Protein AF-A0A6A6VJV3-F1 (afdb_monomer)

pLDDT: mean 80.6, std 17.15, range [40.72, 98.25]

Radius of gyration: 49.32 Å; Cα contacts (8 Å, |Δi|>4): 130; chains: 1; bounding box: 124×78×132 Å

Sequence (391 aa):
MPPPDEPNNNTLHRLLGPNYRSILIVFYITLVILIPGALRTIVDRLFSLPSLLRSLLNLLLPFTNPATPLIQDLLHTAALCSLLYYAPQISEYIRNAENRFVELKTREEARERDSNRVPNPNESAQAEEQPPNAPLEPGPENNDHTILQPQPRAPTPPPGDQEDWPPQPAPPQQQQPPFDANEEAGPAAPRPAAPPTRTVGAKKARSLARRDQRRAYHEFIRQQAEQRRQEEAEGREEREAALAAEKARRAEAERAIEERNREERQSKKEQERRELEEEWERRDRAIAKVRTLLEEAGAVNLEDIAWAEQKDWLWIARLVKASGILNQNQDSDGETHTMITSEGWLVRLDAALMQQVYAEAVELGNAQDGKVGFDEFADILEDAVLARTRT

Mean predicted aligned error: 19.99 Å

Foldseek 3Di:
DDDDDDDDPVPVVVPDDPVVVVVVVVVVVCCVPVPVVVVVVVVVVVVVVVVVVVVVVCVVDVPDDVPDDVVVVVVVVVVVVVCVVCVVVVVVVVVVVVVVVVVVVVVVVVVVVVVPPDPPVPVPPPPDDDDDDDDDDDDDDDPDPDPPPPDPPDPDDDPDDPDPDDDDDDDDDDDDDDDDPDDDDDDDDPDPDDPPDDPDPPVVVVVVVVVVVVVVVVVVVVVVVVVVVVVCVVVVVVVVVVVVVVVVVVVVVVVVVVVVVVVVVVVVVVVVVVVVVVVVVLLVVLLVVVVVLCVQLQKDQLCVSCVVSVHDLVVSVVSCVVVCVQPPCCPDPNQWGWDADPNSMIGIDGPVLVVVLVVVQCVVCVVVVNDDDPVRSVVSSVVSSVVSSVD

Organism: NCBI:txid1340428

Structure (mmCIF, N/CA/C/O backbone):
data_AF-A0A6A6VJV3-F1
#
_entry.id   AF-A0A6A6VJV3-F1
#
loop_
_atom_site.group_PDB
_atom_site.id
_atom_site.type_symbol
_atom_site.label_atom_id
_atom_site.label_alt_id
_atom_site.label_comp_id
_atom_site.label_asym_id
_atom_site.label_entity_id
_atom_site.label_seq_id
_atom_site.pdbx_PDB_ins_code
_atom_site.Cartn_x
_atom_site.Cartn_y
_atom_site.Cartn_z
_atom_site.occupancy
_atom_site.B_iso_or_equiv
_atom_site.auth_seq_id
_atom_site.auth_comp_id
_atom_site.auth_asym_id
_atom_site.auth_atom_id
_atom_site.pdbx_PDB_model_num
ATOM 1 N N . MET A 1 1 ? -28.234 7.355 -32.921 1.00 47.41 1 MET A N 1
ATOM 2 C CA . MET A 1 1 ? -28.634 5.933 -32.921 1.00 47.41 1 MET A CA 1
ATOM 3 C C . MET A 1 1 ? -29.550 5.718 -31.730 1.00 47.41 1 MET A C 1
ATOM 5 O O . MET A 1 1 ? -29.093 5.995 -30.627 1.00 47.41 1 MET A O 1
ATOM 9 N N . PRO A 1 2 ? -30.825 5.346 -31.923 1.00 52.47 2 PRO A N 1
ATOM 10 C CA . PRO A 1 2 ? -31.683 4.953 -30.809 1.00 52.47 2 PRO A CA 1
ATOM 11 C C . PRO A 1 2 ? -31.272 3.562 -30.284 1.00 52.47 2 PRO A C 1
ATOM 13 O O . PRO A 1 2 ? -30.770 2.755 -31.074 1.00 52.47 2 PRO A O 1
ATOM 16 N N . PRO A 1 3 ? -31.430 3.287 -28.977 1.00 58.12 3 PRO A N 1
ATOM 17 C CA . PRO A 1 3 ? -31.120 1.984 -28.400 1.00 58.12 3 PRO A CA 1
ATOM 18 C C . PRO A 1 3 ? -32.131 0.915 -28.858 1.00 58.12 3 PRO A C 1
ATOM 20 O O . PRO A 1 3 ? -33.278 1.254 -29.151 1.00 58.12 3 PRO A O 1
ATOM 23 N N . PRO A 1 4 ? -31.711 -0.360 -28.951 1.00 67.44 4 PRO A N 1
ATOM 24 C CA . PRO A 1 4 ? -32.582 -1.464 -29.337 1.00 67.44 4 PRO A CA 1
ATOM 25 C C . PRO A 1 4 ? -33.605 -1.766 -28.236 1.00 67.44 4 PRO A C 1
ATOM 27 O O . PRO A 1 4 ? -33.253 -1.854 -27.061 1.00 67.44 4 PRO A O 1
ATOM 30 N N . ASP A 1 5 ? -34.862 -1.935 -28.644 1.00 65.62 5 ASP A N 1
ATOM 31 C CA . ASP A 1 5 ? -35.983 -2.282 -27.774 1.00 65.62 5 ASP A CA 1
ATOM 32 C C . ASP A 1 5 ? -35.748 -3.626 -27.065 1.00 65.62 5 ASP A C 1
ATOM 34 O O . ASP A 1 5 ? -35.496 -4.656 -27.699 1.00 65.62 5 ASP A O 1
ATOM 38 N N . GLU A 1 6 ? -35.852 -3.621 -25.735 1.00 61.16 6 GLU A N 1
ATOM 39 C CA . GLU A 1 6 ? -35.767 -4.829 -24.915 1.00 61.16 6 GLU A CA 1
ATOM 40 C C . GLU A 1 6 ? -36.976 -5.756 -25.155 1.00 61.16 6 GLU A C 1
ATOM 42 O O . GLU A 1 6 ? -38.127 -5.301 -25.198 1.00 61.16 6 GLU A O 1
ATOM 47 N N . PRO A 1 7 ? -36.761 -7.079 -25.287 1.00 66.75 7 PRO A N 1
ATOM 48 C CA . PRO A 1 7 ? -37.841 -8.026 -25.515 1.00 66.75 7 PRO A CA 1
ATOM 49 C C . PRO A 1 7 ? -38.740 -8.147 -24.278 1.00 66.75 7 PRO A C 1
ATOM 51 O O . PRO A 1 7 ? -38.327 -8.535 -23.187 1.00 66.75 7 PRO A O 1
ATOM 54 N N . ASN A 1 8 ? -40.020 -7.843 -24.478 1.00 60.19 8 ASN A N 1
ATOM 55 C CA . ASN A 1 8 ? -41.057 -7.879 -23.457 1.00 60.19 8 ASN A CA 1
ATOM 56 C C . ASN A 1 8 ? -41.316 -9.330 -22.981 1.00 60.19 8 ASN A C 1
ATOM 58 O O . ASN A 1 8 ? -41.965 -10.130 -23.669 1.00 60.19 8 ASN A O 1
ATOM 62 N N . ASN A 1 9 ? -40.828 -9.657 -21.777 1.00 62.25 9 ASN A N 1
ATOM 63 C CA . ASN A 1 9 ? -40.919 -10.972 -21.115 1.00 62.25 9 ASN A CA 1
ATOM 64 C C . ASN A 1 9 ? -42.356 -11.490 -20.886 1.00 62.25 9 ASN A C 1
ATOM 66 O O . ASN A 1 9 ? -42.556 -12.649 -20.523 1.00 62.25 9 ASN A O 1
ATOM 70 N N . ASN A 1 10 ? -43.381 -10.677 -21.148 1.00 61.56 10 ASN A N 1
ATOM 71 C CA . ASN A 1 10 ? -44.781 -11.073 -20.991 1.00 61.56 10 ASN A CA 1
ATOM 72 C C . ASN A 1 10 ? -45.310 -12.032 -22.071 1.00 61.56 10 ASN A C 1
ATOM 74 O O . ASN A 1 10 ? -46.415 -12.561 -21.933 1.00 61.56 10 ASN A O 1
ATOM 78 N N . THR A 1 11 ? -44.542 -12.301 -23.128 1.00 60.00 11 THR A N 1
ATOM 79 C CA . THR A 1 11 ? -45.026 -13.131 -24.245 1.00 60.00 11 THR A CA 1
ATOM 80 C C . THR A 1 11 ? -44.967 -14.635 -23.935 1.00 60.00 11 THR A C 1
ATOM 82 O O . THR A 1 11 ? -45.835 -15.388 -24.374 1.00 60.00 11 THR A O 1
ATOM 85 N N . LEU A 1 12 ? -44.018 -15.086 -23.104 1.00 58.88 12 LEU A N 1
ATOM 86 C CA . LEU A 1 12 ? -43.860 -16.514 -22.784 1.00 58.88 12 LEU A CA 1
ATOM 87 C C . LEU A 1 12 ? -44.932 -17.050 -21.822 1.00 58.88 12 LEU A C 1
ATOM 89 O O . LEU A 1 12 ? -45.296 -18.222 -21.895 1.00 58.88 12 LEU A O 1
ATOM 93 N N . HIS A 1 13 ? -45.512 -16.198 -20.974 1.00 59.34 13 HIS A N 1
ATOM 94 C CA . HIS A 1 13 ? -46.534 -16.630 -20.017 1.00 59.34 13 HIS A CA 1
ATOM 95 C C . HIS A 1 13 ? -47.911 -16.908 -20.641 1.00 59.34 13 HIS A C 1
ATOM 97 O O . HIS A 1 13 ? -48.723 -17.586 -20.014 1.00 59.34 13 HIS A O 1
ATOM 103 N N . ARG A 1 14 ? -48.190 -16.441 -21.868 1.00 60.69 14 ARG A N 1
ATOM 104 C CA . ARG A 1 14 ? -49.498 -16.649 -22.521 1.00 60.69 14 ARG A CA 1
ATOM 105 C C . ARG A 1 14 ? -49.633 -17.963 -23.292 1.00 60.69 14 ARG A C 1
ATOM 107 O O . ARG A 1 14 ? -50.758 -18.357 -23.581 1.00 60.69 14 ARG A O 1
ATOM 114 N N . LEU A 1 15 ? -48.533 -18.648 -23.609 1.00 62.12 15 LEU A N 1
ATOM 115 C CA . LEU A 1 15 ? -48.565 -19.888 -24.402 1.00 62.12 15 LEU A CA 1
ATOM 116 C C . LEU A 1 15 ? -48.707 -21.167 -23.562 1.00 62.12 15 LEU A C 1
ATOM 118 O O . LEU A 1 15 ? -49.006 -22.227 -24.105 1.00 62.12 15 LEU A O 1
ATOM 122 N N . LEU A 1 16 ? -48.536 -21.085 -22.242 1.00 59.03 16 LEU A N 1
ATOM 123 C CA . LEU A 1 16 ? -48.592 -22.240 -21.348 1.00 59.03 16 LEU A CA 1
ATOM 124 C C . LEU A 1 16 ? -49.914 -22.220 -20.578 1.00 59.03 16 LEU A C 1
ATOM 126 O O . LEU A 1 16 ? -50.071 -21.514 -19.584 1.00 59.03 16 LEU A O 1
ATOM 130 N N . GLY A 1 17 ? -50.886 -22.983 -21.081 1.00 69.25 17 GLY A N 1
ATOM 131 C CA . GLY A 1 17 ? -52.206 -23.124 -20.472 1.00 69.25 17 GLY A CA 1
ATOM 132 C C . GLY A 1 17 ? -52.166 -23.631 -19.017 1.00 69.25 17 GLY A C 1
ATOM 133 O O . GLY A 1 17 ? -51.156 -24.178 -18.563 1.00 69.25 17 GLY A O 1
ATOM 134 N N . PRO A 1 18 ? -53.282 -23.500 -18.276 1.00 69.00 18 PRO A N 1
ATOM 135 C CA . PRO A 1 18 ? -53.357 -23.721 -16.824 1.00 69.00 18 PRO A CA 1
ATOM 136 C C . PRO A 1 18 ? -52.919 -25.121 -16.356 1.00 69.00 18 PRO A C 1
ATOM 138 O O . PRO A 1 18 ? -52.543 -25.291 -15.199 1.00 69.00 18 PRO A O 1
ATOM 141 N N . ASN A 1 19 ? -52.876 -26.102 -17.258 1.00 66.44 19 ASN A N 1
ATOM 142 C CA . ASN A 1 19 ? -52.482 -27.479 -16.959 1.00 66.44 19 ASN A CA 1
ATOM 143 C C . ASN A 1 19 ? -50.967 -27.660 -16.732 1.00 66.44 19 ASN A C 1
ATOM 145 O O . ASN A 1 19 ? -50.555 -28.649 -16.128 1.00 66.44 19 ASN A O 1
ATOM 149 N N . TYR A 1 20 ? -50.122 -26.713 -17.161 1.00 70.50 20 TYR A N 1
ATOM 150 C CA . TYR A 1 20 ? -48.663 -26.835 -17.009 1.00 70.50 20 TYR A CA 1
ATOM 151 C C . TYR A 1 20 ? -48.188 -26.614 -15.567 1.00 70.50 20 TYR A C 1
ATOM 153 O O . TYR A 1 20 ? -47.200 -27.207 -15.131 1.00 70.50 20 TYR A O 1
ATOM 161 N N . ARG A 1 21 ? -48.919 -25.796 -14.798 1.00 70.69 21 ARG A N 1
ATOM 162 C CA . ARG A 1 21 ? -48.593 -25.517 -13.392 1.00 70.69 21 ARG A CA 1
ATOM 163 C C . ARG A 1 21 ? -48.744 -26.761 -12.520 1.00 70.69 21 ARG A C 1
ATOM 165 O O . ARG A 1 21 ? -47.887 -27.016 -11.682 1.00 70.69 21 ARG A O 1
ATOM 172 N N . SER A 1 22 ? -49.773 -27.569 -12.762 1.00 76.19 22 SER A N 1
ATOM 173 C CA . SER A 1 22 ? -50.004 -28.806 -12.009 1.00 76.19 22 SER A CA 1
ATOM 174 C C . SER A 1 22 ? -48.933 -29.864 -12.285 1.00 76.19 22 SER A C 1
ATOM 176 O O . SER A 1 22 ? -48.483 -30.525 -11.353 1.00 76.19 22 SER A O 1
ATOM 178 N N . ILE A 1 23 ? -48.462 -29.984 -13.532 1.00 79.06 23 ILE A N 1
ATOM 179 C CA . ILE A 1 23 ? -47.401 -30.938 -13.897 1.00 79.06 23 ILE A CA 1
ATOM 180 C C . ILE A 1 23 ? -46.064 -30.526 -13.269 1.00 79.06 23 ILE A C 1
ATOM 182 O O . ILE A 1 23 ? -45.372 -31.370 -12.705 1.00 79.06 23 ILE A O 1
ATOM 186 N N . LEU A 1 24 ? -45.728 -29.232 -13.290 1.00 79.19 24 LEU A N 1
ATOM 187 C CA . LEU A 1 24 ? -44.507 -28.716 -12.663 1.00 79.19 24 LEU A CA 1
ATOM 188 C C . LEU A 1 24 ? -44.502 -28.902 -11.144 1.00 79.19 24 LEU A C 1
ATOM 190 O O . LEU A 1 24 ? -43.472 -29.276 -10.594 1.00 79.19 24 LEU A O 1
ATOM 194 N N . ILE A 1 25 ? -45.638 -28.700 -10.469 1.00 80.38 25 ILE A N 1
ATOM 195 C CA . ILE A 1 25 ? -45.737 -28.904 -9.017 1.00 80.38 25 ILE A CA 1
ATOM 196 C C . ILE A 1 25 ? -45.536 -30.380 -8.659 1.00 80.38 25 ILE A C 1
ATOM 198 O O . ILE A 1 25 ? -44.761 -30.684 -7.756 1.00 80.38 25 ILE A O 1
ATOM 202 N N . VAL A 1 26 ? -46.167 -31.308 -9.386 1.00 81.38 26 VAL A N 1
ATOM 203 C CA . VAL A 1 26 ? -45.979 -32.747 -9.138 1.00 81.38 26 VAL A CA 1
ATOM 204 C C . VAL A 1 26 ? -44.533 -33.157 -9.423 1.00 81.38 26 VAL A C 1
ATOM 206 O O . VAL A 1 26 ? -43.929 -33.856 -8.611 1.00 81.38 26 VAL A O 1
ATOM 209 N N . PHE A 1 27 ? -43.932 -32.669 -10.511 1.00 82.06 27 PHE A N 1
ATOM 210 C CA . PHE A 1 27 ? -42.533 -32.956 -10.831 1.00 82.06 27 PHE A CA 1
ATOM 211 C C . PHE A 1 27 ? -41.581 -32.411 -9.757 1.00 82.06 27 PHE A C 1
ATOM 213 O O . PHE A 1 27 ? -40.684 -33.124 -9.318 1.00 82.06 27 PHE A O 1
ATOM 220 N N . TYR A 1 28 ? -41.822 -31.193 -9.264 1.00 79.56 28 TYR A N 1
ATOM 221 C CA . TYR A 1 28 ? -41.020 -30.566 -8.214 1.00 79.56 28 TYR A CA 1
ATOM 222 C C . TYR A 1 28 ? -41.143 -31.303 -6.875 1.00 79.56 28 TYR A C 1
ATOM 224 O O . TYR A 1 28 ? -40.135 -31.587 -6.239 1.00 79.56 28 TYR A O 1
ATOM 232 N N . ILE A 1 29 ? -42.354 -31.698 -6.471 1.00 76.69 29 ILE A N 1
ATOM 233 C CA . ILE A 1 29 ? -42.577 -32.469 -5.237 1.00 76.69 29 ILE A CA 1
ATOM 234 C C . ILE A 1 29 ? -41.895 -33.841 -5.326 1.00 76.69 29 ILE A C 1
ATOM 236 O O . ILE A 1 29 ? -41.238 -34.268 -4.378 1.00 76.69 29 ILE A O 1
ATOM 240 N N . THR A 1 30 ? -41.982 -34.512 -6.476 1.00 72.25 30 THR A N 1
ATOM 241 C CA . THR A 1 30 ? -41.330 -35.817 -6.672 1.00 72.25 30 THR A CA 1
ATOM 242 C C . THR A 1 30 ? -39.804 -35.683 -6.649 1.00 72.25 30 THR A C 1
ATOM 244 O O . THR A 1 30 ? -39.118 -36.491 -6.027 1.00 72.25 30 THR A O 1
ATOM 247 N N . LEU A 1 31 ? -39.268 -34.625 -7.261 1.00 74.62 31 LEU A N 1
ATOM 248 C CA . LEU A 1 31 ? -37.835 -34.342 -7.305 1.00 74.62 31 LEU A CA 1
ATOM 249 C C . LEU A 1 31 ? -37.275 -33.967 -5.921 1.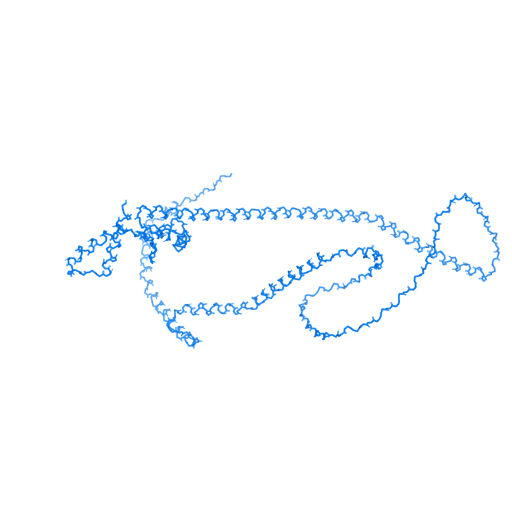00 74.62 31 LEU A C 1
ATOM 251 O O . LEU A 1 31 ? -36.210 -34.441 -5.540 1.00 74.62 31 LEU A O 1
ATOM 255 N N . VAL A 1 32 ? -38.011 -33.177 -5.136 1.00 73.06 32 VAL A N 1
ATOM 256 C CA . VAL A 1 32 ? -37.586 -32.732 -3.798 1.00 73.06 32 VAL A CA 1
ATOM 257 C C . VAL A 1 32 ? -37.659 -33.857 -2.761 1.00 73.06 32 VAL A C 1
ATOM 259 O O . VAL A 1 32 ? -36.827 -33.900 -1.860 1.00 73.06 32 VAL A O 1
ATOM 262 N N . ILE A 1 33 ? -38.607 -34.791 -2.883 1.00 74.12 33 ILE A N 1
ATOM 263 C CA . ILE A 1 33 ? -38.806 -35.847 -1.877 1.00 74.12 33 ILE A CA 1
ATOM 264 C C . ILE A 1 33 ? -37.955 -37.096 -2.156 1.00 74.12 33 ILE A C 1
ATOM 266 O O . ILE A 1 33 ? -37.482 -37.725 -1.210 1.00 74.12 33 ILE A O 1
ATOM 270 N N . LEU A 1 34 ? -37.715 -37.465 -3.422 1.00 64.00 34 LEU A N 1
ATOM 271 C CA . LEU A 1 34 ? -37.024 -38.725 -3.746 1.00 64.00 34 LEU A CA 1
ATOM 272 C C . LEU A 1 34 ? -35.488 -38.610 -3.787 1.00 64.00 34 LEU A C 1
ATOM 274 O O . LEU A 1 34 ? -34.781 -39.577 -3.508 1.00 64.00 34 LEU A O 1
ATOM 278 N N . ILE A 1 35 ? -34.957 -37.429 -4.110 1.00 61.59 35 ILE A N 1
ATOM 279 C CA . ILE A 1 35 ? -33.513 -37.175 -4.221 1.00 61.59 35 ILE A CA 1
ATOM 280 C C . ILE A 1 35 ? -32.736 -37.196 -2.878 1.00 61.59 35 ILE A C 1
ATOM 282 O O . ILE A 1 35 ? -31.610 -37.708 -2.872 1.00 61.59 35 ILE A O 1
ATOM 286 N N . PRO A 1 36 ? -33.266 -36.733 -1.724 1.00 62.03 36 PRO A N 1
ATOM 287 C CA . PRO A 1 36 ? -32.470 -36.673 -0.497 1.00 62.03 36 PRO A CA 1
ATOM 288 C C . PRO A 1 36 ? -32.105 -38.048 0.083 1.00 62.03 36 PRO A C 1
ATOM 290 O O . PRO A 1 36 ? -31.071 -38.164 0.734 1.00 62.03 36 PRO A O 1
ATOM 293 N N . GLY A 1 37 ? -32.878 -39.109 -0.181 1.00 63.34 37 GLY A N 1
ATOM 294 C CA . GLY A 1 37 ? -32.585 -40.451 0.346 1.00 63.34 37 GLY A CA 1
ATOM 295 C C . GLY A 1 37 ? -31.326 -41.089 -0.256 1.00 63.34 37 GLY A C 1
ATOM 296 O O . GLY A 1 37 ? -30.482 -41.612 0.472 1.00 63.34 37 GLY A O 1
ATOM 297 N N . ALA A 1 38 ? -31.162 -41.002 -1.579 1.00 62.47 38 ALA A N 1
ATOM 298 C CA . ALA A 1 38 ? -30.001 -41.562 -2.271 1.00 62.47 38 ALA A CA 1
ATOM 299 C C . ALA A 1 38 ? -28.739 -40.707 -2.060 1.00 62.47 38 ALA A C 1
ATOM 301 O O . ALA A 1 38 ? -27.662 -41.252 -1.809 1.00 62.47 38 ALA A O 1
ATOM 302 N N . LEU A 1 39 ? -28.875 -39.374 -2.069 1.00 62.97 39 LEU A N 1
ATOM 303 C CA . LEU A 1 39 ? -27.750 -38.469 -1.819 1.00 62.97 39 LEU A CA 1
ATOM 304 C C . LEU A 1 39 ? -27.195 -38.601 -0.400 1.00 62.97 39 LEU A C 1
ATOM 306 O O . LEU A 1 39 ? -25.982 -38.545 -0.238 1.00 62.97 39 LEU A O 1
ATOM 310 N N . ARG A 1 40 ? -28.031 -38.854 0.615 1.00 68.12 40 ARG A N 1
ATOM 311 C CA . ARG A 1 40 ? -27.555 -38.995 2.001 1.00 68.12 40 ARG A CA 1
ATOM 312 C C . ARG A 1 40 ? -26.572 -40.157 2.164 1.00 68.12 40 ARG A C 1
ATOM 314 O O . ARG A 1 40 ? -25.519 -39.981 2.756 1.00 68.12 40 ARG A O 1
ATOM 321 N N . THR A 1 41 ? -26.841 -41.300 1.530 1.00 67.88 41 THR A N 1
ATOM 322 C CA . THR A 1 41 ? -25.927 -42.460 1.578 1.00 67.88 41 THR A CA 1
ATOM 323 C C . THR A 1 41 ? -24.606 -42.236 0.835 1.00 67.88 41 THR A C 1
ATOM 325 O O . THR A 1 41 ? -23.575 -42.785 1.226 1.00 67.88 41 THR A O 1
ATOM 328 N N . ILE A 1 42 ? -24.615 -41.415 -0.220 1.00 70.19 42 ILE A N 1
ATOM 329 C CA . ILE A 1 42 ? -23.405 -41.029 -0.959 1.00 70.19 42 ILE A CA 1
ATOM 330 C C . ILE A 1 42 ? -22.595 -40.015 -0.147 1.00 70.19 42 ILE A C 1
ATOM 332 O O . ILE A 1 42 ? -21.376 -40.142 -0.060 1.00 70.19 42 ILE A O 1
ATOM 336 N N . VAL A 1 43 ? -23.265 -39.057 0.497 1.00 67.38 43 VAL A N 1
ATOM 337 C CA . VAL A 1 43 ? -22.641 -38.057 1.371 1.00 67.38 43 VAL A CA 1
ATOM 338 C C . VAL A 1 43 ? -22.012 -38.728 2.593 1.00 67.38 43 VAL A C 1
ATOM 340 O O . VAL A 1 43 ? -20.845 -38.474 2.866 1.00 67.38 43 VAL A O 1
ATOM 343 N N . ASP A 1 44 ? -22.694 -39.667 3.251 1.00 70.06 44 ASP A N 1
ATOM 344 C CA . ASP A 1 44 ? -22.144 -40.383 4.413 1.00 70.06 44 ASP A CA 1
ATOM 345 C C . ASP A 1 44 ? -20.902 -41.226 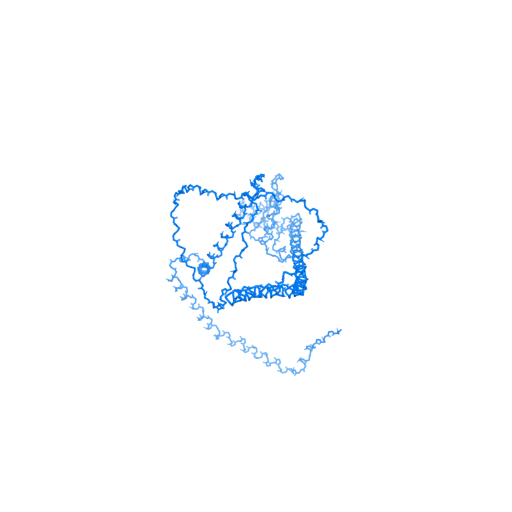4.048 1.00 70.06 44 ASP A C 1
ATOM 347 O O . ASP A 1 44 ? -19.950 -41.310 4.825 1.00 70.06 44 ASP A O 1
ATOM 351 N N . ARG A 1 45 ? -20.851 -41.793 2.829 1.00 68.06 45 ARG A N 1
ATOM 352 C CA . ARG A 1 45 ? -19.649 -42.476 2.307 1.00 68.06 45 ARG A CA 1
ATOM 353 C C . ARG A 1 45 ? -18.545 -41.510 1.868 1.00 68.06 45 ARG A C 1
ATOM 355 O O . ARG A 1 45 ? -17.370 -41.844 2.000 1.00 68.06 45 ARG A O 1
ATOM 362 N N . LEU A 1 46 ? -18.886 -40.315 1.386 1.00 64.06 46 LEU A N 1
ATOM 363 C CA . LEU A 1 46 ? -17.900 -39.260 1.131 1.00 64.06 46 LEU A CA 1
ATOM 364 C C . LE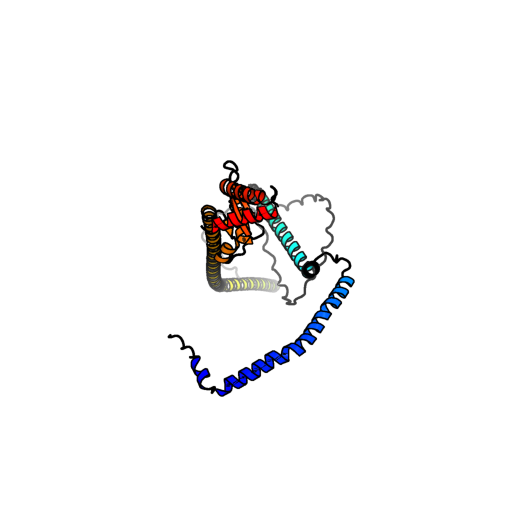U A 1 46 ? -17.307 -38.714 2.440 1.00 64.06 46 LEU A C 1
ATOM 366 O O . LEU A 1 46 ? -16.118 -38.407 2.485 1.00 64.06 46 LEU A O 1
ATOM 370 N N . PHE A 1 47 ? -18.092 -38.659 3.518 1.00 64.00 47 PHE A N 1
ATOM 371 C CA . PHE A 1 47 ? -17.647 -38.220 4.843 1.00 64.00 47 PHE A CA 1
ATOM 372 C C . PHE A 1 47 ? -16.786 -39.254 5.592 1.00 64.00 47 PHE A C 1
ATOM 374 O O . PHE A 1 47 ? -16.108 -38.880 6.548 1.00 64.00 47 PHE A O 1
ATOM 381 N N . SER A 1 48 ? -16.705 -40.516 5.142 1.00 63.38 48 SER A N 1
ATOM 382 C CA . SER A 1 48 ? -15.771 -41.511 5.705 1.00 63.38 48 SER A CA 1
ATOM 383 C C . SER A 1 48 ? -14.381 -41.525 5.047 1.00 63.38 48 SER A C 1
ATOM 385 O O . SER A 1 48 ? -13.451 -42.111 5.592 1.00 63.38 48 SER A O 1
ATOM 387 N N . LEU A 1 49 ? -14.207 -40.891 3.883 1.00 68.88 49 LEU A N 1
ATOM 388 C CA . LEU A 1 49 ? -12.898 -40.694 3.243 1.00 68.88 49 LEU A CA 1
ATOM 389 C C . LEU A 1 49 ? -11.944 -39.739 4.000 1.00 68.88 49 LEU A C 1
ATOM 391 O O . LEU A 1 49 ? -10.748 -40.042 4.058 1.00 68.88 49 LEU A O 1
ATOM 395 N N . PRO A 1 50 ? -12.392 -38.622 4.615 1.00 72.62 50 PRO A N 1
ATOM 396 C CA . PRO A 1 50 ? -11.488 -37.707 5.309 1.00 72.62 50 PRO A CA 1
ATOM 397 C C . PRO A 1 50 ? -10.828 -38.316 6.549 1.00 72.62 50 PRO A C 1
ATOM 399 O O . PRO A 1 50 ? -9.721 -37.906 6.878 1.00 72.62 50 PRO A O 1
ATOM 402 N N . SER A 1 51 ? -11.436 -39.299 7.226 1.00 73.88 51 SER A N 1
ATOM 403 C CA . SER A 1 51 ? -10.818 -39.946 8.397 1.00 73.88 51 SER A CA 1
ATOM 404 C C . SER A 1 51 ? -9.636 -40.845 8.012 1.00 73.88 51 SER A C 1
ATOM 406 O O . SER A 1 51 ? -8.609 -40.828 8.692 1.00 73.88 51 SER A O 1
ATOM 408 N N . LEU A 1 52 ? -9.734 -41.553 6.881 1.00 76.19 52 LEU A N 1
ATOM 409 C CA . LEU A 1 52 ? -8.632 -42.328 6.300 1.00 76.19 52 LEU A CA 1
ATOM 410 C C . LEU A 1 52 ? -7.491 -41.420 5.828 1.00 76.19 52 LEU A C 1
ATOM 412 O O . LEU A 1 52 ? -6.332 -41.684 6.142 1.00 76.19 52 LEU A O 1
ATOM 416 N N . LEU A 1 53 ? -7.817 -40.316 5.149 1.00 76.06 53 LEU A N 1
ATOM 417 C CA . LEU A 1 53 ? -6.831 -39.311 4.736 1.00 76.06 53 LEU A CA 1
ATOM 418 C C . LEU A 1 53 ? -6.123 -38.675 5.938 1.00 76.06 53 LEU A C 1
ATOM 420 O O . LEU A 1 53 ? -4.907 -38.515 5.904 1.00 76.06 53 LEU A O 1
ATOM 424 N N . ARG A 1 54 ? -6.847 -38.379 7.026 1.00 71.94 54 ARG A N 1
ATOM 425 C CA . ARG A 1 54 ? -6.265 -37.843 8.269 1.00 71.94 54 ARG A CA 1
ATOM 426 C C . ARG A 1 54 ? -5.291 -38.823 8.915 1.00 71.94 54 ARG A C 1
ATOM 428 O O . ARG A 1 54 ? -4.214 -38.420 9.339 1.00 71.94 54 ARG A O 1
ATOM 435 N N . SER A 1 55 ? -5.644 -40.108 8.960 1.00 75.62 55 SER A N 1
ATOM 436 C CA . SER A 1 55 ? -4.766 -41.136 9.526 1.00 75.62 55 SER A CA 1
ATOM 437 C C . SER A 1 55 ? -3.513 -41.362 8.679 1.00 75.62 55 SER A C 1
ATOM 439 O O . SER A 1 55 ? -2.451 -41.632 9.231 1.00 75.62 55 SER A O 1
ATOM 441 N N . LEU A 1 56 ? -3.629 -41.253 7.354 1.00 76.62 56 LEU A N 1
ATOM 442 C CA . LEU A 1 56 ? -2.511 -41.422 6.428 1.00 76.62 56 LEU A CA 1
ATOM 443 C C . LEU A 1 56 ? -1.587 -40.188 6.435 1.00 76.62 56 LEU A C 1
ATOM 445 O O . LEU A 1 56 ? -0.369 -40.339 6.402 1.00 76.62 56 LEU A O 1
ATOM 449 N N . LEU A 1 57 ? -2.149 -38.982 6.587 1.00 70.56 57 LEU A N 1
ATOM 450 C CA . LEU A 1 57 ? -1.402 -37.732 6.781 1.00 70.56 57 LEU A CA 1
ATOM 451 C C . LEU A 1 57 ? -0.626 -37.714 8.105 1.00 70.56 57 LEU A C 1
ATOM 453 O O . LEU A 1 57 ? 0.560 -37.395 8.095 1.00 70.56 57 LEU A O 1
ATOM 457 N N . ASN A 1 58 ? -1.243 -38.137 9.214 1.00 68.69 58 ASN A N 1
ATOM 458 C CA . ASN A 1 58 ? -0.557 -38.256 10.509 1.00 68.69 58 ASN A CA 1
ATOM 459 C C . ASN A 1 58 ? 0.571 -39.309 10.489 1.00 68.69 58 ASN A C 1
ATOM 461 O O . ASN A 1 58 ? 1.497 -39.230 11.290 1.00 68.69 58 ASN A O 1
ATOM 465 N N . LEU A 1 59 ? 0.511 -40.291 9.578 1.00 77.25 59 LEU A N 1
ATOM 466 C CA . LEU A 1 59 ? 1.563 -41.295 9.392 1.00 77.25 59 LEU A CA 1
ATOM 467 C C . LEU A 1 59 ? 2.724 -40.778 8.521 1.00 77.25 59 LEU A C 1
ATOM 469 O O . LEU A 1 59 ? 3.870 -41.162 8.740 1.00 77.25 59 LEU A O 1
ATOM 473 N N . LEU A 1 60 ? 2.439 -39.915 7.538 1.00 72.38 60 LEU A N 1
ATOM 474 C CA . LEU A 1 60 ? 3.442 -39.347 6.627 1.00 72.38 60 LEU A CA 1
ATOM 475 C C . LEU A 1 60 ? 4.153 -38.104 7.181 1.00 72.38 60 LEU A C 1
ATOM 477 O O . LEU A 1 60 ? 5.264 -37.805 6.747 1.00 72.38 60 LEU A O 1
ATOM 481 N N . LEU A 1 61 ? 3.539 -37.387 8.125 1.00 67.00 61 LEU A N 1
ATOM 482 C CA . LEU A 1 61 ? 4.092 -36.174 8.728 1.00 67.00 61 LEU A CA 1
ATOM 483 C C . LEU A 1 61 ? 4.311 -36.371 10.237 1.00 67.00 61 LEU A C 1
ATOM 485 O O . LEU A 1 61 ? 3.482 -35.928 11.036 1.00 67.00 61 LEU A O 1
ATOM 489 N N . PRO A 1 62 ? 5.448 -36.962 10.660 1.00 63.50 62 PRO A N 1
ATOM 490 C CA . PRO A 1 62 ? 5.756 -37.213 12.074 1.00 63.50 62 PRO A CA 1
ATOM 491 C C . PRO A 1 62 ? 5.950 -35.939 12.923 1.00 63.50 62 PRO A C 1
ATOM 493 O O . PRO A 1 62 ? 6.229 -36.035 14.114 1.00 63.50 62 PRO A O 1
ATOM 496 N N . PHE A 1 63 ? 5.803 -34.748 12.332 1.00 65.25 63 PHE A N 1
ATOM 497 C CA . PHE A 1 63 ? 5.936 -33.450 13.001 1.00 65.25 63 PHE A CA 1
ATOM 498 C C . PHE A 1 63 ? 4.590 -32.778 13.319 1.00 65.25 63 PHE A C 1
ATOM 500 O O . PHE A 1 63 ? 4.583 -31.688 13.885 1.00 65.25 63 PHE A O 1
ATOM 507 N N . THR A 1 64 ? 3.459 -33.399 12.964 1.00 57.44 64 THR A N 1
ATOM 508 C CA . THR A 1 64 ? 2.131 -32.836 13.248 1.00 57.44 64 THR A CA 1
ATOM 509 C C . THR A 1 64 ? 1.725 -33.135 14.688 1.00 57.44 64 THR A C 1
ATOM 511 O O . THR A 1 64 ? 1.472 -34.272 15.085 1.00 57.44 64 THR A O 1
ATOM 514 N N . ASN A 1 65 ? 1.713 -32.089 15.509 1.00 67.50 65 ASN A N 1
ATOM 515 C CA . ASN A 1 65 ? 1.261 -32.160 16.888 1.00 67.50 65 ASN A CA 1
ATOM 516 C C . ASN A 1 65 ? -0.280 -32.187 16.867 1.00 67.50 65 ASN A C 1
ATOM 518 O O . ASN A 1 65 ? -0.880 -31.294 16.277 1.00 67.50 65 ASN A O 1
ATOM 522 N N . PRO A 1 66 ? -0.975 -33.157 17.488 1.00 65.94 66 PRO A N 1
ATOM 523 C CA . PRO A 1 66 ? -2.439 -33.262 17.399 1.00 65.94 66 PRO A CA 1
ATOM 524 C C . PRO A 1 66 ? -3.206 -32.048 17.961 1.00 65.94 66 PRO A C 1
ATOM 526 O O . PRO A 1 66 ? -4.421 -31.964 17.789 1.00 65.94 66 PRO A O 1
ATOM 529 N N . ALA A 1 67 ? -2.514 -31.124 18.635 1.00 71.50 67 ALA A N 1
ATOM 530 C CA . ALA A 1 67 ? -3.064 -29.890 19.182 1.00 71.50 67 ALA A CA 1
ATOM 531 C C . ALA A 1 67 ? -3.070 -28.702 18.195 1.00 71.50 67 ALA A C 1
ATOM 533 O O . ALA A 1 67 ? -3.730 -27.702 18.479 1.00 71.50 67 ALA A O 1
ATOM 534 N N . THR A 1 68 ? -2.367 -28.771 17.056 1.00 67.94 68 THR A N 1
ATOM 535 C CA . THR A 1 68 ? -2.399 -27.712 16.033 1.00 67.94 68 THR A CA 1
ATOM 536 C C . THR A 1 68 ? -3.531 -27.959 15.029 1.00 67.94 68 THR A C 1
ATOM 538 O O . THR A 1 68 ? -3.795 -29.103 14.643 1.00 67.94 68 THR A O 1
ATOM 541 N N . PRO A 1 69 ? -4.264 -26.916 14.590 1.00 76.81 69 PRO A N 1
ATOM 542 C CA . PRO A 1 69 ? -5.306 -27.085 13.587 1.00 76.81 69 PRO A CA 1
ATOM 543 C C . PRO A 1 69 ? -4.668 -27.585 12.286 1.00 76.81 69 PRO A C 1
ATOM 545 O O . PRO A 1 69 ? -3.848 -26.903 11.689 1.00 76.81 69 PRO A O 1
ATOM 548 N N . LEU A 1 70 ? -5.078 -28.767 11.821 1.00 72.94 70 LEU A N 1
ATOM 549 C CA . LEU A 1 70 ? -4.509 -29.485 10.664 1.00 72.94 70 LEU A CA 1
ATOM 550 C C . LEU A 1 70 ? -4.384 -28.637 9.376 1.00 72.94 70 LEU A C 1
ATOM 552 O O . LEU A 1 70 ? -3.553 -28.907 8.514 1.00 72.94 70 LEU A O 1
ATOM 556 N N . ILE A 1 71 ? -5.213 -27.596 9.250 1.00 76.25 71 ILE A N 1
ATOM 557 C CA . ILE A 1 71 ? -5.186 -26.622 8.149 1.00 76.25 71 ILE A CA 1
ATOM 558 C C . ILE A 1 71 ? -3.906 -25.773 8.182 1.00 76.25 71 ILE A C 1
ATOM 560 O O . ILE A 1 71 ? -3.355 -25.467 7.130 1.00 76.25 71 ILE A O 1
ATOM 564 N N . GLN A 1 72 ? -3.415 -25.418 9.370 1.00 79.81 72 GLN A N 1
ATOM 565 C CA . GLN A 1 72 ? -2.178 -24.660 9.551 1.00 79.81 72 GLN A CA 1
ATOM 566 C C . GLN A 1 72 ? -0.969 -25.463 9.071 1.00 79.81 72 GLN A C 1
ATOM 568 O O . GLN A 1 72 ? -0.142 -24.931 8.337 1.00 79.81 72 GLN A O 1
ATOM 573 N N . ASP A 1 73 ? -0.905 -26.751 9.404 1.00 77.75 73 ASP A N 1
ATOM 574 C CA . ASP A 1 73 ? 0.200 -27.613 8.976 1.00 77.75 73 ASP A CA 1
ATOM 575 C C . ASP A 1 73 ? 0.157 -27.868 7.462 1.00 77.75 73 ASP A C 1
ATOM 577 O O . ASP A 1 73 ? 1.198 -27.875 6.802 1.00 77.75 73 ASP A O 1
ATOM 581 N N . LEU A 1 74 ? -1.040 -27.979 6.873 1.00 79.31 74 LEU A N 1
ATOM 582 C CA . LEU A 1 74 ? -1.213 -28.030 5.416 1.00 79.31 74 LEU A CA 1
ATOM 583 C C . LEU A 1 74 ? -0.790 -26.724 4.730 1.00 79.31 74 LEU A C 1
ATOM 585 O O . LEU A 1 74 ? -0.108 -26.781 3.708 1.00 79.31 74 LEU A O 1
ATOM 589 N N . LEU A 1 75 ? -1.146 -25.562 5.286 1.00 82.56 75 LEU A N 1
ATOM 590 C CA . LEU A 1 75 ? -0.719 -24.255 4.775 1.00 82.56 75 LEU A CA 1
ATOM 591 C C . LEU A 1 75 ? 0.797 -24.086 4.861 1.00 82.56 75 LEU A C 1
ATOM 593 O O . LEU A 1 75 ? 1.412 -23.663 3.886 1.00 82.56 75 LEU A O 1
ATOM 597 N N . HIS A 1 76 ? 1.410 -24.468 5.981 1.00 80.88 76 HIS A N 1
ATOM 598 C CA . HIS A 1 76 ? 2.862 -24.415 6.159 1.00 80.88 76 HIS A CA 1
ATOM 599 C C . HIS A 1 76 ? 3.585 -25.353 5.203 1.00 80.88 76 HIS A C 1
ATOM 601 O O . HIS A 1 76 ? 4.571 -24.958 4.586 1.00 80.88 76 HIS A O 1
ATOM 607 N N . THR A 1 77 ? 3.068 -26.568 5.022 1.00 85.88 77 THR A N 1
ATOM 608 C CA . THR A 1 77 ? 3.633 -27.529 4.069 1.00 85.88 77 THR A CA 1
ATOM 609 C C . THR A 1 77 ? 3.495 -27.010 2.638 1.00 85.88 77 THR A C 1
ATOM 611 O O . THR A 1 77 ? 4.462 -27.036 1.884 1.00 85.88 77 THR A O 1
ATOM 614 N N . ALA A 1 78 ? 2.337 -26.456 2.267 1.00 89.50 78 ALA A N 1
ATOM 615 C CA . ALA A 1 78 ? 2.124 -25.856 0.952 1.00 89.50 78 ALA A CA 1
ATOM 616 C C . ALA A 1 78 ? 3.032 -24.638 0.716 1.00 89.50 78 ALA A C 1
ATOM 618 O O . ALA A 1 78 ? 3.608 -24.507 -0.365 1.00 89.50 78 ALA A O 1
ATOM 619 N N . ALA A 1 79 ? 3.211 -23.779 1.722 1.00 91.25 79 ALA A N 1
ATOM 620 C CA . ALA A 1 79 ? 4.113 -22.635 1.662 1.00 91.25 79 ALA A CA 1
ATOM 621 C C . ALA A 1 79 ? 5.574 -23.080 1.512 1.00 91.25 79 ALA A C 1
ATOM 623 O O . ALA A 1 79 ? 6.285 -22.559 0.657 1.00 91.25 79 ALA A O 1
ATOM 624 N N . LEU A 1 80 ? 6.007 -24.086 2.277 1.00 91.00 80 LEU A N 1
ATOM 625 C CA . LEU A 1 80 ? 7.365 -24.627 2.224 1.00 91.00 80 LEU A CA 1
ATOM 626 C C . LEU A 1 80 ? 7.641 -25.339 0.891 1.00 91.00 80 LEU A C 1
ATOM 628 O O . LEU A 1 80 ? 8.687 -25.115 0.285 1.00 91.00 80 LEU A O 1
ATOM 632 N N . CYS A 1 81 ? 6.690 -26.127 0.381 1.00 91.88 81 CYS A N 1
ATOM 633 C CA . CYS A 1 81 ? 6.781 -26.740 -0.945 1.00 91.88 81 CYS A CA 1
ATOM 634 C C . CYS A 1 81 ? 6.817 -25.688 -2.060 1.00 91.88 81 CYS A C 1
ATOM 636 O O . CYS A 1 81 ? 7.615 -25.818 -2.985 1.00 91.88 81 CYS A O 1
ATOM 638 N N . SER A 1 82 ? 6.002 -24.634 -1.963 1.00 92.62 82 SER A N 1
ATOM 639 C CA . SER A 1 82 ? 6.006 -23.533 -2.934 1.00 92.62 82 SER A CA 1
ATOM 640 C C . SER A 1 82 ? 7.333 -22.774 -2.898 1.00 92.62 82 SER A C 1
ATOM 642 O O . SER A 1 82 ? 7.926 -22.523 -3.943 1.00 92.62 82 SER A O 1
ATOM 644 N N . LEU A 1 83 ? 7.853 -22.473 -1.704 1.00 96.06 83 LEU A N 1
ATOM 645 C CA . LEU A 1 83 ? 9.144 -21.810 -1.532 1.00 96.06 83 LEU A CA 1
ATOM 646 C C . LEU A 1 83 ? 10.289 -22.652 -2.110 1.00 96.06 83 LEU A C 1
ATOM 648 O O . LEU A 1 83 ? 11.143 -22.108 -2.799 1.00 96.06 83 LEU A O 1
ATOM 652 N N . LEU A 1 84 ? 10.295 -23.968 -1.875 1.00 93.19 84 LEU A N 1
ATOM 653 C CA . LEU A 1 84 ? 11.294 -24.885 -2.436 1.00 93.19 84 LEU A CA 1
ATOM 654 C C . LEU A 1 84 ? 11.184 -25.013 -3.958 1.00 93.19 84 LEU A C 1
ATOM 656 O O . LEU A 1 84 ? 12.207 -25.036 -4.638 1.00 93.19 84 LEU A O 1
ATOM 660 N N . TYR A 1 85 ? 9.965 -25.064 -4.499 1.00 96.94 85 TYR A N 1
ATOM 661 C CA . TYR A 1 85 ? 9.733 -25.092 -5.943 1.00 96.94 85 TYR A CA 1
ATOM 662 C C . TYR A 1 85 ? 10.271 -23.825 -6.625 1.00 96.94 85 TYR A C 1
ATOM 664 O O . TYR A 1 85 ? 10.919 -23.903 -7.668 1.00 96.94 85 TYR A O 1
ATOM 672 N N . TYR A 1 86 ? 10.068 -22.663 -5.997 1.00 97.06 86 TYR A N 1
ATOM 673 C CA . TYR A 1 86 ? 10.532 -21.366 -6.491 1.00 97.06 86 TYR A CA 1
ATOM 674 C C . TYR A 1 86 ? 11.937 -20.967 -6.013 1.00 97.06 86 TYR A C 1
ATOM 676 O O . TYR A 1 86 ? 12.451 -19.929 -6.433 1.00 97.06 86 TYR A O 1
ATOM 684 N N . ALA A 1 87 ? 12.604 -21.782 -5.191 1.00 94.81 87 ALA A N 1
ATOM 685 C CA . ALA A 1 87 ? 13.922 -21.469 -4.638 1.00 94.81 87 ALA A CA 1
ATOM 686 C C . ALA A 1 87 ? 14.982 -21.141 -5.709 1.00 94.81 87 ALA A C 1
ATOM 688 O O . ALA A 1 87 ? 15.714 -20.167 -5.511 1.00 94.81 87 ALA A O 1
ATOM 689 N N . PRO A 1 88 ? 15.059 -21.846 -6.862 1.00 94.12 88 PRO A N 1
ATOM 690 C CA . PRO A 1 88 ? 16.003 -21.486 -7.919 1.00 94.12 88 PRO A CA 1
ATOM 691 C C . PRO A 1 88 ? 15.756 -20.071 -8.460 1.00 94.12 88 PRO A C 1
ATOM 693 O O . PRO A 1 88 ? 16.689 -19.277 -8.555 1.00 94.12 88 PRO A O 1
ATOM 696 N N . GLN A 1 89 ? 14.494 -19.715 -8.714 1.00 93.56 89 GLN A N 1
ATOM 697 C CA . GLN A 1 89 ? 14.105 -18.410 -9.265 1.00 93.56 89 GLN A CA 1
ATOM 698 C C . GLN A 1 89 ? 14.341 -17.274 -8.262 1.00 93.56 89 GLN A C 1
ATOM 700 O O . GLN A 1 89 ? 14.847 -16.213 -8.626 1.00 93.56 89 GLN A O 1
ATOM 705 N N . ILE A 1 90 ? 14.043 -17.511 -6.979 1.00 90.81 90 ILE A N 1
ATOM 706 C CA . ILE A 1 90 ? 14.346 -16.565 -5.896 1.00 90.81 90 ILE A CA 1
ATOM 707 C C . ILE A 1 90 ? 15.864 -16.365 -5.783 1.00 90.81 90 ILE A C 1
ATOM 709 O O . ILE A 1 90 ? 16.322 -15.236 -5.623 1.00 90.81 90 ILE A O 1
ATOM 713 N N . SER A 1 91 ? 16.662 -17.429 -5.924 1.00 94.25 91 SER A N 1
ATOM 714 C CA . SER A 1 91 ? 18.124 -17.324 -5.867 1.00 94.25 91 SER A CA 1
ATOM 715 C C . SER A 1 91 ? 18.709 -16.501 -7.021 1.00 94.25 91 SER A C 1
ATOM 717 O O . SER A 1 91 ? 19.615 -15.696 -6.801 1.00 94.25 91 SER A O 1
ATOM 719 N N . GLU A 1 92 ? 18.166 -16.643 -8.233 1.00 93.50 92 GLU A N 1
ATOM 720 C CA . GLU A 1 92 ? 18.558 -15.837 -9.391 1.00 93.50 92 GLU A CA 1
ATOM 721 C C . GLU A 1 92 ? 18.155 -14.375 -9.213 1.00 93.50 92 GLU A C 1
ATOM 723 O O . GLU A 1 92 ? 18.946 -13.477 -9.496 1.00 93.50 92 GLU A O 1
ATOM 728 N N . TYR A 1 93 ? 16.955 -14.124 -8.686 1.00 94.75 93 TYR A N 1
ATOM 729 C CA . TYR A 1 93 ? 16.494 -12.775 -8.384 1.00 94.75 93 TYR A CA 1
ATOM 730 C C . TYR A 1 93 ? 17.394 -12.079 -7.355 1.00 94.75 93 TYR A C 1
ATOM 732 O O . TYR A 1 93 ? 17.805 -10.941 -7.579 1.00 94.75 93 TYR A O 1
ATOM 740 N N . ILE A 1 94 ? 17.755 -12.769 -6.267 1.00 94.31 94 ILE A N 1
ATOM 741 C CA . ILE A 1 94 ? 18.645 -12.227 -5.229 1.00 94.31 94 ILE A CA 1
ATOM 742 C C . ILE A 1 94 ? 20.038 -11.953 -5.802 1.00 94.31 94 ILE A C 1
ATOM 744 O O . ILE A 1 94 ? 20.549 -10.848 -5.634 1.00 94.31 94 ILE A O 1
ATOM 748 N N . ARG A 1 95 ? 20.625 -12.892 -6.557 1.00 92.12 95 ARG A N 1
ATOM 749 C CA . ARG A 1 95 ? 21.924 -12.668 -7.218 1.00 92.12 95 ARG A CA 1
ATOM 750 C C . ARG A 1 95 ? 21.879 -11.492 -8.193 1.00 92.12 95 ARG A C 1
ATOM 752 O O . ARG A 1 95 ? 22.807 -10.692 -8.239 1.00 92.12 95 ARG A O 1
ATOM 759 N N . ASN A 1 96 ? 20.797 -11.353 -8.956 1.00 92.38 96 ASN A N 1
ATOM 760 C CA . ASN A 1 96 ? 20.616 -10.226 -9.869 1.00 92.38 96 ASN A CA 1
ATOM 761 C C . ASN A 1 96 ? 20.458 -8.897 -9.117 1.00 92.38 96 ASN A C 1
ATOM 763 O O . ASN A 1 96 ? 20.978 -7.880 -9.573 1.00 92.38 96 ASN A O 1
ATOM 767 N N . ALA A 1 97 ? 19.774 -8.891 -7.971 1.00 91.69 97 ALA A N 1
ATOM 768 C CA . ALA A 1 97 ? 19.643 -7.713 -7.121 1.00 91.69 97 ALA A CA 1
ATOM 769 C C . ALA A 1 97 ? 20.992 -7.296 -6.509 1.00 91.69 97 ALA A C 1
ATOM 771 O O . ALA A 1 97 ? 21.339 -6.116 -6.555 1.00 91.69 97 ALA A O 1
ATOM 772 N N . GLU A 1 98 ? 21.784 -8.252 -6.017 1.00 93.31 98 GLU A N 1
ATOM 773 C CA . GLU A 1 98 ? 23.141 -8.000 -5.516 1.00 93.31 98 GLU A CA 1
ATOM 774 C C . GLU A 1 98 ? 24.059 -7.460 -6.617 1.00 93.31 98 GLU A C 1
ATOM 776 O O . GLU A 1 98 ? 24.739 -6.457 -6.408 1.00 93.31 98 GLU A O 1
ATOM 781 N N . ASN A 1 99 ? 24.023 -8.050 -7.816 1.00 91.50 99 ASN A N 1
ATOM 782 C CA . ASN A 1 99 ? 24.812 -7.571 -8.953 1.00 91.50 99 ASN A CA 1
ATOM 783 C C . ASN A 1 99 ? 24.465 -6.121 -9.322 1.00 91.50 99 ASN A C 1
ATOM 785 O O . ASN A 1 99 ? 25.369 -5.319 -9.548 1.00 91.50 99 ASN A O 1
ATOM 789 N N . ARG A 1 100 ? 23.174 -5.755 -9.322 1.00 90.19 100 ARG A N 1
ATOM 790 C CA . ARG A 1 100 ? 22.744 -4.364 -9.559 1.00 90.19 100 ARG A CA 1
ATOM 791 C C . ARG A 1 100 ? 23.237 -3.417 -8.470 1.00 90.19 100 ARG A C 1
ATOM 793 O O . ARG A 1 100 ? 23.625 -2.293 -8.771 1.00 90.19 100 ARG A O 1
ATOM 800 N N . PHE A 1 101 ? 23.218 -3.850 -7.212 1.00 90.88 101 PHE A N 1
ATOM 801 C CA . PHE A 1 101 ? 23.708 -3.038 -6.101 1.00 90.88 101 PHE A CA 1
ATOM 802 C C . PHE A 1 101 ? 25.221 -2.800 -6.196 1.00 90.88 101 PHE A C 1
ATOM 804 O O . PHE A 1 101 ? 25.680 -1.671 -6.025 1.00 90.88 101 PHE A O 1
ATOM 811 N N . VAL A 1 102 ? 25.994 -3.837 -6.533 1.00 91.62 102 VAL A N 1
ATOM 812 C CA . VAL A 1 102 ? 27.440 -3.720 -6.771 1.00 91.62 102 VAL A CA 1
ATOM 813 C C . VAL A 1 102 ? 27.722 -2.791 -7.950 1.00 91.62 102 VAL A C 1
ATOM 815 O O . VAL A 1 102 ? 28.567 -1.911 -7.827 1.00 91.62 102 VAL A O 1
ATOM 818 N N . GLU A 1 103 ? 26.985 -2.919 -9.055 1.00 91.56 103 GLU A N 1
ATOM 819 C CA . GLU A 1 103 ? 27.141 -2.050 -10.227 1.00 91.56 103 GLU A CA 1
ATOM 820 C C . GLU A 1 103 ? 26.884 -0.573 -9.893 1.00 91.56 103 GLU A C 1
ATOM 822 O O . GLU A 1 103 ? 27.663 0.298 -10.286 1.00 91.56 103 GLU A O 1
ATOM 827 N N . LEU A 1 104 ? 25.834 -0.283 -9.116 1.00 91.50 104 LEU A N 1
ATOM 828 C CA . LEU A 1 104 ? 25.544 1.072 -8.643 1.00 91.50 104 LEU A CA 1
ATOM 829 C C . LEU A 1 104 ? 26.675 1.618 -7.770 1.00 91.50 104 LEU A C 1
ATOM 831 O O . LEU A 1 104 ? 27.131 2.736 -8.008 1.00 91.50 104 LEU A O 1
ATOM 835 N N . LYS A 1 105 ? 27.180 0.813 -6.830 1.00 90.88 105 LYS A N 1
ATOM 836 C CA . LYS A 1 105 ? 28.293 1.207 -5.962 1.00 90.88 105 LYS A CA 1
ATOM 837 C C . LYS A 1 105 ? 29.574 1.468 -6.759 1.00 90.88 105 LYS A C 1
ATOM 839 O O . LYS A 1 105 ? 30.225 2.486 -6.557 1.00 90.88 105 LYS A O 1
ATOM 844 N N . THR A 1 106 ? 29.912 0.603 -7.717 1.00 90.88 106 THR A N 1
ATOM 845 C CA . THR A 1 106 ? 31.076 0.798 -8.597 1.00 90.88 106 THR A CA 1
ATOM 846 C C . THR A 1 106 ? 30.931 2.053 -9.459 1.00 90.88 106 THR A C 1
ATOM 848 O O . THR A 1 106 ? 31.905 2.775 -9.665 1.00 90.88 106 THR A O 1
ATOM 851 N N . ARG A 1 107 ? 29.722 2.353 -9.947 1.00 87.00 107 ARG A N 1
ATOM 852 C CA . ARG A 1 107 ? 29.452 3.570 -10.722 1.00 87.00 107 ARG A CA 1
ATOM 853 C C . ARG A 1 107 ? 29.575 4.837 -9.873 1.00 87.00 107 ARG A C 1
ATOM 855 O O . ARG A 1 107 ? 30.044 5.855 -10.376 1.00 87.00 107 ARG A O 1
ATOM 862 N N . GLU A 1 108 ? 29.159 4.777 -8.615 1.00 88.75 108 GLU A N 1
ATOM 863 C CA . GLU A 1 108 ? 29.281 5.878 -7.659 1.00 88.75 108 GLU A CA 1
ATOM 864 C C . GLU A 1 108 ? 30.749 6.129 -7.286 1.00 88.75 108 GLU A C 1
ATOM 866 O O . GLU A 1 108 ? 31.224 7.254 -7.428 1.00 88.75 108 GLU A O 1
ATOM 871 N N . GLU A 1 109 ? 31.516 5.076 -6.987 1.00 88.12 109 GLU A N 1
ATOM 872 C CA . GLU A 1 109 ? 32.966 5.161 -6.745 1.00 88.12 109 GLU A CA 1
ATOM 873 C C . GLU A 1 109 ? 33.739 5.688 -7.971 1.00 88.12 109 GLU A C 1
ATOM 875 O O . GLU A 1 109 ? 34.676 6.479 -7.836 1.00 88.12 109 GLU A O 1
ATOM 880 N N . ALA A 1 110 ? 33.352 5.284 -9.187 1.00 85.75 110 ALA A N 1
ATOM 881 C CA . ALA A 1 110 ? 33.941 5.808 -10.421 1.00 85.75 110 ALA A CA 1
ATOM 882 C C . ALA A 1 110 ? 33.656 7.308 -10.600 1.00 85.75 110 ALA A C 1
ATOM 884 O O . ALA A 1 110 ? 34.533 8.055 -11.032 1.00 85.75 110 ALA A O 1
ATOM 885 N N . ARG A 1 111 ? 32.451 7.757 -10.228 1.00 84.44 111 ARG A N 1
ATOM 886 C CA . ARG A 1 111 ? 32.063 9.169 -10.284 1.00 84.44 111 ARG A CA 1
ATOM 887 C C . ARG A 1 111 ? 32.802 9.998 -9.236 1.00 84.44 111 ARG A C 1
ATOM 889 O O . ARG A 1 111 ? 33.254 11.090 -9.564 1.00 84.44 111 ARG A O 1
ATOM 896 N N . GLU A 1 112 ? 32.981 9.471 -8.025 1.00 83.44 112 GLU A N 1
ATOM 897 C CA . GLU A 1 112 ? 33.768 10.125 -6.974 1.00 83.44 112 GLU A CA 1
ATOM 898 C C . GLU A 1 112 ? 35.237 10.300 -7.383 1.00 83.44 112 GLU A C 1
ATOM 900 O O . GLU A 1 112 ? 35.791 11.392 -7.222 1.00 83.44 112 GLU A O 1
ATOM 905 N N . ARG A 1 113 ? 35.858 9.272 -7.982 1.00 80.88 113 ARG A N 1
ATOM 906 C CA . ARG A 1 113 ? 37.235 9.367 -8.502 1.00 80.88 113 ARG A CA 1
ATOM 907 C C . ARG A 1 113 ? 37.385 10.421 -9.593 1.00 80.88 113 ARG A C 1
ATOM 909 O O . ARG A 1 113 ? 38.391 11.124 -9.600 1.00 80.88 113 ARG A O 1
ATOM 916 N N . ASP A 1 114 ? 36.406 10.540 -10.484 1.00 78.56 114 ASP A N 1
ATOM 917 C CA . ASP A 1 114 ? 36.425 11.548 -11.547 1.00 78.56 114 ASP A CA 1
ATOM 918 C C . ASP A 1 114 ? 36.259 12.967 -10.973 1.00 78.56 114 ASP A C 1
ATOM 920 O O . ASP A 1 114 ? 36.988 13.884 -11.341 1.00 78.56 114 ASP A O 1
ATOM 924 N N . SER A 1 115 ? 35.398 13.143 -9.963 1.00 77.75 115 SER A N 1
ATOM 925 C CA . SER A 1 115 ? 35.235 14.439 -9.284 1.00 77.75 115 SER A CA 1
ATOM 926 C C . SER A 1 115 ? 36.430 14.871 -8.423 1.00 77.75 115 SER A C 1
ATOM 928 O O . SER A 1 115 ? 36.618 16.069 -8.220 1.00 77.75 115 SER A O 1
ATOM 930 N N . ASN A 1 116 ? 37.253 13.932 -7.941 1.00 72.62 116 ASN A N 1
ATOM 931 C CA . ASN A 1 116 ? 38.472 14.229 -7.175 1.00 72.62 116 ASN A CA 1
ATOM 932 C C . ASN A 1 116 ? 39.745 14.285 -8.037 1.00 72.62 116 ASN A C 1
ATOM 934 O O . ASN A 1 116 ? 40.827 14.579 -7.518 1.00 72.62 116 ASN A O 1
ATOM 938 N N . ARG A 1 117 ? 39.648 14.031 -9.349 1.00 63.28 117 ARG A N 1
ATOM 939 C CA . ARG A 1 117 ? 40.754 14.261 -10.280 1.00 63.28 117 ARG A CA 1
ATOM 940 C C . ARG A 1 117 ? 40.882 15.767 -10.500 1.00 63.28 117 ARG A C 1
ATOM 942 O O . ARG A 1 117 ? 40.275 16.340 -11.399 1.00 63.28 117 ARG A O 1
ATOM 949 N N . VAL A 1 118 ? 41.681 16.417 -9.652 1.00 67.44 118 VAL A N 1
ATOM 950 C CA . VAL A 1 118 ? 42.137 17.795 -9.877 1.00 67.44 118 VAL A CA 1
ATOM 951 C C . VAL A 1 118 ? 42.722 17.847 -11.294 1.00 67.44 118 VAL A C 1
ATOM 953 O O . VAL A 1 118 ? 43.617 17.045 -11.582 1.00 67.44 118 VAL A O 1
ATOM 956 N N . PRO A 1 119 ? 42.227 18.724 -12.188 1.00 61.03 119 PRO A N 1
ATOM 957 C CA . PRO A 1 119 ? 42.746 18.834 -13.543 1.00 61.03 119 PRO A CA 1
ATOM 958 C C . PRO A 1 119 ? 44.235 19.149 -13.453 1.00 61.03 119 PRO A C 1
ATOM 960 O O . PRO A 1 119 ? 44.612 20.244 -13.039 1.00 61.03 119 PRO A O 1
ATOM 963 N N . ASN A 1 120 ? 45.085 18.173 -13.767 1.00 65.12 120 ASN A N 1
ATOM 964 C CA . ASN A 1 120 ? 46.519 18.387 -13.819 1.00 65.12 120 ASN A CA 1
ATOM 965 C C . ASN A 1 120 ? 46.784 19.278 -15.044 1.00 65.12 120 ASN A C 1
ATOM 967 O O . ASN A 1 120 ? 46.583 18.810 -16.167 1.00 65.12 120 ASN A O 1
ATOM 971 N N . PRO A 1 121 ? 47.216 20.545 -14.884 1.00 63.28 121 PRO A N 1
ATOM 972 C CA . PRO A 1 121 ? 47.355 21.476 -16.009 1.00 63.28 121 PRO A CA 1
ATOM 973 C C . PRO A 1 121 ? 48.412 21.037 -17.036 1.00 63.28 121 PRO A C 1
ATOM 975 O O . PRO A 1 121 ? 48.495 21.606 -18.123 1.00 63.28 121 PRO A O 1
ATOM 978 N N . ASN A 1 122 ? 49.212 20.020 -16.697 1.00 56.47 122 ASN A N 1
ATOM 979 C CA . ASN A 1 122 ? 50.328 19.536 -17.497 1.00 56.47 122 ASN A CA 1
ATOM 980 C C . ASN A 1 122 ? 49.992 18.382 -18.465 1.00 56.47 122 ASN A C 1
ATOM 982 O O . ASN A 1 122 ? 50.871 17.983 -19.221 1.00 56.47 122 ASN A O 1
ATOM 986 N N . GLU A 1 123 ? 48.758 17.855 -18.495 1.00 50.06 123 GLU A N 1
ATOM 987 C CA . GLU A 1 123 ? 48.356 16.808 -19.468 1.00 50.06 123 GLU A CA 1
ATOM 988 C C . GLU A 1 123 ? 47.842 17.376 -20.812 1.00 50.06 123 GLU A C 1
ATOM 990 O O . GLU A 1 123 ? 47.529 16.626 -21.733 1.00 50.06 123 GLU A O 1
ATOM 995 N N . SER A 1 124 ? 47.815 18.702 -20.980 1.00 50.91 124 SER A N 1
ATOM 996 C CA . SER A 1 124 ? 47.245 19.386 -22.157 1.00 50.91 124 SER A CA 1
ATOM 997 C C . SER A 1 124 ? 48.117 19.366 -23.429 1.00 50.91 124 SER A C 1
ATOM 999 O O . SER A 1 124 ? 47.770 20.031 -24.400 1.00 50.91 124 SER A O 1
ATOM 1001 N N . ALA A 1 125 ? 49.258 18.668 -23.437 1.00 53.94 125 ALA A N 1
ATOM 1002 C CA . ALA A 1 125 ? 50.269 18.787 -24.501 1.00 53.94 125 ALA A CA 1
ATOM 1003 C C . ALA A 1 125 ? 50.694 17.463 -25.174 1.00 53.94 125 ALA A C 1
ATOM 1005 O O . ALA A 1 125 ? 51.610 17.472 -25.991 1.00 53.94 125 ALA A O 1
ATOM 1006 N N . GLN A 1 126 ? 50.046 16.331 -24.876 1.00 49.34 126 GLN A N 1
ATOM 1007 C CA . GLN A 1 126 ? 50.359 15.030 -25.505 1.00 49.34 126 GLN A CA 1
ATOM 1008 C C . GLN A 1 126 ? 49.126 14.295 -26.055 1.00 49.34 126 GLN A C 1
ATOM 1010 O O . GLN A 1 126 ? 49.090 13.070 -26.112 1.00 49.34 126 GLN A O 1
ATOM 1015 N N . ALA A 1 127 ? 48.113 15.042 -26.494 1.00 49.62 127 ALA A N 1
ATOM 1016 C CA . ALA A 1 127 ? 46.989 14.499 -27.250 1.00 49.62 127 ALA A CA 1
ATOM 1017 C C . ALA A 1 127 ? 47.206 14.709 -28.759 1.00 49.62 127 ALA A C 1
ATOM 1019 O O . ALA A 1 127 ? 46.441 15.417 -29.402 1.00 49.62 127 ALA A O 1
ATOM 1020 N N . GLU A 1 128 ? 48.254 14.109 -29.326 1.00 54.06 128 GLU A N 1
ATOM 1021 C CA . GLU A 1 128 ? 48.399 13.966 -30.778 1.00 54.06 128 GLU A CA 1
ATOM 1022 C C . GLU A 1 128 ? 48.886 12.551 -31.124 1.00 54.06 128 GLU A C 1
ATOM 1024 O O . GLU A 1 128 ? 49.806 12.020 -30.509 1.00 54.06 128 GLU A O 1
ATOM 1029 N N . GLU A 1 129 ? 48.210 11.966 -32.117 1.00 48.50 129 GLU A N 1
ATOM 1030 C CA . GLU A 1 129 ? 48.546 10.738 -32.852 1.00 48.50 129 GLU A CA 1
ATOM 1031 C C . GLU A 1 129 ? 48.416 9.391 -32.119 1.00 48.50 129 GLU A C 1
ATOM 1033 O O . GLU A 1 129 ? 49.366 8.628 -31.950 1.00 48.50 129 GLU A O 1
ATOM 1038 N N . GLN A 1 130 ? 47.171 9.006 -31.826 1.00 44.22 130 GLN A N 1
ATOM 1039 C CA . GLN A 1 130 ? 46.806 7.587 -31.854 1.00 44.22 130 GLN A CA 1
ATOM 1040 C C . GLN A 1 130 ? 46.507 7.182 -33.315 1.00 44.22 130 GLN A C 1
ATOM 1042 O O . GLN A 1 130 ? 45.693 7.844 -33.966 1.00 44.22 130 GLN A O 1
ATOM 1047 N N . PRO A 1 131 ? 47.156 6.138 -33.865 1.00 49.34 131 PRO A N 1
ATOM 1048 C CA . PRO A 1 131 ? 46.974 5.737 -35.256 1.00 49.34 131 PRO A CA 1
ATOM 1049 C C . PRO A 1 131 ? 45.541 5.238 -35.513 1.00 49.34 131 PRO A C 1
ATOM 1051 O O . PRO A 1 131 ? 44.937 4.614 -34.637 1.00 49.34 131 PRO A O 1
ATOM 1054 N N . PRO A 1 132 ? 44.983 5.487 -36.711 1.00 53.72 132 PRO A N 1
ATOM 1055 C CA . PRO A 1 132 ? 43.624 5.097 -37.044 1.00 53.72 132 PRO A CA 1
ATOM 1056 C C . PRO A 1 132 ? 43.474 3.575 -37.035 1.00 53.72 132 PRO A C 1
ATOM 1058 O O . PRO A 1 132 ? 44.283 2.838 -37.599 1.00 53.72 132 PRO A O 1
ATOM 1061 N N . ASN A 1 133 ? 42.404 3.149 -36.369 1.00 46.47 133 ASN A N 1
ATOM 1062 C CA . ASN A 1 133 ? 41.931 1.783 -36.207 1.00 46.47 133 ASN A CA 1
ATOM 1063 C C . ASN A 1 133 ? 42.138 0.892 -37.441 1.00 46.47 133 ASN A C 1
ATOM 1065 O O . ASN A 1 133 ? 41.748 1.232 -38.560 1.00 46.47 133 ASN A O 1
ATOM 1069 N N . ALA A 1 134 ? 42.696 -0.291 -37.185 1.00 48.72 134 ALA A N 1
ATOM 1070 C CA . ALA A 1 134 ? 42.709 -1.409 -38.113 1.00 48.72 134 ALA A CA 1
ATOM 1071 C C . ALA A 1 134 ? 41.271 -1.778 -38.550 1.00 48.72 134 ALA A C 1
ATOM 1073 O O . ALA A 1 134 ? 40.338 -1.641 -37.752 1.00 48.72 134 ALA A O 1
ATOM 1074 N N . PRO A 1 135 ? 41.068 -2.257 -39.791 1.00 54.81 135 PRO A N 1
ATOM 1075 C CA . PRO A 1 135 ? 39.760 -2.691 -40.268 1.00 54.81 135 PRO A CA 1
ATOM 1076 C C . PRO A 1 135 ? 39.235 -3.847 -39.411 1.00 54.81 135 PRO A C 1
ATOM 1078 O O . PRO A 1 135 ? 39.885 -4.885 -39.300 1.00 54.81 135 PRO A O 1
ATOM 1081 N N . LEU A 1 136 ? 38.055 -3.666 -38.820 1.00 53.25 136 LEU A N 1
ATOM 1082 C CA . LEU A 1 136 ? 37.273 -4.750 -38.233 1.00 53.25 136 LEU A CA 1
ATOM 1083 C C . LEU A 1 136 ? 36.908 -5.737 -39.347 1.00 53.25 136 LEU A C 1
ATOM 1085 O O . LEU A 1 136 ? 36.132 -5.409 -40.245 1.00 53.25 136 LEU A O 1
ATOM 1089 N N . GLU A 1 137 ? 37.487 -6.935 -39.297 1.00 46.25 137 GLU A N 1
ATOM 1090 C CA . GLU A 1 137 ? 37.035 -8.060 -40.108 1.00 46.25 137 GLU A CA 1
ATOM 1091 C C . GLU A 1 137 ? 35.584 -8.410 -39.724 1.00 46.25 137 GLU A C 1
ATOM 1093 O O . GLU A 1 137 ? 35.293 -8.597 -38.537 1.00 46.25 137 GLU A O 1
ATOM 1098 N N . PRO A 1 138 ? 34.653 -8.508 -40.689 1.00 50.12 138 PRO A N 1
ATOM 1099 C CA . PRO A 1 138 ? 33.317 -9.018 -40.431 1.00 50.12 138 PRO A CA 1
ATOM 1100 C C . PRO A 1 138 ? 33.415 -10.521 -40.154 1.00 50.12 138 PRO A C 1
ATOM 1102 O O . PRO A 1 138 ? 33.643 -11.327 -41.057 1.00 50.12 138 PRO A O 1
ATOM 1105 N N . GLY A 1 139 ? 33.268 -10.898 -38.884 1.00 44.69 139 GLY A N 1
ATOM 1106 C CA . GLY A 1 139 ? 33.097 -12.294 -38.496 1.00 44.69 139 GLY A CA 1
ATOM 1107 C C . GLY A 1 139 ? 31.813 -12.860 -39.118 1.00 44.69 139 GLY A C 1
ATOM 1108 O O . GLY A 1 139 ? 30.804 -12.153 -39.156 1.00 44.69 139 GLY A O 1
ATOM 1109 N N . PRO A 1 140 ? 31.826 -14.103 -39.629 1.00 53.38 140 PRO A N 1
ATOM 1110 C CA . PRO A 1 140 ? 30.662 -14.690 -40.274 1.00 53.38 140 PRO A CA 1
ATOM 1111 C C . PRO A 1 140 ? 29.506 -14.826 -39.279 1.00 53.38 140 PRO A C 1
ATOM 1113 O O . PRO A 1 140 ? 29.644 -15.430 -38.214 1.00 53.38 140 PRO A O 1
ATOM 1116 N N . GLU A 1 141 ? 28.362 -14.266 -39.663 1.00 48.94 141 GLU A N 1
ATOM 1117 C CA . GLU A 1 141 ? 27.072 -14.433 -39.007 1.00 48.94 141 GLU A CA 1
ATOM 1118 C C . GLU A 1 141 ? 26.661 -15.912 -39.035 1.00 48.94 141 GLU A C 1
ATOM 1120 O O . GLU A 1 141 ? 26.017 -16.384 -39.969 1.00 48.94 141 GLU A O 1
ATOM 1125 N N . ASN A 1 142 ? 27.034 -16.662 -37.999 1.00 40.72 142 ASN A N 1
ATOM 1126 C CA . ASN A 1 142 ? 26.395 -17.932 -37.687 1.00 40.72 142 ASN A CA 1
ATOM 1127 C C . ASN A 1 142 ? 25.298 -17.677 -36.654 1.00 40.72 142 ASN A C 1
ATOM 1129 O O . ASN A 1 142 ? 25.539 -17.633 -35.447 1.00 40.72 142 ASN A O 1
ATOM 1133 N N . ASN A 1 143 ? 24.081 -17.515 -37.172 1.00 51.19 143 ASN A N 1
ATOM 1134 C CA . ASN A 1 143 ? 22.851 -17.790 -36.445 1.00 51.19 143 ASN A CA 1
ATOM 1135 C C . ASN A 1 143 ? 22.853 -19.266 -36.039 1.00 51.19 143 ASN A C 1
ATOM 1137 O O . ASN A 1 143 ? 22.445 -20.122 -36.820 1.00 51.19 143 ASN A O 1
ATOM 1141 N N . ASP A 1 144 ? 23.289 -19.561 -34.819 1.00 43.88 144 ASP A N 1
ATOM 1142 C CA . ASP A 1 144 ? 22.871 -20.786 -34.153 1.00 43.88 144 ASP A CA 1
ATOM 1143 C C . ASP A 1 144 ? 22.733 -20.541 -32.650 1.00 43.88 144 ASP A C 1
ATOM 1145 O O . ASP A 1 144 ? 23.678 -20.137 -31.966 1.00 43.88 144 ASP A O 1
ATOM 1149 N N . HIS A 1 145 ? 21.518 -20.750 -32.143 1.00 48.22 145 HIS A N 1
ATOM 1150 C CA . HIS A 1 145 ? 21.154 -20.626 -30.736 1.00 48.22 145 HIS A CA 1
ATOM 1151 C C . HIS A 1 145 ? 21.852 -21.717 -29.916 1.00 48.22 145 HIS A C 1
ATOM 1153 O O . HIS A 1 145 ? 21.248 -22.705 -29.507 1.00 48.22 145 HIS A O 1
ATOM 1159 N N . THR A 1 146 ? 23.139 -21.528 -29.640 1.00 42.88 146 THR A N 1
ATOM 1160 C CA . THR A 1 146 ? 23.865 -22.348 -28.677 1.00 42.88 146 THR A CA 1
ATOM 1161 C C . THR A 1 146 ? 2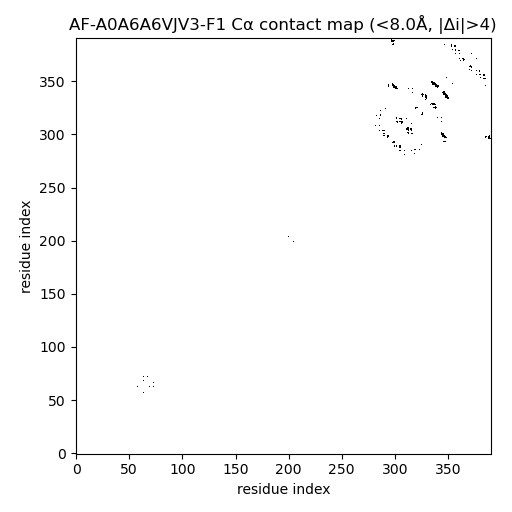3.816 -21.633 -27.337 1.00 42.88 146 THR A C 1
ATOM 1163 O O . THR A 1 146 ? 24.380 -20.552 -27.172 1.00 42.88 146 THR A O 1
ATOM 1166 N N . ILE A 1 147 ? 23.113 -22.229 -26.375 1.00 52.62 147 ILE A N 1
ATOM 1167 C CA . ILE A 1 147 ? 23.162 -21.847 -24.964 1.00 52.62 147 ILE A CA 1
ATOM 1168 C C . ILE A 1 147 ? 24.626 -21.970 -24.531 1.00 52.62 147 ILE A C 1
ATOM 1170 O O . ILE A 1 147 ? 25.124 -23.069 -24.286 1.00 52.62 147 ILE A O 1
ATOM 1174 N N . LEU A 1 148 ? 25.338 -20.842 -24.505 1.00 42.19 148 LEU A N 1
ATOM 1175 C CA . LEU A 1 148 ? 26.708 -20.764 -24.022 1.00 42.19 148 LEU A CA 1
ATOM 1176 C C . LEU A 1 148 ? 26.682 -21.019 -22.518 1.00 42.19 148 LEU A C 1
ATOM 1178 O O . LEU A 1 148 ? 26.415 -20.133 -21.709 1.00 42.19 148 LEU A O 1
ATOM 1182 N N . GLN A 1 149 ? 26.941 -22.271 -22.157 1.00 57.44 149 GLN A N 1
ATOM 1183 C CA . GLN A 1 149 ? 27.332 -22.658 -20.815 1.00 57.44 149 GLN A CA 1
ATOM 1184 C C . GLN A 1 149 ? 28.527 -21.764 -20.422 1.00 57.44 149 GLN A C 1
ATOM 1186 O O . GLN A 1 149 ? 29.523 -21.752 -21.153 1.00 57.44 149 GLN A O 1
ATOM 1191 N N . PRO A 1 150 ? 28.439 -20.957 -19.349 1.00 60.31 150 PRO A N 1
ATOM 1192 C CA . PRO A 1 150 ? 29.526 -20.062 -18.983 1.00 60.31 150 PRO A CA 1
ATOM 1193 C C . PRO A 1 150 ? 30.760 -20.909 -18.679 1.00 60.31 150 PRO A C 1
ATOM 1195 O O . PRO A 1 150 ? 30.735 -21.747 -17.776 1.00 60.31 150 PRO A O 1
ATOM 1198 N N . GLN A 1 151 ? 31.827 -20.722 -19.462 1.00 59.00 151 GLN A N 1
ATOM 1199 C CA . GLN A 1 151 ? 33.090 -21.402 -19.210 1.00 59.00 151 GLN A CA 1
ATOM 1200 C C . GLN A 1 151 ? 33.544 -21.099 -17.772 1.00 59.00 151 GLN A C 1
ATOM 1202 O O . GLN A 1 151 ? 33.458 -19.942 -17.338 1.00 59.00 151 GLN A O 1
ATOM 1207 N N . PRO A 1 152 ? 34.013 -22.107 -17.015 1.00 58.31 152 PRO A N 1
ATOM 1208 C CA . PRO A 1 152 ? 34.547 -21.883 -15.683 1.00 58.31 152 PRO A CA 1
ATOM 1209 C C . PRO A 1 152 ? 35.692 -20.875 -15.777 1.00 58.31 152 PRO A C 1
ATOM 1211 O O . PRO A 1 152 ? 36.643 -21.064 -16.535 1.00 58.31 152 PRO A O 1
ATOM 1214 N N . ARG A 1 153 ? 35.568 -19.776 -15.024 1.00 54.44 153 ARG A N 1
ATOM 1215 C CA . ARG A 1 153 ? 36.608 -18.751 -14.927 1.00 54.44 153 ARG A CA 1
ATOM 1216 C C . ARG A 1 153 ? 37.907 -19.438 -14.515 1.00 54.44 153 ARG A C 1
ATOM 1218 O O . ARG A 1 153 ? 37.939 -20.122 -13.493 1.00 54.44 153 ARG A O 1
ATOM 1225 N N . ALA A 1 154 ? 38.948 -19.269 -15.327 1.00 67.88 154 ALA A N 1
ATOM 1226 C CA . ALA A 1 154 ? 40.280 -19.740 -14.989 1.00 67.88 154 ALA A CA 1
ATOM 1227 C C . ALA A 1 154 ? 40.685 -19.189 -13.606 1.00 67.88 154 ALA A C 1
ATOM 1229 O O . ALA A 1 154 ? 40.318 -18.054 -13.279 1.00 67.88 154 ALA A O 1
ATOM 1230 N N . PRO A 1 155 ? 41.402 -19.977 -12.787 1.00 63.88 155 PRO A N 1
ATOM 1231 C CA . PRO A 1 155 ? 41.867 -19.537 -11.481 1.00 63.88 155 PRO A CA 1
ATOM 1232 C C . PRO A 1 155 ? 42.713 -18.274 -11.642 1.00 63.88 155 PRO A C 1
ATOM 1234 O O . PRO A 1 155 ? 43.707 -18.265 -12.369 1.00 63.88 155 PRO A O 1
ATOM 1237 N N . THR A 1 156 ? 42.277 -17.202 -10.984 1.00 64.12 156 THR A N 1
ATOM 1238 C CA . THR A 1 156 ? 42.983 -15.925 -10.930 1.00 64.12 156 THR A CA 1
ATOM 1239 C C . THR A 1 156 ? 44.414 -16.182 -10.448 1.00 64.12 156 THR A C 1
ATOM 1241 O O . THR A 1 156 ? 44.575 -16.793 -9.386 1.00 64.12 156 THR A O 1
ATOM 1244 N N . PRO A 1 157 ? 45.456 -15.780 -11.200 1.00 65.69 157 PRO A N 1
ATOM 1245 C CA . PRO A 1 157 ? 46.827 -15.949 -10.745 1.00 65.69 157 PRO A CA 1
ATOM 1246 C C . PRO A 1 157 ? 47.046 -15.165 -9.438 1.00 65.69 157 PRO A C 1
ATOM 1248 O O . PRO A 1 157 ? 46.398 -14.133 -9.228 1.00 65.69 157 PRO A O 1
ATOM 1251 N N . PRO A 1 158 ? 47.918 -15.659 -8.540 1.00 67.25 158 PRO A N 1
ATOM 1252 C CA . PRO A 1 158 ? 48.229 -14.978 -7.289 1.00 67.25 158 PRO A CA 1
ATOM 1253 C C . PRO A 1 158 ? 48.794 -13.577 -7.576 1.00 67.25 158 PRO A C 1
ATOM 1255 O O . PRO A 1 158 ? 49.399 -13.380 -8.633 1.00 67.25 158 PRO A O 1
ATOM 1258 N N . PRO A 1 159 ? 48.605 -12.605 -6.664 1.00 57.06 159 PRO A N 1
ATOM 1259 C CA . PRO A 1 159 ? 49.154 -11.263 -6.813 1.00 57.06 159 PRO A CA 1
ATOM 1260 C C . PRO A 1 159 ? 50.684 -11.361 -6.800 1.00 57.06 159 PRO A C 1
ATOM 1262 O O . PRO A 1 159 ? 51.296 -11.503 -5.746 1.00 57.06 159 PRO A O 1
ATOM 1265 N N . GLY A 1 160 ? 51.272 -11.391 -7.994 1.00 46.22 160 GLY A N 1
ATOM 1266 C CA . GLY A 1 160 ? 52.709 -11.378 -8.215 1.00 46.22 160 GLY A CA 1
ATOM 1267 C C . GLY A 1 160 ? 53.218 -9.947 -8.199 1.00 46.22 160 GLY A C 1
ATOM 1268 O O . GLY A 1 160 ? 52.609 -9.061 -8.801 1.00 46.22 160 GLY A O 1
ATOM 1269 N N . ASP A 1 161 ? 54.318 -9.760 -7.480 1.00 54.34 161 ASP A N 1
ATOM 1270 C CA . ASP A 1 161 ? 55.068 -8.523 -7.352 1.00 54.34 161 ASP A CA 1
ATOM 1271 C C . ASP A 1 161 ? 55.295 -7.857 -8.717 1.00 54.34 161 ASP A C 1
ATOM 1273 O O . ASP A 1 161 ? 55.718 -8.490 -9.687 1.00 54.34 161 ASP A O 1
ATOM 1277 N N . GLN A 1 162 ? 54.988 -6.561 -8.787 1.00 49.47 162 GLN A N 1
ATOM 1278 C CA . GLN A 1 162 ? 55.358 -5.701 -9.904 1.00 49.47 162 GLN A CA 1
ATOM 1279 C C . GLN A 1 162 ? 56.886 -5.633 -9.974 1.00 49.47 162 GLN A C 1
ATOM 1281 O O . GLN A 1 162 ? 57.519 -4.871 -9.250 1.00 49.47 162 GLN A O 1
ATOM 1286 N N . GLU A 1 163 ? 57.483 -6.443 -10.844 1.00 50.12 163 GLU A N 1
ATOM 1287 C CA . GLU A 1 163 ? 58.848 -6.221 -11.303 1.00 50.12 163 GLU A CA 1
ATOM 1288 C C . GLU A 1 163 ? 58.878 -4.913 -12.107 1.00 50.12 163 GLU A C 1
ATOM 1290 O O . GLU A 1 163 ? 58.287 -4.804 -13.186 1.00 50.12 163 GLU A O 1
ATOM 1295 N N . ASP A 1 164 ? 59.556 -3.913 -11.541 1.00 49.44 164 ASP A N 1
ATOM 1296 C CA . ASP A 1 164 ? 59.970 -2.672 -12.191 1.00 49.44 164 ASP A CA 1
ATOM 1297 C C . ASP A 1 164 ? 60.753 -2.989 -13.477 1.00 49.44 164 ASP A C 1
ATOM 1299 O O . ASP A 1 164 ? 61.972 -3.183 -13.464 1.00 49.44 164 ASP A O 1
ATOM 1303 N N . TRP A 1 165 ? 60.065 -3.026 -14.620 1.00 61.47 165 TRP A N 1
ATOM 1304 C CA . TRP A 1 165 ? 60.740 -2.952 -15.911 1.00 61.47 165 TRP A CA 1
ATOM 1305 C C . TRP A 1 165 ? 61.340 -1.547 -16.067 1.00 61.47 165 TRP A C 1
ATOM 1307 O O . TRP A 1 165 ? 60.588 -0.567 -16.044 1.00 61.47 165 TRP A O 1
ATOM 1317 N N . PRO A 1 166 ? 62.668 -1.399 -16.246 1.00 64.25 166 PRO A N 1
ATOM 1318 C CA . PRO A 1 166 ? 63.262 -0.097 -16.512 1.00 64.25 166 PRO A CA 1
ATOM 1319 C C . PRO A 1 166 ? 62.656 0.532 -17.778 1.00 64.25 166 PRO A C 1
ATOM 1321 O O . PRO A 1 166 ? 62.400 -0.175 -18.759 1.00 64.25 166 PRO A O 1
ATOM 1324 N N . PRO A 1 167 ? 62.444 1.860 -17.786 1.00 65.00 167 PRO A N 1
ATOM 1325 C CA . PRO A 1 167 ? 61.841 2.558 -18.912 1.00 65.00 167 PRO A CA 1
ATOM 1326 C C . PRO A 1 167 ? 62.683 2.367 -20.178 1.00 65.00 167 PRO A C 1
ATOM 1328 O O . PRO A 1 167 ? 63.895 2.598 -20.181 1.00 65.00 167 PRO A O 1
ATOM 1331 N N . GLN A 1 168 ? 62.032 1.949 -21.266 1.00 71.12 168 GLN A N 1
ATOM 1332 C CA . GLN A 1 168 ? 62.655 1.911 -22.586 1.00 71.12 168 GLN A CA 1
ATOM 1333 C C . GLN A 1 168 ? 63.107 3.327 -22.990 1.00 71.12 168 GLN A C 1
ATOM 1335 O O . GLN A 1 168 ? 62.344 4.283 -22.823 1.00 71.12 168 GLN A O 1
ATOM 1340 N N . PRO A 1 169 ? 64.326 3.492 -23.534 1.00 65.50 169 PRO A N 1
ATOM 1341 C CA . PRO A 1 169 ? 64.797 4.781 -24.018 1.00 65.50 169 PRO A CA 1
ATOM 1342 C C . PRO A 1 169 ? 63.944 5.242 -25.205 1.00 65.50 169 PRO A C 1
ATOM 1344 O O . PRO A 1 169 ? 63.730 4.494 -26.160 1.00 65.50 169 PRO A O 1
ATOM 1347 N N . ALA A 1 170 ? 63.467 6.485 -25.136 1.00 67.44 170 ALA A N 1
ATOM 1348 C CA . ALA A 1 170 ? 62.697 7.116 -26.200 1.00 67.44 170 ALA A CA 1
ATOM 1349 C C . ALA A 1 170 ? 63.478 7.108 -27.534 1.00 67.44 170 ALA A C 1
ATOM 1351 O O . ALA A 1 170 ? 64.693 7.343 -27.533 1.00 67.44 170 ALA A O 1
ATOM 1352 N N . PRO A 1 171 ? 62.814 6.863 -28.679 1.00 67.94 171 PRO A N 1
ATOM 1353 C CA . PRO A 1 171 ? 63.459 6.966 -29.981 1.00 67.94 171 PRO A CA 1
ATOM 1354 C C . PRO A 1 171 ? 63.938 8.410 -30.224 1.00 67.94 171 PRO A C 1
ATOM 1356 O O . PRO A 1 171 ? 63.272 9.360 -29.804 1.00 67.94 171 PRO A O 1
ATOM 1359 N N . PRO A 1 172 ? 65.089 8.606 -30.893 1.00 61.88 172 PRO A N 1
ATOM 1360 C CA . PRO A 1 172 ? 65.640 9.933 -31.128 1.00 61.88 172 PRO A CA 1
ATOM 1361 C C . PRO A 1 172 ? 64.679 10.770 -31.977 1.00 61.88 172 PRO A C 1
ATOM 1363 O O . PRO A 1 172 ? 64.373 10.422 -33.118 1.00 61.88 172 PRO A O 1
ATOM 1366 N N . GLN A 1 173 ? 64.229 11.892 -31.410 1.00 51.44 173 GLN A N 1
ATOM 1367 C CA . GLN A 1 173 ? 63.487 12.930 -32.118 1.00 51.44 173 GLN A CA 1
ATOM 1368 C C . GLN A 1 173 ? 64.338 13.442 -33.285 1.00 51.44 173 GLN A C 1
ATOM 1370 O O . GLN A 1 173 ? 65.341 14.134 -33.096 1.00 51.44 173 GLN A O 1
ATOM 1375 N N . GLN A 1 174 ? 63.942 13.090 -34.507 1.00 54.59 174 GLN A N 1
ATOM 1376 C CA . GLN A 1 174 ? 64.454 13.731 -35.708 1.00 54.59 174 GLN A CA 1
ATOM 1377 C C . GLN A 1 174 ? 63.933 15.168 -35.724 1.00 54.59 174 GLN A C 1
ATOM 1379 O O . GLN A 1 174 ? 62.752 15.412 -35.957 1.00 54.59 174 GLN A O 1
ATOM 1384 N N . GLN A 1 175 ? 64.831 16.111 -35.448 1.00 49.84 175 GLN A N 1
ATOM 1385 C CA . GLN A 1 175 ? 64.617 17.534 -35.672 1.00 49.84 175 GLN A CA 1
ATOM 1386 C C . GLN A 1 175 ? 64.237 17.744 -37.142 1.00 49.84 175 GLN A C 1
ATOM 1388 O O . GLN A 1 175 ? 65.069 17.590 -38.038 1.00 49.84 175 GLN A O 1
ATOM 1393 N N . GLN A 1 176 ? 62.970 18.066 -37.393 1.00 52.69 176 GLN A N 1
ATOM 1394 C CA . GLN A 1 176 ? 62.561 18.619 -38.675 1.00 52.69 176 GLN A CA 1
ATOM 1395 C C . GLN A 1 176 ? 63.205 20.007 -38.820 1.00 52.69 176 GLN A C 1
ATOM 1397 O O . GLN A 1 176 ? 63.148 20.799 -37.875 1.00 52.69 176 GLN A O 1
ATOM 1402 N N . PRO A 1 177 ? 63.845 20.319 -39.959 1.00 54.81 177 PRO A N 1
ATOM 1403 C CA . PRO A 1 177 ? 64.349 21.661 -40.203 1.00 54.81 177 PRO A CA 1
ATOM 1404 C C . PRO A 1 177 ? 63.176 22.648 -40.343 1.00 54.81 177 PRO A C 1
ATOM 1406 O O . PRO A 1 177 ? 62.122 22.270 -40.862 1.00 54.81 177 PRO A O 1
ATOM 1409 N N . PRO A 1 178 ? 63.346 23.911 -39.916 1.00 54.28 178 PRO A N 1
ATOM 1410 C CA . PRO A 1 178 ? 62.338 24.945 -40.098 1.00 54.28 178 PRO A CA 1
ATOM 1411 C C . PRO A 1 178 ? 62.183 25.227 -41.595 1.00 54.28 178 PRO A C 1
ATOM 1413 O O . PRO A 1 178 ? 63.126 25.651 -42.261 1.00 54.28 178 PRO A O 1
ATOM 1416 N N . PHE A 1 179 ? 60.998 24.956 -42.140 1.00 48.84 179 PHE A N 1
ATOM 1417 C CA . PHE A 1 179 ? 60.621 25.449 -43.459 1.00 48.84 179 PHE A CA 1
ATOM 1418 C C . PHE A 1 179 ? 60.166 26.899 -43.289 1.00 48.84 179 PHE A C 1
ATOM 1420 O O . PHE A 1 179 ? 59.046 27.160 -42.849 1.00 48.84 179 PHE A O 1
ATOM 1427 N N . ASP A 1 180 ? 61.066 27.831 -43.596 1.00 46.38 180 ASP A N 1
ATOM 1428 C CA . ASP A 1 180 ? 60.753 29.250 -43.704 1.00 46.38 180 ASP A CA 1
ATOM 1429 C C . ASP A 1 180 ? 59.670 29.459 -44.772 1.00 46.38 180 ASP A C 1
ATOM 1431 O O . ASP A 1 180 ? 59.864 29.234 -45.968 1.00 46.38 180 ASP A O 1
ATOM 1435 N N . ALA A 1 181 ? 58.502 29.898 -44.313 1.00 54.59 181 ALA A N 1
ATOM 1436 C CA . ALA A 1 181 ? 57.423 30.402 -45.139 1.00 54.59 181 ALA A CA 1
ATOM 1437 C C . ALA A 1 181 ? 57.734 31.853 -45.535 1.00 54.59 181 ALA A C 1
ATOM 1439 O O . ALA A 1 181 ? 57.309 32.783 -44.856 1.00 54.59 181 ALA A O 1
ATOM 1440 N N . ASN A 1 182 ? 58.505 32.046 -46.608 1.00 55.78 182 ASN A N 1
ATOM 1441 C CA . ASN A 1 182 ? 58.501 33.279 -47.404 1.00 55.78 182 ASN A CA 1
ATOM 1442 C C . ASN A 1 182 ? 59.304 33.089 -48.700 1.00 55.78 182 ASN A C 1
ATOM 1444 O O . ASN A 1 182 ? 60.458 33.496 -48.802 1.00 55.78 182 ASN A O 1
ATOM 1448 N N . GLU A 1 183 ? 58.676 32.505 -49.720 1.00 52.19 183 GLU A N 1
ATOM 1449 C CA . GLU A 1 183 ? 59.115 32.694 -51.103 1.00 52.19 183 GLU A CA 1
ATOM 1450 C C . GLU A 1 183 ? 57.941 33.223 -51.927 1.00 52.19 183 GLU A C 1
ATOM 1452 O O . GLU A 1 183 ? 57.005 32.520 -52.308 1.00 52.19 183 GLU A O 1
ATOM 1457 N N . GLU A 1 184 ? 58.004 34.531 -52.134 1.00 53.72 184 GLU A N 1
ATOM 1458 C CA . GLU A 1 184 ? 57.219 35.327 -53.060 1.00 53.72 184 GLU A CA 1
ATOM 1459 C C . GLU A 1 184 ? 57.304 34.706 -54.467 1.00 53.72 184 GLU A C 1
ATOM 1461 O O . GLU A 1 184 ? 58.387 34.517 -55.027 1.00 53.72 184 GLU A O 1
ATOM 1466 N N . ALA A 1 185 ? 56.151 34.358 -55.040 1.00 57.34 185 ALA A N 1
ATOM 1467 C CA . ALA A 1 185 ? 56.047 33.763 -56.367 1.00 57.34 185 ALA A CA 1
ATOM 1468 C C . ALA A 1 185 ? 56.477 34.769 -57.453 1.00 57.34 185 ALA A C 1
ATOM 1470 O O . ALA A 1 185 ? 55.676 35.561 -57.950 1.00 57.34 185 ALA A O 1
ATOM 1471 N N . GLY A 1 186 ? 57.757 34.734 -57.827 1.00 55.91 186 GLY A N 1
ATOM 1472 C CA . GLY A 1 186 ? 58.292 35.480 -58.965 1.00 55.91 186 GLY A CA 1
ATOM 1473 C C . GLY A 1 186 ? 57.708 35.009 -60.311 1.00 55.91 186 GLY A C 1
ATOM 1474 O O . GLY A 1 186 ? 57.289 33.854 -60.445 1.00 55.91 186 GLY A O 1
ATOM 1475 N N . PRO A 1 187 ? 57.676 35.879 -61.339 1.00 57.09 187 PRO A N 1
ATOM 1476 C CA . PRO A 1 187 ? 57.073 35.572 -62.631 1.00 57.09 187 PRO A CA 1
ATOM 1477 C C . PRO A 1 187 ? 57.810 34.420 -63.321 1.00 57.09 187 PRO A C 1
ATOM 1479 O O . PRO A 1 187 ? 59.037 34.404 -63.420 1.00 57.09 187 PRO A O 1
ATOM 1482 N N . ALA A 1 188 ? 57.032 33.452 -63.805 1.00 55.75 188 ALA A N 1
ATOM 1483 C CA . ALA A 1 188 ? 57.512 32.240 -64.451 1.00 55.75 188 ALA A CA 1
ATOM 1484 C C . ALA A 1 188 ? 58.495 32.549 -65.595 1.00 55.75 188 ALA A C 1
ATOM 1486 O O . ALA A 1 188 ? 58.113 33.063 -66.648 1.00 55.75 188 ALA A O 1
ATOM 1487 N N . ALA A 1 189 ? 59.766 32.189 -65.404 1.00 59.72 189 ALA A N 1
ATOM 1488 C CA . ALA A 1 189 ? 60.749 32.183 -66.478 1.00 59.72 189 ALA A CA 1
ATOM 1489 C C . ALA A 1 189 ? 60.290 31.225 -67.602 1.00 59.72 189 ALA A C 1
ATOM 1491 O O . ALA A 1 189 ? 59.791 30.130 -67.306 1.00 59.72 189 ALA A O 1
ATOM 1492 N N . PRO A 1 190 ? 60.448 31.588 -68.890 1.00 60.12 190 PRO A N 1
ATOM 1493 C CA . PRO A 1 190 ? 60.049 30.730 -69.999 1.00 60.12 190 PRO A CA 1
ATOM 1494 C C . PRO A 1 190 ? 60.826 29.410 -69.936 1.00 60.12 190 PRO A C 1
ATOM 1496 O O . PRO A 1 190 ? 62.058 29.392 -69.965 1.00 60.12 190 PRO A O 1
ATOM 1499 N N . ARG A 1 191 ? 60.095 28.292 -69.826 1.00 60.16 191 ARG A N 1
ATOM 1500 C CA . ARG A 1 191 ? 60.669 26.940 -69.840 1.00 60.16 191 ARG A CA 1
ATOM 1501 C C . ARG A 1 191 ? 61.570 26.779 -71.075 1.00 60.16 191 ARG A C 1
ATOM 1503 O O . ARG A 1 191 ? 61.102 27.044 -72.184 1.00 60.16 191 ARG A O 1
ATOM 1510 N N . PRO A 1 192 ? 62.824 26.315 -70.926 1.00 55.84 192 PRO A N 1
ATOM 1511 C CA . PRO A 1 192 ? 63.685 26.055 -72.071 1.00 55.84 192 PRO A CA 1
ATOM 1512 C C . PRO A 1 192 ? 63.036 24.999 -72.973 1.00 55.84 192 PRO A C 1
ATOM 1514 O O . PRO A 1 192 ? 62.520 23.986 -72.492 1.00 55.84 192 PRO A O 1
ATOM 1517 N N . ALA A 1 193 ? 63.040 25.269 -74.281 1.00 64.31 193 ALA A N 1
ATOM 1518 C CA . ALA A 1 193 ? 62.513 24.383 -75.310 1.00 64.31 193 ALA A CA 1
ATOM 1519 C C . ALA A 1 193 ? 63.045 22.952 -75.129 1.00 64.31 193 ALA A C 1
ATOM 1521 O O . ALA A 1 193 ? 64.219 22.751 -74.803 1.00 64.31 193 ALA A O 1
ATOM 1522 N N . ALA A 1 194 ? 62.161 21.969 -75.320 1.00 62.19 194 ALA A N 1
ATOM 1523 C CA . ALA A 1 194 ? 62.458 20.557 -75.114 1.00 62.19 194 ALA A CA 1
ATOM 1524 C C . ALA A 1 194 ? 63.787 20.165 -75.795 1.00 62.19 194 ALA A C 1
ATOM 1526 O O . ALA A 1 194 ? 63.995 20.500 -76.965 1.00 62.19 194 ALA A O 1
ATOM 1527 N N . PRO A 1 195 ? 64.702 19.474 -75.089 1.00 59.88 195 PRO A N 1
ATOM 1528 C CA . PRO A 1 195 ? 65.998 19.126 -75.652 1.00 59.88 195 PRO A CA 1
ATOM 1529 C C . PRO A 1 195 ? 65.815 18.244 -76.900 1.00 59.88 195 PRO A C 1
ATOM 1531 O O . PRO A 1 195 ? 64.962 17.352 -76.893 1.00 59.88 195 PRO A O 1
ATOM 1534 N N . PRO A 1 196 ? 66.614 18.452 -77.964 1.00 62.84 196 PRO A N 1
ATOM 1535 C CA . PRO A 1 196 ? 66.467 17.724 -79.218 1.00 62.84 196 PRO A CA 1
ATOM 1536 C C . PRO A 1 196 ? 66.592 16.216 -78.987 1.00 62.84 196 PRO A C 1
ATOM 1538 O O . PRO A 1 196 ? 67.476 15.751 -78.258 1.00 62.84 196 PRO A O 1
ATOM 1541 N N . THR A 1 197 ? 65.702 15.451 -79.619 1.00 61.81 197 THR A N 1
ATOM 1542 C CA . THR A 1 197 ? 65.608 13.991 -79.524 1.00 61.81 197 THR A CA 1
ATOM 1543 C C . THR A 1 197 ? 66.878 13.332 -80.057 1.00 61.81 197 THR A C 1
ATOM 1545 O O . THR A 1 197 ? 66.994 13.002 -81.236 1.00 61.81 197 THR A O 1
ATOM 1548 N N . ARG A 1 198 ? 67.866 13.141 -79.181 1.00 68.81 198 ARG A N 1
ATOM 1549 C CA . ARG A 1 198 ? 69.069 12.368 -79.496 1.00 68.81 198 ARG A CA 1
ATOM 1550 C C . ARG A 1 198 ? 68.676 10.905 -79.681 1.00 68.81 198 ARG A C 1
ATOM 1552 O O . ARG A 1 198 ? 68.009 10.334 -78.818 1.00 68.81 198 ARG A O 1
ATOM 1559 N N . THR A 1 199 ? 69.132 10.292 -80.771 1.00 70.44 199 THR A N 1
ATOM 1560 C CA . THR A 1 199 ? 68.996 8.855 -81.032 1.00 70.44 199 THR A CA 1
ATOM 1561 C C . THR A 1 199 ? 69.640 8.070 -79.893 1.00 70.44 199 THR A C 1
ATOM 1563 O O . THR A 1 199 ? 70.860 7.931 -79.800 1.00 70.44 199 THR A O 1
ATOM 1566 N N . VAL A 1 200 ? 68.814 7.595 -78.967 1.00 77.06 200 VAL A N 1
ATOM 1567 C CA . VAL A 1 200 ? 69.244 6.748 -77.860 1.00 77.06 200 VAL A CA 1
ATOM 1568 C C . VAL A 1 200 ? 69.533 5.349 -78.394 1.00 77.06 200 VAL A C 1
ATOM 1570 O O . VAL A 1 200 ? 68.702 4.747 -79.065 1.00 77.06 200 VAL A O 1
ATOM 1573 N N . GLY A 1 201 ? 70.718 4.812 -78.095 1.00 85.00 201 GLY A N 1
ATOM 1574 C CA . GLY A 1 201 ? 71.074 3.448 -78.495 1.00 85.00 201 GLY A CA 1
ATOM 1575 C C . GLY A 1 201 ? 70.074 2.414 -77.962 1.00 85.00 201 GLY A C 1
ATOM 1576 O O . GLY A 1 201 ? 69.457 2.620 -76.914 1.00 85.00 201 GLY A O 1
ATOM 1577 N N . ALA A 1 202 ? 69.938 1.278 -78.650 1.00 84.94 202 ALA A N 1
ATOM 1578 C CA . ALA A 1 202 ? 68.877 0.288 -78.416 1.00 84.94 202 ALA A CA 1
ATOM 1579 C C . ALA A 1 202 ? 68.692 -0.135 -76.940 1.00 84.94 202 ALA A C 1
ATOM 1581 O O . ALA A 1 202 ? 67.564 -0.293 -76.472 1.00 84.94 202 ALA A O 1
ATOM 1582 N N . LYS A 1 203 ? 69.781 -0.262 -76.165 1.00 90.69 203 LYS A N 1
ATOM 1583 C CA . LYS A 1 203 ? 69.715 -0.571 -74.720 1.00 90.69 203 LYS A CA 1
ATOM 1584 C C . LYS A 1 203 ? 69.079 0.563 -73.903 1.00 90.69 203 LYS A C 1
ATOM 1586 O O . LYS A 1 203 ? 68.256 0.308 -73.025 1.00 90.69 203 LYS A O 1
ATOM 1591 N N . LYS A 1 204 ? 69.428 1.816 -74.210 1.00 90.00 204 LYS A N 1
ATOM 1592 C CA . LYS A 1 204 ? 68.893 3.011 -73.542 1.00 90.00 204 LYS A CA 1
ATOM 1593 C C . LYS A 1 204 ? 67.444 3.275 -73.950 1.00 90.00 204 LYS A C 1
ATOM 1595 O O . LYS A 1 204 ? 66.646 3.614 -73.084 1.00 90.00 204 LYS A O 1
ATOM 1600 N N . ALA A 1 205 ? 67.090 3.021 -75.211 1.00 89.69 205 ALA A N 1
ATOM 1601 C CA . ALA A 1 205 ? 65.707 3.064 -75.683 1.00 89.69 205 ALA A CA 1
ATOM 1602 C C . ALA A 1 205 ? 64.809 2.081 -74.906 1.00 89.69 205 ALA A C 1
ATOM 1604 O O . ALA A 1 205 ? 63.776 2.478 -74.376 1.00 89.69 205 ALA A O 1
ATOM 1605 N N . ARG A 1 206 ? 65.244 0.822 -74.732 1.00 89.56 206 ARG A N 1
ATOM 1606 C CA . ARG A 1 206 ? 64.497 -0.180 -73.943 1.00 89.56 206 ARG A CA 1
ATOM 1607 C C . ARG A 1 206 ? 64.379 0.183 -72.457 1.00 89.56 206 ARG A C 1
ATOM 1609 O O . ARG A 1 206 ? 63.332 -0.045 -71.859 1.00 89.56 206 ARG A O 1
ATOM 1616 N N . SER A 1 207 ? 65.430 0.744 -71.855 1.00 92.81 207 SER A N 1
ATOM 1617 C CA . SER A 1 207 ? 65.394 1.202 -70.456 1.00 92.81 207 SER A CA 1
ATOM 1618 C C . SER A 1 207 ? 64.435 2.384 -70.260 1.00 92.81 207 SER A C 1
ATOM 1620 O O . SER A 1 207 ? 63.639 2.385 -69.320 1.00 92.81 207 SER A O 1
ATOM 1622 N N . LEU A 1 208 ? 64.445 3.351 -71.187 1.00 88.69 208 LEU A N 1
ATOM 1623 C CA . LEU A 1 208 ? 63.508 4.475 -71.180 1.00 88.69 208 LEU A CA 1
ATOM 1624 C C . LEU A 1 208 ? 62.062 4.009 -71.370 1.00 88.69 208 LEU A C 1
ATOM 1626 O O . LEU A 1 208 ? 61.220 4.424 -70.588 1.00 88.69 208 LEU A O 1
ATOM 1630 N N . ALA A 1 209 ? 61.794 3.083 -72.296 1.00 90.31 209 ALA A N 1
ATOM 1631 C CA . ALA A 1 209 ? 60.457 2.516 -72.486 1.00 90.31 209 ALA A CA 1
ATOM 1632 C C . ALA A 1 209 ? 59.922 1.829 -71.215 1.00 90.31 209 ALA A C 1
ATOM 1634 O O . ALA A 1 209 ? 58.772 2.030 -70.844 1.00 90.31 209 ALA A O 1
ATOM 1635 N N . ARG A 1 210 ? 60.760 1.076 -70.482 1.00 94.00 210 ARG A N 1
ATOM 1636 C CA . ARG A 1 210 ? 60.359 0.476 -69.193 1.00 94.00 210 ARG A CA 1
ATOM 1637 C C . ARG A 1 210 ? 60.095 1.523 -68.110 1.00 94.00 210 ARG A C 1
ATOM 1639 O O . ARG A 1 210 ? 59.200 1.343 -67.291 1.00 94.00 210 ARG A O 1
ATOM 1646 N N . ARG A 1 211 ? 60.883 2.603 -68.068 1.00 94.56 211 ARG A N 1
ATOM 1647 C CA . ARG A 1 211 ? 60.665 3.711 -67.123 1.00 94.56 211 ARG A CA 1
ATOM 1648 C C . ARG A 1 211 ? 59.376 4.465 -67.441 1.00 94.56 211 ARG A C 1
ATOM 1650 O O . ARG A 1 211 ? 58.664 4.834 -66.514 1.00 94.56 211 ARG A O 1
ATOM 1657 N N . ASP A 1 212 ? 59.089 4.658 -68.720 1.00 95.06 212 ASP A N 1
ATOM 1658 C CA . ASP A 1 212 ? 57.878 5.312 -69.205 1.00 95.06 212 ASP A CA 1
ATOM 1659 C C . ASP A 1 212 ? 56.633 4.466 -68.915 1.00 95.06 212 ASP A C 1
ATOM 1661 O O . ASP A 1 212 ? 55.690 4.961 -68.316 1.00 95.06 212 ASP A O 1
ATOM 1665 N N . GLN A 1 213 ? 56.694 3.149 -69.150 1.00 94.38 213 GLN A N 1
ATOM 1666 C CA . GLN A 1 213 ? 55.648 2.202 -68.738 1.00 94.38 213 GLN A CA 1
ATOM 1667 C C . GLN A 1 213 ? 55.366 2.250 -67.230 1.00 94.38 213 GLN A C 1
ATOM 1669 O O . GLN A 1 213 ? 54.210 2.211 -66.821 1.00 94.38 213 GLN A O 1
ATOM 1674 N N . ARG A 1 214 ? 56.403 2.363 -66.385 1.00 95.38 214 ARG A N 1
ATOM 1675 C CA . ARG A 1 214 ? 56.217 2.514 -64.930 1.00 95.38 214 ARG A CA 1
ATOM 1676 C C . ARG A 1 214 ? 55.554 3.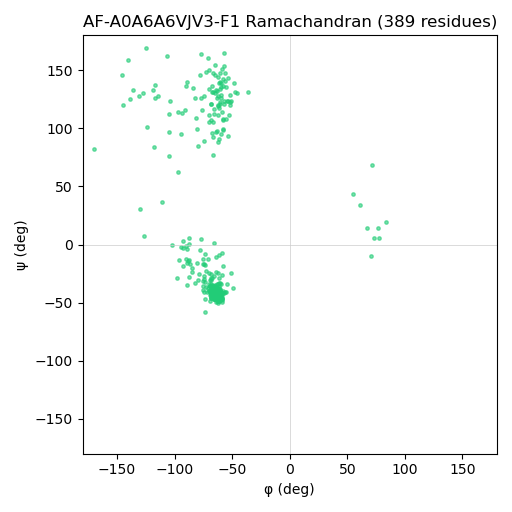842 -64.569 1.00 95.38 214 ARG A C 1
ATOM 1678 O O . ARG A 1 214 ? 54.695 3.853 -63.697 1.00 95.38 214 ARG A O 1
ATOM 1685 N N . ARG A 1 215 ? 55.935 4.947 -65.221 1.00 94.94 215 ARG A N 1
ATOM 1686 C CA . ARG A 1 215 ? 55.292 6.257 -65.014 1.00 94.94 215 ARG A CA 1
ATOM 1687 C C . ARG A 1 215 ? 53.832 6.222 -65.444 1.00 94.94 215 ARG A C 1
ATOM 1689 O O . ARG A 1 215 ? 52.987 6.541 -64.624 1.00 94.94 215 ARG A O 1
ATOM 1696 N N . ALA A 1 216 ? 53.554 5.719 -66.644 1.00 94.94 216 ALA A N 1
ATOM 1697 C CA . ALA A 1 216 ? 52.202 5.548 -67.161 1.00 94.94 216 ALA A CA 1
ATOM 1698 C C . ALA A 1 216 ? 51.342 4.669 -66.241 1.00 94.94 216 ALA A C 1
ATOM 1700 O O . ALA A 1 216 ? 50.199 5.009 -65.966 1.00 94.94 216 ALA A O 1
ATOM 1701 N N . TYR A 1 217 ? 51.895 3.578 -65.695 1.00 95.62 217 TYR A N 1
ATOM 1702 C CA . TYR A 1 217 ? 51.184 2.745 -64.722 1.00 95.62 217 TYR A CA 1
ATOM 1703 C C . TYR A 1 217 ? 50.894 3.494 -63.414 1.00 95.62 217 TYR A C 1
ATOM 1705 O O . TYR A 1 217 ? 49.771 3.462 -62.924 1.00 95.62 217 TYR A O 1
ATOM 1713 N N . HIS A 1 218 ? 51.874 4.199 -62.842 1.00 96.69 218 HIS A N 1
ATOM 1714 C CA . HIS A 1 218 ? 51.655 4.964 -61.610 1.00 96.69 218 HIS A CA 1
ATOM 1715 C C . HIS A 1 218 ? 50.696 6.146 -61.808 1.00 96.69 218 HIS A C 1
ATOM 1717 O O . HIS A 1 218 ? 49.907 6.435 -60.912 1.00 96.69 218 HIS A O 1
ATOM 1723 N N . GLU A 1 219 ? 50.738 6.806 -62.963 1.00 94.94 219 GLU A N 1
ATOM 1724 C CA . GLU A 1 219 ? 49.787 7.850 -63.348 1.00 94.94 219 GLU A CA 1
ATOM 1725 C C . GLU A 1 219 ? 48.383 7.276 -63.528 1.00 94.94 219 GLU A C 1
ATOM 1727 O O . GLU A 1 219 ? 47.440 7.829 -62.975 1.00 94.94 219 GLU A O 1
ATOM 1732 N N . PHE A 1 220 ? 48.247 6.121 -64.184 1.00 96.75 220 PHE A N 1
ATOM 1733 C CA . PHE A 1 220 ? 46.975 5.413 -64.305 1.00 96.75 220 PHE A CA 1
ATOM 1734 C C . PHE A 1 220 ? 46.386 5.041 -62.936 1.00 96.75 220 PHE A C 1
ATOM 1736 O O . PHE A 1 220 ? 45.206 5.270 -62.695 1.00 96.75 220 PHE A O 1
ATOM 1743 N N . ILE A 1 221 ? 47.202 4.544 -61.999 1.00 97.06 221 ILE A N 1
ATOM 1744 C CA . ILE A 1 221 ? 46.742 4.228 -60.636 1.00 97.06 221 ILE A CA 1
ATOM 1745 C C . ILE A 1 221 ? 46.313 5.492 -59.876 1.00 97.06 221 ILE A C 1
ATOM 1747 O O . ILE A 1 221 ? 45.312 5.461 -59.162 1.00 97.06 221 ILE A O 1
ATOM 1751 N N . ARG A 1 222 ? 47.026 6.616 -60.037 1.00 95.81 222 ARG A N 1
ATOM 1752 C CA . ARG A 1 222 ? 46.614 7.902 -59.447 1.00 95.81 222 ARG A CA 1
ATOM 1753 C C . ARG A 1 222 ? 45.301 8.396 -60.041 1.00 95.81 222 ARG A C 1
ATOM 1755 O O . ARG A 1 222 ? 44.418 8.763 -59.278 1.00 95.81 222 ARG A O 1
ATOM 1762 N N . GLN A 1 223 ? 45.156 8.333 -61.363 1.00 96.12 223 GLN A N 1
ATOM 1763 C CA . GLN A 1 223 ? 43.920 8.694 -62.058 1.00 96.12 223 GLN A CA 1
ATOM 1764 C C . GLN A 1 223 ? 42.752 7.810 -61.613 1.00 96.12 223 GLN A C 1
ATOM 1766 O O . GLN A 1 223 ? 41.678 8.323 -61.330 1.00 96.12 223 GLN A O 1
ATOM 1771 N N . GLN A 1 224 ? 42.964 6.502 -61.456 1.00 96.31 224 GLN A N 1
ATOM 1772 C CA . GLN A 1 224 ? 41.935 5.590 -60.958 1.00 96.31 224 GLN A CA 1
ATOM 1773 C C . GLN A 1 224 ? 41.548 5.897 -59.501 1.00 96.31 224 GLN A C 1
ATOM 1775 O O . GLN A 1 224 ? 40.374 5.836 -59.147 1.00 96.31 224 GLN A O 1
ATOM 1780 N N . ALA A 1 225 ? 42.513 6.251 -58.647 1.00 96.31 225 ALA A N 1
ATOM 1781 C CA . ALA A 1 225 ? 42.238 6.668 -57.272 1.00 96.31 225 ALA A CA 1
ATOM 1782 C C . ALA A 1 225 ? 41.540 8.040 -57.196 1.00 96.31 225 ALA A C 1
ATOM 1784 O O . ALA A 1 225 ? 40.724 8.270 -56.309 1.00 96.31 225 ALA A O 1
ATOM 1785 N N . GLU A 1 226 ? 41.851 8.965 -58.106 1.00 94.19 226 GLU A N 1
ATOM 1786 C CA . GLU A 1 226 ? 41.163 10.255 -58.237 1.00 94.19 226 GLU A CA 1
ATOM 1787 C C . GLU A 1 226 ? 39.725 10.084 -58.726 1.00 94.19 226 GLU A C 1
ATOM 1789 O O . GLU A 1 226 ? 38.830 10.669 -58.125 1.00 94.19 226 GLU A O 1
ATOM 1794 N N . GLN A 1 227 ? 39.491 9.217 -59.714 1.00 93.56 227 GLN A N 1
ATOM 1795 C CA . GLN A 1 227 ? 38.145 8.861 -60.174 1.00 93.56 227 GLN A CA 1
ATOM 1796 C C . GLN A 1 227 ? 37.307 8.250 -59.046 1.00 93.56 227 GLN A C 1
ATOM 1798 O O . GLN A 1 227 ? 36.204 8.720 -58.797 1.00 93.56 227 GLN A O 1
ATOM 1803 N N . ARG A 1 228 ? 37.856 7.301 -58.271 1.00 93.94 228 ARG A N 1
ATOM 1804 C CA . ARG A 1 228 ? 37.149 6.739 -57.102 1.00 93.94 228 ARG A CA 1
ATOM 1805 C C . ARG A 1 228 ? 36.803 7.795 -56.053 1.00 93.94 228 ARG A C 1
ATOM 1807 O O . ARG A 1 228 ? 35.703 7.781 -55.520 1.00 93.94 228 ARG A O 1
ATOM 1814 N N . ARG A 1 229 ? 37.717 8.732 -55.771 1.00 93.75 229 ARG A N 1
ATOM 1815 C CA . ARG A 1 229 ? 37.447 9.834 -54.831 1.00 93.75 229 ARG A CA 1
ATOM 1816 C C . ARG A 1 229 ? 36.353 10.776 -55.334 1.00 93.75 229 ARG A C 1
ATOM 1818 O O . ARG A 1 229 ? 35.597 11.281 -54.514 1.00 93.75 229 ARG A O 1
ATOM 1825 N N . GLN A 1 230 ? 36.272 11.015 -56.644 1.00 92.88 230 GLN A N 1
ATOM 1826 C CA . GLN A 1 230 ? 35.211 11.827 -57.247 1.00 92.88 230 GLN A CA 1
ATOM 1827 C C . GLN A 1 230 ? 33.856 11.115 -57.167 1.00 92.88 230 GLN A C 1
ATOM 1829 O O . GLN A 1 230 ? 32.911 11.695 -56.645 1.00 92.88 230 GLN A O 1
ATOM 1834 N N . GLU A 1 231 ? 33.788 9.840 -57.553 1.00 91.38 231 GLU A N 1
ATOM 1835 C CA . GLU A 1 231 ? 32.568 9.022 -57.449 1.00 91.38 231 GLU A CA 1
ATOM 1836 C C . GLU A 1 231 ? 32.077 8.898 -55.992 1.00 91.38 231 GLU A C 1
ATOM 1838 O O . GLU A 1 231 ? 30.885 9.014 -55.706 1.00 91.38 231 GLU A O 1
ATOM 1843 N N . GLU A 1 232 ? 32.993 8.703 -55.037 1.00 89.81 232 GLU A N 1
ATOM 1844 C CA . GLU A 1 232 ? 32.655 8.651 -53.613 1.00 89.81 232 GLU A CA 1
ATOM 1845 C C . GLU A 1 232 ? 32.164 9.996 -53.074 1.00 89.81 232 GLU A C 1
ATOM 1847 O O . GLU A 1 232 ? 31.249 9.992 -52.248 1.00 89.81 232 GLU A O 1
ATOM 1852 N N . ALA A 1 233 ? 32.751 11.114 -53.522 1.00 91.44 233 ALA A N 1
ATOM 1853 C CA . ALA A 1 233 ? 32.347 12.464 -53.133 1.00 91.44 233 ALA A CA 1
ATOM 1854 C C . ALA A 1 233 ? 30.961 12.823 -53.683 1.00 91.44 233 ALA A C 1
ATOM 1856 O O . ALA A 1 233 ? 30.131 13.325 -52.930 1.00 91.44 233 ALA A O 1
ATOM 1857 N N . GLU A 1 234 ? 30.683 12.493 -54.945 1.00 87.12 234 GLU A N 1
ATOM 1858 C CA . GLU A 1 234 ? 29.368 12.684 -55.570 1.00 87.12 234 GLU A CA 1
ATOM 1859 C C . GLU A 1 234 ? 28.294 11.838 -54.866 1.00 87.12 234 GLU A C 1
ATOM 1861 O O . GLU A 1 234 ? 27.240 12.345 -54.490 1.00 87.12 234 GLU A O 1
ATOM 1866 N N . GLY A 1 235 ? 28.588 10.570 -54.560 1.00 89.69 235 GLY A N 1
ATOM 1867 C CA . GLY A 1 235 ? 27.662 9.697 -53.833 1.00 89.69 235 GLY A CA 1
ATOM 1868 C C . GLY A 1 235 ? 27.598 9.942 -52.320 1.00 89.69 235 GLY A C 1
ATOM 1869 O O . GLY A 1 235 ? 26.837 9.268 -51.620 1.00 89.69 235 GLY A O 1
ATOM 1870 N N . ARG A 1 236 ? 28.430 10.826 -51.757 1.00 91.50 236 ARG A N 1
ATOM 1871 C CA . ARG A 1 236 ? 28.460 11.092 -50.310 1.00 91.50 236 ARG A CA 1
ATOM 1872 C C . ARG A 1 236 ? 27.252 11.910 -49.880 1.00 91.50 236 ARG A C 1
ATOM 1874 O O . ARG A 1 236 ? 26.594 11.530 -48.917 1.00 91.50 236 ARG A O 1
ATOM 1881 N N . GLU A 1 237 ? 26.947 12.977 -50.607 1.00 87.12 237 GLU A N 1
ATOM 1882 C CA . GLU A 1 237 ? 25.838 13.875 -50.274 1.00 87.12 237 GLU A CA 1
ATOM 1883 C C . GLU A 1 237 ? 24.491 13.149 -50.342 1.00 87.12 237 GLU A C 1
ATOM 1885 O O . GLU A 1 237 ? 23.664 13.296 -49.447 1.00 87.12 237 GLU A O 1
ATOM 1890 N N . GLU A 1 238 ? 24.294 12.280 -51.337 1.00 89.50 238 GLU A N 1
ATOM 1891 C CA . GLU A 1 238 ? 23.067 11.486 -51.469 1.00 89.50 238 GLU A CA 1
ATOM 1892 C C . GLU A 1 238 ? 22.902 10.471 -50.327 1.00 89.50 238 GLU A C 1
ATOM 1894 O O . GLU A 1 238 ? 21.808 10.315 -49.778 1.00 89.50 238 GLU A O 1
ATOM 1899 N N . ARG A 1 239 ? 23.994 9.810 -49.914 1.00 88.25 239 ARG A N 1
ATOM 1900 C CA . ARG A 1 239 ? 23.987 8.883 -48.769 1.00 88.25 239 ARG A CA 1
ATOM 1901 C C . ARG A 1 239 ? 23.745 9.616 -47.454 1.00 88.25 239 ARG A C 1
ATOM 1903 O O . ARG A 1 239 ? 22.960 9.147 -46.632 1.00 88.25 239 ARG A O 1
ATOM 1910 N N . GLU A 1 240 ? 24.383 10.767 -47.258 1.00 89.31 240 GLU A N 1
ATOM 1911 C CA . GLU A 1 240 ? 24.184 11.601 -46.072 1.00 89.31 240 GLU A CA 1
ATOM 1912 C C . GLU A 1 240 ? 22.752 12.153 -46.014 1.00 89.31 240 GLU A C 1
ATOM 1914 O O . GLU A 1 240 ? 22.121 12.093 -44.958 1.00 89.31 240 GLU A O 1
ATOM 1919 N N . ALA A 1 241 ? 22.192 12.592 -47.144 1.00 93.06 241 ALA A N 1
ATOM 1920 C CA . ALA A 1 241 ? 20.805 13.037 -47.236 1.00 93.06 241 ALA A CA 1
ATOM 1921 C C . ALA A 1 241 ? 19.810 11.900 -46.943 1.00 93.06 241 ALA A C 1
ATOM 1923 O O . ALA A 1 241 ? 18.843 12.106 -46.205 1.00 93.06 241 ALA A O 1
ATOM 1924 N N . ALA A 1 242 ? 20.057 10.688 -47.453 1.00 92.75 242 ALA A N 1
ATOM 1925 C CA . ALA A 1 242 ? 19.221 9.520 -47.177 1.00 92.75 242 ALA A CA 1
ATOM 1926 C C . ALA A 1 242 ? 19.244 9.131 -45.687 1.00 92.75 242 ALA A C 1
ATOM 1928 O O . ALA A 1 242 ? 18.188 8.926 -45.083 1.00 92.75 242 ALA A O 1
ATOM 1929 N N . LEU A 1 243 ? 20.431 9.103 -45.070 1.00 91.06 243 LEU A N 1
ATOM 1930 C CA . LEU A 1 243 ? 20.586 8.828 -43.638 1.00 91.06 243 LEU A CA 1
ATOM 1931 C C . LEU A 1 243 ? 19.959 9.929 -42.771 1.00 91.06 243 LEU A C 1
ATOM 1933 O O . LEU A 1 243 ? 19.343 9.634 -41.746 1.00 91.06 243 LEU A O 1
ATOM 1937 N N . ALA A 1 244 ? 20.069 11.195 -43.180 1.00 93.62 244 ALA A N 1
ATOM 1938 C CA . ALA A 1 244 ? 19.445 12.314 -42.479 1.00 93.62 244 ALA A CA 1
ATOM 1939 C C . ALA A 1 244 ? 17.910 12.237 -42.530 1.00 93.62 244 ALA A C 1
ATOM 1941 O O . ALA A 1 244 ? 17.257 12.434 -41.503 1.00 93.62 244 ALA A O 1
ATOM 1942 N N . ALA A 1 245 ? 17.332 11.897 -43.686 1.00 94.69 245 ALA A N 1
ATOM 1943 C CA . ALA A 1 245 ? 15.889 11.724 -43.838 1.00 94.69 245 ALA A CA 1
ATOM 1944 C C . ALA A 1 245 ? 15.353 10.550 -43.000 1.00 94.69 245 ALA A C 1
ATOM 1946 O O . ALA A 1 245 ? 14.301 10.664 -42.367 1.00 94.69 245 ALA A O 1
ATOM 1947 N N . GLU A 1 246 ? 16.081 9.432 -42.944 1.00 90.12 246 GLU A N 1
ATOM 1948 C CA . GLU A 1 246 ? 15.721 8.305 -42.080 1.00 90.12 246 GLU A CA 1
ATOM 1949 C C . GLU A 1 246 ? 15.810 8.682 -40.593 1.00 90.12 246 GLU A C 1
ATOM 1951 O O . GLU A 1 246 ? 14.883 8.416 -39.821 1.00 90.12 246 GLU A O 1
ATOM 1956 N N . LYS A 1 247 ? 16.893 9.358 -40.190 1.00 95.88 247 LYS A N 1
ATOM 1957 C CA . LYS A 1 247 ? 17.081 9.827 -38.813 1.00 95.88 247 LYS A CA 1
ATOM 1958 C C . LYS A 1 247 ? 15.979 10.798 -38.389 1.00 95.88 247 LYS A C 1
ATOM 1960 O O . LYS A 1 247 ? 15.517 10.713 -37.255 1.00 95.88 247 LYS A O 1
ATOM 1965 N N . ALA A 1 248 ? 15.523 11.671 -39.289 1.00 94.88 248 ALA A N 1
ATOM 1966 C CA . ALA A 1 248 ? 14.407 12.577 -39.025 1.00 94.88 248 ALA A CA 1
ATOM 1967 C C . ALA A 1 248 ? 13.106 11.809 -38.735 1.00 94.88 248 ALA A C 1
ATOM 1969 O O . ALA A 1 248 ? 12.450 12.080 -37.732 1.00 94.88 248 ALA A O 1
ATOM 1970 N N . ARG A 1 249 ? 12.787 10.777 -39.530 1.00 94.06 249 ARG A N 1
ATOM 1971 C CA . ARG A 1 249 ? 11.600 9.932 -39.300 1.00 94.06 249 ARG A CA 1
ATOM 1972 C C . ARG A 1 249 ? 11.655 9.184 -37.970 1.00 94.06 249 ARG A C 1
ATOM 1974 O O . ARG A 1 249 ? 10.646 9.094 -37.275 1.00 94.06 249 ARG A O 1
ATOM 1981 N N . ARG A 1 250 ? 12.827 8.657 -37.598 1.00 93.44 250 ARG A N 1
ATOM 1982 C CA . ARG A 1 250 ? 13.012 7.995 -36.296 1.00 93.44 250 ARG A CA 1
ATOM 1983 C C . ARG A 1 250 ? 12.876 8.985 -35.142 1.00 93.44 250 ARG A C 1
ATOM 1985 O O . ARG A 1 250 ? 12.185 8.682 -34.181 1.00 93.44 250 ARG A O 1
ATOM 1992 N N . ALA A 1 251 ? 13.451 10.180 -35.271 1.00 95.88 251 ALA A N 1
ATOM 1993 C CA . ALA A 1 251 ? 13.347 11.219 -34.251 1.00 95.88 251 ALA A CA 1
ATOM 1994 C C . ALA A 1 251 ? 11.899 11.695 -34.040 1.00 95.88 251 ALA A C 1
ATOM 1996 O O . ALA A 1 251 ? 11.493 11.934 -32.906 1.00 95.88 251 ALA A O 1
ATOM 1997 N N . GLU A 1 252 ? 11.101 11.814 -35.104 1.00 94.81 252 GLU A N 1
ATOM 1998 C CA . GLU A 1 252 ? 9.669 12.128 -34.994 1.00 94.81 252 GLU A CA 1
ATOM 1999 C C . GLU A 1 252 ? 8.891 11.006 -34.292 1.00 94.81 252 GLU A C 1
ATOM 2001 O O . GLU A 1 252 ? 8.092 11.281 -33.396 1.00 94.81 252 GLU A O 1
ATOM 2006 N N . ALA A 1 253 ? 9.167 9.744 -34.635 1.00 95.94 253 ALA A N 1
ATOM 2007 C CA . ALA A 1 253 ? 8.548 8.595 -33.977 1.00 95.94 253 ALA A CA 1
ATOM 2008 C C . ALA A 1 253 ? 8.933 8.495 -32.490 1.00 95.94 253 ALA A C 1
ATOM 2010 O O . ALA A 1 253 ? 8.071 8.267 -31.644 1.00 95.94 253 ALA A O 1
ATOM 2011 N N . GLU A 1 254 ? 10.206 8.711 -32.153 1.00 92.75 254 GLU A N 1
ATOM 2012 C CA . GLU A 1 254 ? 10.697 8.708 -30.771 1.00 92.75 254 GLU A CA 1
ATOM 2013 C C . GLU A 1 254 ? 10.067 9.832 -29.944 1.00 92.75 254 GLU A C 1
ATOM 2015 O O . GLU A 1 254 ? 9.621 9.575 -28.827 1.00 92.75 254 GLU A O 1
ATOM 2020 N N . ARG A 1 255 ? 9.933 11.043 -30.504 1.00 94.50 255 ARG A N 1
ATOM 2021 C CA . ARG A 1 255 ? 9.241 12.158 -29.834 1.00 94.50 255 ARG A CA 1
ATOM 2022 C C . ARG A 1 255 ? 7.770 11.847 -29.569 1.00 94.50 255 ARG A C 1
ATOM 2024 O O . ARG A 1 255 ? 7.295 12.107 -28.470 1.00 94.50 255 ARG A O 1
ATOM 2031 N N . ALA A 1 256 ? 7.069 11.247 -30.531 1.00 95.25 256 ALA A N 1
ATOM 2032 C CA . ALA A 1 256 ? 5.670 10.855 -30.350 1.00 95.25 256 ALA A CA 1
ATOM 2033 C C . ALA A 1 256 ? 5.503 9.760 -29.278 1.00 95.25 256 ALA A C 1
ATOM 2035 O O . ALA A 1 256 ? 4.543 9.773 -28.506 1.00 95.25 256 ALA A O 1
ATOM 2036 N N . ILE A 1 257 ? 6.445 8.813 -29.205 1.00 90.06 257 ILE A N 1
ATOM 2037 C CA . ILE A 1 257 ? 6.461 7.779 -28.160 1.00 90.06 257 ILE A CA 1
ATOM 2038 C C . ILE A 1 257 ? 6.774 8.397 -26.794 1.00 90.06 257 ILE A C 1
ATOM 2040 O O . ILE A 1 257 ? 6.151 8.026 -25.799 1.00 90.06 257 ILE A O 1
ATOM 2044 N N . GLU A 1 258 ? 7.722 9.330 -26.725 1.00 96.25 258 GLU A N 1
ATOM 2045 C CA . GLU A 1 258 ? 8.083 10.019 -25.487 1.00 96.25 258 GLU A CA 1
ATOM 2046 C C . GLU A 1 258 ? 6.924 10.866 -24.949 1.00 96.25 258 GLU A C 1
ATOM 2048 O O . GLU A 1 258 ? 6.635 10.805 -23.753 1.00 96.25 258 GLU A O 1
ATOM 2053 N N . GLU A 1 259 ? 6.221 11.593 -25.820 1.00 95.75 259 GLU A N 1
ATOM 2054 C CA . GLU A 1 259 ? 5.036 12.375 -25.461 1.00 95.75 259 GLU A CA 1
ATOM 2055 C C . GLU A 1 259 ? 3.921 11.474 -24.916 1.00 95.75 259 GLU A C 1
ATOM 2057 O O . GLU A 1 259 ? 3.457 11.698 -23.798 1.00 95.75 259 GLU A O 1
ATOM 2062 N N . ARG A 1 260 ? 3.602 10.366 -25.603 1.00 93.19 260 ARG A N 1
ATOM 2063 C CA . ARG A 1 260 ? 2.624 9.382 -25.108 1.00 93.19 260 ARG A CA 1
ATOM 2064 C C . ARG A 1 260 ? 3.029 8.789 -23.755 1.00 93.19 260 ARG A C 1
ATOM 2066 O O . ARG A 1 260 ? 2.220 8.735 -22.836 1.00 93.19 260 ARG A O 1
ATOM 2073 N N . ASN A 1 261 ? 4.287 8.376 -23.597 1.00 93.44 261 ASN A N 1
ATOM 2074 C CA . ASN A 1 261 ? 4.781 7.845 -22.322 1.00 93.44 261 ASN A CA 1
ATOM 2075 C C . ASN A 1 261 ? 4.717 8.886 -21.198 1.00 93.44 261 ASN A C 1
ATOM 2077 O O . ASN A 1 261 ? 4.512 8.541 -20.032 1.00 93.44 261 ASN A O 1
ATOM 2081 N N . ARG A 1 262 ? 4.936 10.164 -21.518 1.00 96.44 262 ARG A N 1
ATOM 2082 C CA . ARG A 1 262 ? 4.836 11.256 -20.552 1.00 96.44 262 ARG A CA 1
ATOM 2083 C C . ARG A 1 262 ? 3.389 11.473 -20.125 1.00 96.44 262 ARG A C 1
ATOM 2085 O O . ARG A 1 262 ? 3.155 11.600 -18.925 1.00 96.44 262 ARG A O 1
ATOM 2092 N N . GLU A 1 263 ? 2.452 11.460 -21.066 1.00 96.00 263 GLU A N 1
ATOM 2093 C CA . GLU A 1 263 ? 1.015 11.544 -20.791 1.00 96.00 263 GLU A CA 1
ATOM 2094 C C . GLU A 1 263 ? 0.533 10.360 -19.944 1.00 96.00 263 GLU A C 1
ATOM 2096 O O . GLU A 1 263 ? -0.091 10.578 -18.910 1.00 96.00 263 GLU A O 1
ATOM 2101 N N . GLU A 1 264 ? 0.909 9.122 -20.284 1.00 93.44 264 GLU A N 1
ATOM 2102 C CA . GLU A 1 264 ? 0.536 7.919 -19.518 1.00 93.44 264 GLU A CA 1
ATOM 2103 C C . GLU A 1 264 ? 1.071 7.949 -18.079 1.00 93.44 264 GLU A C 1
ATOM 2105 O O . GLU A 1 264 ? 0.381 7.581 -17.124 1.00 93.44 264 GLU A O 1
ATOM 2110 N N . ARG A 1 265 ? 2.308 8.425 -17.885 1.00 93.25 265 ARG A N 1
ATOM 2111 C CA . ARG A 1 265 ? 2.874 8.609 -16.539 1.00 93.25 265 ARG A CA 1
ATOM 2112 C C . ARG A 1 265 ? 2.132 9.687 -15.759 1.00 93.25 265 ARG A C 1
ATOM 2114 O O . ARG A 1 265 ? 1.949 9.537 -14.552 1.00 93.25 265 ARG A O 1
ATOM 2121 N N . GLN A 1 266 ? 1.731 10.771 -16.421 1.00 94.81 266 GLN A N 1
ATOM 2122 C CA . GLN A 1 266 ? 0.978 11.849 -15.787 1.00 94.81 266 GLN A CA 1
ATOM 2123 C C . GLN A 1 266 ? -0.432 11.394 -15.408 1.00 94.81 266 GLN A C 1
ATOM 2125 O O . GLN A 1 266 ? -0.822 11.592 -14.259 1.00 94.81 266 GLN A O 1
ATOM 2130 N N . SER A 1 267 ? -1.148 10.709 -16.302 1.00 94.31 267 SER A N 1
ATOM 2131 C CA . SER A 1 267 ? -2.488 10.190 -16.024 1.00 94.31 267 SER A CA 1
ATOM 2132 C C . SER A 1 267 ? -2.469 9.133 -14.924 1.00 94.31 267 SER A C 1
ATOM 2134 O O . SER A 1 267 ? -3.322 9.155 -14.041 1.00 94.31 267 SER A O 1
ATOM 2136 N N . LYS A 1 268 ? -1.467 8.243 -14.915 1.00 96.25 268 LYS A N 1
ATOM 2137 C CA . LYS A 1 268 ? -1.302 7.249 -13.847 1.00 96.25 268 LYS A CA 1
ATOM 2138 C C . LYS A 1 268 ? -1.042 7.917 -12.497 1.00 96.25 268 LYS A C 1
ATOM 2140 O O . LYS A 1 268 ? -1.682 7.573 -11.510 1.00 96.25 268 LYS A O 1
ATOM 2145 N N . LYS A 1 269 ? -0.150 8.911 -12.457 1.00 95.81 269 LYS A N 1
ATOM 2146 C CA . LYS A 1 269 ? 0.139 9.667 -11.230 1.00 95.81 269 LYS A CA 1
ATOM 2147 C C . LYS A 1 269 ? -1.088 10.429 -10.724 1.00 95.81 269 LYS A C 1
ATOM 2149 O O . LYS A 1 269 ? -1.279 10.546 -9.518 1.00 95.81 269 LYS A O 1
ATOM 2154 N N . GLU A 1 270 ? -1.904 10.967 -11.625 1.00 96.62 270 GLU A N 1
ATOM 2155 C CA . GLU A 1 270 ? -3.138 11.664 -11.262 1.00 96.62 270 GLU A CA 1
ATOM 2156 C C . GLU A 1 270 ? -4.212 10.709 -10.730 1.00 96.62 270 GLU A C 1
ATOM 2158 O O . GLU A 1 270 ? -4.859 11.036 -9.738 1.00 96.62 270 GLU A O 1
ATOM 2163 N N . GLN A 1 271 ? -4.359 9.522 -11.324 1.00 94.62 271 GLN A N 1
ATOM 2164 C CA . GLN A 1 271 ? -5.251 8.474 -10.819 1.00 94.62 271 GLN A CA 1
ATOM 2165 C C . GLN A 1 271 ? -4.824 7.997 -9.429 1.00 94.62 271 GLN A C 1
ATOM 2167 O O . GLN A 1 271 ? -5.642 8.007 -8.517 1.00 94.62 271 GLN A O 1
ATOM 2172 N N . GLU A 1 272 ? -3.540 7.685 -9.234 1.00 94.00 272 GLU A N 1
ATOM 2173 C CA . GLU A 1 272 ? -3.006 7.290 -7.923 1.00 94.00 272 GLU A CA 1
ATOM 2174 C C . GLU A 1 272 ? -3.210 8.394 -6.874 1.00 94.00 272 GLU A C 1
ATOM 2176 O O . GLU A 1 272 ? -3.623 8.117 -5.750 1.00 94.00 272 GLU A O 1
ATOM 2181 N N . ARG A 1 273 ? -2.975 9.665 -7.237 1.00 96.56 273 ARG A N 1
ATOM 2182 C CA . ARG A 1 273 ? -3.236 10.799 -6.337 1.00 96.56 273 ARG A CA 1
ATOM 2183 C C . ARG A 1 273 ? -4.717 10.882 -5.968 1.00 96.56 273 ARG A C 1
ATOM 2185 O O . ARG A 1 273 ? -5.032 11.056 -4.797 1.00 96.56 273 ARG A O 1
ATOM 2192 N N . ARG A 1 274 ? -5.609 10.734 -6.947 1.00 97.25 274 ARG A N 1
ATOM 2193 C CA . ARG A 1 274 ? -7.056 10.782 -6.730 1.00 97.25 274 ARG A CA 1
ATOM 2194 C C . ARG A 1 274 ? -7.538 9.639 -5.836 1.00 97.25 274 ARG A C 1
ATOM 2196 O O . ARG A 1 274 ? -8.329 9.874 -4.934 1.00 97.25 274 ARG A O 1
ATOM 2203 N N . GLU A 1 275 ? -7.046 8.421 -6.042 1.00 94.62 275 GLU A N 1
ATOM 2204 C CA . GLU A 1 275 ? -7.386 7.269 -5.197 1.00 94.62 275 GLU A CA 1
ATOM 2205 C C . GLU A 1 275 ? -6.919 7.463 -3.749 1.00 94.62 275 GLU A C 1
ATOM 2207 O O . GLU A 1 275 ? -7.656 7.140 -2.815 1.00 94.62 275 GLU A O 1
ATOM 2212 N N . LEU A 1 276 ? -5.724 8.034 -3.555 1.00 95.19 276 LEU A N 1
ATOM 2213 C CA . LEU A 1 276 ? -5.204 8.372 -2.229 1.00 95.19 276 LEU A CA 1
ATOM 2214 C C . LEU A 1 276 ? -6.027 9.468 -1.547 1.00 95.19 276 LEU A C 1
ATOM 2216 O O . LEU A 1 276 ? -6.318 9.347 -0.359 1.00 95.19 276 LEU A O 1
ATOM 2220 N N . GLU A 1 277 ? -6.412 10.515 -2.281 1.00 96.75 277 GLU A N 1
ATOM 2221 C CA . GLU A 1 277 ? -7.291 11.578 -1.780 1.00 96.75 277 GLU A CA 1
ATOM 2222 C C . GLU A 1 277 ? -8.653 11.001 -1.367 1.00 96.75 277 GLU A C 1
ATOM 2224 O O . GLU A 1 277 ? -9.095 11.223 -0.242 1.00 96.75 277 GLU A O 1
ATOM 2229 N N . GLU A 1 278 ? -9.273 10.162 -2.201 1.00 95.81 278 GLU A N 1
ATOM 2230 C CA . GLU A 1 278 ? -10.543 9.506 -1.873 1.00 95.81 278 GLU A CA 1
ATOM 2231 C C . GLU A 1 278 ? -10.428 8.566 -0.661 1.00 95.81 278 GLU A C 1
ATOM 2233 O O . GLU A 1 278 ? -11.352 8.482 0.153 1.00 95.81 278 GLU A O 1
ATOM 2238 N N . GLU A 1 279 ? -9.317 7.836 -0.516 1.00 95.12 279 GLU A N 1
ATOM 2239 C CA . GLU A 1 279 ? -9.082 7.004 0.665 1.00 95.12 279 GLU A CA 1
ATOM 2240 C C . GLU A 1 279 ? -8.879 7.857 1.920 1.00 95.12 279 GLU A C 1
ATOM 2242 O O . GLU A 1 279 ? -9.394 7.513 2.988 1.00 95.12 279 GLU A O 1
ATOM 2247 N N . TRP A 1 280 ? -8.161 8.973 1.803 1.00 95.75 280 TRP A N 1
ATOM 2248 C CA . TRP A 1 280 ? -7.941 9.889 2.912 1.00 95.75 280 TRP A CA 1
ATOM 2249 C C . TRP A 1 280 ? -9.247 10.535 3.372 1.00 95.75 280 TRP A C 1
ATOM 2251 O O . TRP A 1 280 ? -9.567 10.483 4.557 1.00 95.75 280 TRP A O 1
ATOM 2261 N N . GLU A 1 281 ? -10.078 11.001 2.441 1.00 97.50 281 GLU A N 1
ATOM 2262 C CA . GLU A 1 281 ? -11.400 11.524 2.770 1.00 97.50 281 GLU A CA 1
ATOM 2263 C C . GLU A 1 281 ? -12.305 10.469 3.424 1.00 97.50 281 GLU A C 1
ATOM 2265 O O . GLU A 1 281 ? -13.057 10.792 4.342 1.00 97.50 281 GLU A O 1
ATOM 2270 N N . ARG A 1 282 ? -12.248 9.198 2.993 1.00 97.25 282 ARG A N 1
ATOM 2271 C CA . ARG A 1 282 ? -12.983 8.102 3.663 1.00 97.25 282 ARG A CA 1
ATOM 2272 C C . ARG A 1 282 ? -12.513 7.916 5.101 1.00 97.25 282 ARG A C 1
ATOM 2274 O O . ARG A 1 282 ? -13.339 7.761 5.997 1.00 97.25 282 ARG A O 1
ATOM 2281 N N . ARG A 1 283 ? -11.197 7.940 5.331 1.00 97.81 283 ARG A N 1
ATOM 2282 C CA . ARG A 1 283 ? -10.619 7.843 6.680 1.00 97.81 283 ARG A CA 1
ATOM 2283 C C . ARG A 1 283 ? -11.101 8.993 7.559 1.00 97.81 283 ARG A C 1
ATOM 2285 O O . ARG A 1 283 ? -11.568 8.749 8.669 1.00 97.81 283 ARG A O 1
ATOM 2292 N N . ASP A 1 284 ? -11.050 10.214 7.042 1.00 97.75 284 ASP A N 1
ATOM 2293 C CA . ASP A 1 284 ? -11.459 11.404 7.781 1.00 97.75 284 ASP A CA 1
ATOM 2294 C C . ASP A 1 284 ? -12.962 11.398 8.080 1.00 97.75 284 ASP A C 1
ATOM 2296 O O . ASP A 1 284 ? -13.354 11.656 9.218 1.00 97.75 284 ASP A O 1
ATOM 2300 N N . ARG A 1 285 ? -13.811 11.009 7.116 1.00 98.06 285 ARG A N 1
ATOM 2301 C CA . ARG A 1 285 ? -15.258 10.839 7.340 1.00 98.06 285 ARG A CA 1
ATOM 23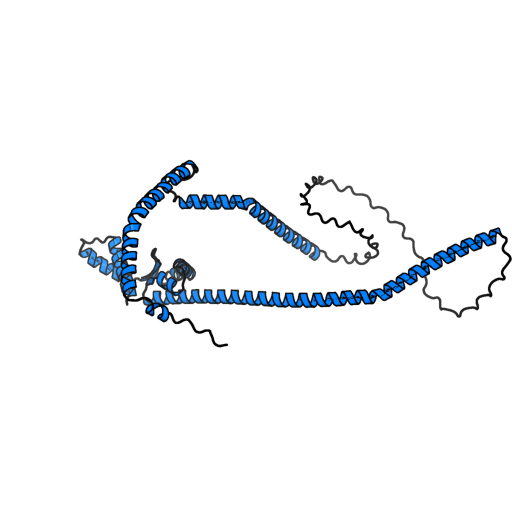02 C C . ARG A 1 285 ? -15.560 9.778 8.394 1.00 98.06 285 ARG A C 1
ATOM 2304 O O . ARG A 1 285 ? -16.374 10.027 9.283 1.00 98.06 285 ARG A O 1
ATOM 2311 N N . ALA A 1 286 ? -14.892 8.626 8.329 1.00 98.25 286 ALA A N 1
ATOM 2312 C CA . ALA A 1 286 ? -15.065 7.555 9.304 1.00 98.25 286 ALA A CA 1
ATOM 2313 C C . ALA A 1 286 ? -14.664 8.012 10.716 1.00 98.25 286 ALA A C 1
ATOM 2315 O O . ALA A 1 286 ? -15.433 7.831 11.657 1.00 98.25 286 ALA A O 1
ATOM 2316 N N . ILE A 1 287 ? -13.499 8.655 10.865 1.00 98.06 287 ILE A N 1
ATOM 2317 C CA . ILE A 1 287 ? -13.030 9.186 12.154 1.00 98.06 287 ILE A CA 1
ATOM 2318 C C . ILE A 1 287 ? -13.981 10.263 12.678 1.00 98.06 287 ILE A C 1
ATOM 2320 O O . ILE A 1 287 ? -14.333 10.230 13.855 1.00 98.06 287 ILE A O 1
ATOM 2324 N N . ALA A 1 288 ? -14.401 11.205 11.830 1.00 98.00 288 ALA A N 1
ATOM 2325 C CA . ALA A 1 288 ? -15.325 12.264 12.220 1.00 98.00 288 ALA A CA 1
ATOM 2326 C C . ALA A 1 288 ? -16.644 11.676 12.736 1.00 98.00 288 ALA A C 1
ATOM 2328 O O . ALA A 1 288 ? -17.091 12.043 13.818 1.00 98.00 288 ALA A O 1
ATOM 2329 N N . LYS A 1 289 ? -17.205 10.687 12.028 1.00 98.12 289 LYS A N 1
ATOM 2330 C CA . LYS A 1 289 ? -18.423 9.986 12.448 1.00 98.12 289 LYS A CA 1
ATOM 2331 C C . LYS A 1 289 ? -18.237 9.243 13.772 1.00 98.12 289 LYS A C 1
ATOM 2333 O O . LYS A 1 289 ? -19.105 9.337 14.633 1.00 98.12 289 LYS A O 1
ATOM 2338 N N . VAL A 1 290 ? -17.110 8.546 13.959 1.00 98.00 290 VAL A N 1
ATOM 2339 C CA . VAL A 1 290 ? -16.777 7.895 15.240 1.00 98.00 290 VAL A CA 1
ATOM 2340 C C . VAL A 1 290 ? -16.720 8.926 16.367 1.00 98.00 290 VAL A C 1
ATOM 2342 O O . VAL A 1 290 ? -17.294 8.682 17.420 1.00 98.00 290 VAL A O 1
ATOM 2345 N N . ARG A 1 291 ? -16.059 10.073 16.160 1.00 97.44 291 ARG A N 1
ATOM 2346 C CA . ARG A 1 291 ? -15.948 11.130 17.178 1.00 97.44 291 ARG A CA 1
ATOM 2347 C C . ARG A 1 291 ? -17.307 11.698 17.555 1.00 97.44 291 ARG A C 1
ATOM 2349 O O . ARG A 1 291 ? -17.623 11.714 18.736 1.00 97.44 291 ARG A O 1
ATOM 2356 N N . THR A 1 292 ? -18.118 12.085 16.571 1.00 97.00 292 THR A N 1
ATOM 2357 C CA . THR A 1 292 ? -19.463 12.621 16.816 1.00 97.00 292 THR A CA 1
ATOM 2358 C C . THR A 1 292 ? -20.331 11.619 17.575 1.00 97.00 292 THR A C 1
ATOM 2360 O O . THR A 1 292 ? -20.880 11.962 18.616 1.00 97.00 292 THR A O 1
ATOM 2363 N N . LEU A 1 293 ? -20.383 10.358 17.131 1.00 96.69 293 LEU A N 1
ATOM 2364 C CA . LEU A 1 293 ? -21.183 9.332 17.809 1.00 96.69 293 LEU A CA 1
ATOM 2365 C C . LEU A 1 293 ? -20.655 9.011 19.215 1.00 96.69 293 LEU A C 1
ATOM 2367 O O . LEU A 1 293 ? -21.441 8.784 20.128 1.00 96.69 293 LEU A O 1
ATOM 2371 N N . LEU A 1 294 ? -19.336 9.018 19.419 1.00 96.50 294 LEU A N 1
ATOM 2372 C CA . LEU A 1 294 ? -18.744 8.788 20.737 1.00 96.50 294 LEU A CA 1
ATOM 2373 C C . LEU A 1 294 ? -19.015 9.958 21.693 1.00 96.50 294 LEU A C 1
ATOM 2375 O O . LEU A 1 294 ? -19.217 9.744 22.887 1.00 96.50 294 LEU A O 1
ATOM 2379 N N . GLU A 1 295 ? -19.020 11.190 21.183 1.00 94.44 295 GLU A N 1
ATOM 2380 C CA . GLU A 1 295 ? -19.345 12.388 21.954 1.00 94.44 295 GLU A CA 1
ATOM 2381 C C . GLU A 1 295 ? -20.818 12.412 22.375 1.00 94.44 295 GLU A C 1
ATOM 2383 O O . GLU A 1 295 ? -21.081 12.663 23.554 1.00 94.44 295 GLU A O 1
ATOM 2388 N N . GLU A 1 296 ? -21.734 12.093 21.454 1.00 95.06 296 GLU A N 1
ATOM 2389 C CA . GLU A 1 296 ? -23.189 12.089 21.660 1.00 95.06 296 GLU A CA 1
ATOM 2390 C C . GLU A 1 296 ? -23.658 10.894 22.506 1.00 95.06 296 GLU A C 1
ATOM 2392 O O . GLU A 1 296 ? -24.230 11.075 23.580 1.00 95.06 296 GLU A O 1
ATOM 2397 N N . ALA A 1 297 ? -23.370 9.669 22.059 1.00 95.75 297 ALA A N 1
ATOM 2398 C CA . ALA A 1 297 ? -23.913 8.440 22.640 1.00 95.75 297 ALA A CA 1
ATOM 2399 C C . ALA A 1 297 ? -22.984 7.774 23.669 1.00 95.75 297 ALA A C 1
ATOM 2401 O O . ALA A 1 297 ? -23.398 6.866 24.383 1.00 95.75 297 ALA A O 1
ATOM 2402 N N . GLY A 1 298 ? -21.708 8.166 23.751 1.00 94.81 298 GLY A N 1
ATOM 2403 C CA . GLY A 1 298 ? -20.730 7.540 24.653 1.00 94.81 298 GLY A CA 1
ATOM 2404 C C . GLY A 1 298 ? -20.300 6.119 24.264 1.00 94.81 298 GLY A C 1
ATOM 2405 O O . GLY A 1 298 ? -19.317 5.621 24.810 1.00 94.81 298 GLY A O 1
ATOM 2406 N N . ALA A 1 299 ? -20.963 5.480 23.300 1.00 97.06 299 ALA A N 1
ATOM 2407 C CA . ALA A 1 299 ? -20.559 4.201 22.733 1.00 97.06 299 ALA A CA 1
ATOM 2408 C C . ALA A 1 299 ? -20.899 4.117 21.242 1.00 97.06 299 ALA A C 1
ATOM 2410 O O . ALA A 1 299 ? -21.891 4.676 20.778 1.00 97.06 299 ALA A O 1
ATOM 2411 N N . VAL A 1 300 ? -20.046 3.424 20.487 1.00 97.88 300 VAL A N 1
ATOM 2412 C CA . VAL A 1 300 ? -20.136 3.321 19.029 1.00 97.88 300 VAL A CA 1
ATOM 2413 C C . VAL A 1 300 ? -19.832 1.898 18.585 1.00 97.88 300 VAL A C 1
ATOM 2415 O O . VAL A 1 300 ? -18.753 1.378 18.872 1.00 97.88 300 VAL A O 1
ATOM 2418 N N . ASN A 1 301 ? -20.741 1.293 17.824 1.00 97.62 301 ASN A N 1
ATOM 2419 C CA . ASN A 1 301 ? -20.470 0.041 17.128 1.00 97.62 301 ASN A CA 1
ATOM 2420 C C . ASN A 1 301 ? -19.591 0.310 15.892 1.00 97.62 301 ASN A C 1
ATOM 2422 O O . ASN A 1 301 ? -20.002 1.003 14.955 1.00 97.62 301 ASN A O 1
ATOM 2426 N N . LEU A 1 302 ? -18.363 -0.217 15.879 1.00 98.06 302 LEU A N 1
ATOM 2427 C CA . LEU A 1 302 ? -17.434 -0.009 14.765 1.00 98.06 302 LEU A CA 1
ATOM 2428 C C . LEU A 1 302 ? -17.830 -0.806 13.515 1.00 98.06 302 LEU A C 1
ATOM 2430 O O . LEU A 1 302 ? -17.445 -0.409 12.413 1.00 98.06 302 LEU A O 1
ATOM 2434 N N . GLU A 1 303 ? -18.600 -1.889 13.657 1.00 97.75 303 GLU A N 1
ATOM 2435 C CA . GLU A 1 303 ? -19.078 -2.699 12.531 1.00 97.75 303 GLU A CA 1
ATOM 2436 C C . GLU A 1 303 ? -20.087 -1.927 11.671 1.00 97.75 303 GLU A C 1
ATOM 2438 O O . GLU A 1 303 ? -19.971 -1.924 10.446 1.00 97.75 303 GLU A O 1
ATOM 2443 N N . ASP A 1 304 ? -20.990 -1.160 12.288 1.00 97.69 304 ASP A N 1
ATOM 2444 C CA . ASP A 1 304 ? -21.969 -0.332 11.567 1.00 97.69 304 ASP A CA 1
ATOM 2445 C C . ASP A 1 304 ? -21.292 0.767 10.730 1.00 97.69 304 ASP A C 1
ATOM 2447 O O . ASP A 1 304 ? -21.711 1.087 9.611 1.00 97.69 304 ASP A O 1
ATOM 2451 N N . ILE A 1 305 ? -20.204 1.344 11.249 1.00 97.94 305 ILE A N 1
ATOM 2452 C CA . ILE A 1 305 ? -19.401 2.341 10.526 1.00 97.94 305 ILE A CA 1
ATOM 2453 C C . ILE A 1 305 ? -18.608 1.674 9.403 1.00 97.94 305 ILE A C 1
ATOM 2455 O O . ILE A 1 305 ? -18.537 2.214 8.297 1.00 97.94 305 ILE A O 1
ATOM 2459 N N . ALA A 1 306 ? -18.046 0.495 9.661 1.00 97.44 306 ALA A N 1
ATOM 2460 C CA . ALA A 1 306 ? -17.331 -0.281 8.660 1.00 97.44 306 ALA A CA 1
ATOM 2461 C C . ALA A 1 306 ? -18.250 -0.674 7.494 1.00 97.44 306 ALA A C 1
ATOM 2463 O O . ALA A 1 306 ? -17.877 -0.495 6.334 1.00 97.44 306 ALA A O 1
ATOM 2464 N N . TRP A 1 307 ? -19.481 -1.100 7.791 1.00 97.62 307 TRP A N 1
ATOM 2465 C CA . TRP A 1 307 ? -20.504 -1.401 6.794 1.00 97.62 307 TRP A CA 1
ATOM 2466 C C . TRP A 1 307 ? -20.858 -0.175 5.945 1.00 97.62 307 TRP A C 1
ATOM 2468 O O . TRP A 1 307 ? -20.897 -0.265 4.716 1.00 97.62 307 TRP A O 1
ATOM 2478 N N . ALA A 1 308 ? -21.046 0.990 6.575 1.00 97.12 308 ALA A N 1
ATOM 2479 C CA . ALA A 1 308 ? -21.340 2.238 5.868 1.00 97.12 308 ALA A CA 1
ATOM 2480 C C . ALA A 1 308 ? -20.215 2.664 4.902 1.00 97.12 308 ALA A C 1
ATOM 2482 O O . ALA A 1 308 ? -20.499 3.172 3.818 1.00 97.12 308 ALA A O 1
ATOM 2483 N N . GLU A 1 309 ? -18.953 2.423 5.267 1.00 96.88 309 GLU A N 1
ATOM 2484 C CA . GLU A 1 309 ? -17.774 2.756 4.452 1.00 96.88 309 GLU A CA 1
ATOM 2485 C C . GLU A 1 309 ? -17.299 1.597 3.549 1.00 96.88 309 GLU A C 1
ATOM 2487 O O . GLU A 1 309 ? -16.295 1.733 2.844 1.00 96.88 309 GLU A O 1
ATOM 2492 N N . GLN A 1 310 ? -18.010 0.461 3.539 1.00 96.94 310 GLN A N 1
ATOM 2493 C CA . GLN A 1 310 ? -17.653 -0.760 2.797 1.00 96.94 310 GLN A CA 1
ATOM 2494 C C . GLN A 1 310 ? -16.236 -1.261 3.129 1.00 96.94 310 GLN A C 1
ATOM 2496 O O . GLN A 1 310 ? -15.443 -1.625 2.252 1.00 96.94 310 GLN A O 1
ATOM 2501 N N . LYS A 1 311 ? -15.893 -1.243 4.418 1.00 97.31 311 LYS A N 1
ATOM 2502 C CA . LYS A 1 311 ? -14.612 -1.701 4.961 1.00 97.31 311 LYS A CA 1
ATOM 2503 C C . LYS A 1 311 ? -14.822 -2.753 6.039 1.00 97.31 311 LYS A C 1
ATOM 2505 O O . LYS A 1 311 ? -15.929 -3.010 6.488 1.00 97.31 311 LYS A O 1
ATOM 2510 N N . ASP A 1 312 ? -13.716 -3.375 6.422 1.00 97.19 312 ASP A N 1
ATOM 2511 C CA . ASP A 1 312 ? -13.670 -4.297 7.548 1.00 97.19 312 ASP A CA 1
ATOM 2512 C C . ASP A 1 312 ? -13.641 -3.518 8.873 1.00 97.19 312 ASP A C 1
ATOM 2514 O O . ASP A 1 312 ? -13.019 -2.453 8.967 1.00 97.19 312 ASP A O 1
ATOM 2518 N N . TRP A 1 313 ? -14.263 -4.055 9.919 1.00 96.88 313 TRP A N 1
ATOM 2519 C CA . TRP A 1 313 ? -14.275 -3.441 11.247 1.00 96.88 313 TRP A CA 1
ATOM 2520 C C . TRP A 1 313 ? -12.851 -3.290 11.806 1.00 96.88 313 TRP A C 1
ATOM 2522 O O . TRP A 1 313 ? -12.537 -2.283 12.443 1.00 96.88 313 TRP A O 1
ATOM 2532 N N . LEU A 1 314 ? -11.938 -4.222 11.487 1.00 97.19 314 LEU A N 1
ATOM 2533 C CA . LEU A 1 314 ? -10.520 -4.122 11.857 1.00 97.19 314 LEU A CA 1
ATOM 2534 C C . LEU A 1 314 ? -9.839 -2.896 11.239 1.00 97.19 314 LEU A C 1
ATOM 2536 O O . LEU A 1 314 ? -8.923 -2.332 11.845 1.00 97.19 314 LEU A O 1
ATOM 2540 N N . TRP A 1 315 ? -10.254 -2.483 10.038 1.00 97.25 315 TRP A N 1
ATOM 2541 C CA . TRP A 1 315 ? -9.724 -1.288 9.384 1.00 97.25 315 TRP A CA 1
ATOM 2542 C C . TRP A 1 315 ? -10.111 -0.033 10.173 1.00 97.25 315 TRP A C 1
ATOM 2544 O O . TRP A 1 315 ? -9.232 0.766 10.502 1.00 97.25 315 TRP A O 1
ATOM 2554 N N . ILE A 1 316 ? -11.382 0.079 10.577 1.00 98.06 316 ILE A N 1
ATOM 2555 C CA . ILE A 1 316 ? -11.868 1.168 11.438 1.00 98.06 316 ILE A CA 1
ATOM 2556 C C . ILE A 1 316 ? -11.170 1.128 12.801 1.00 98.06 316 ILE A C 1
ATOM 2558 O O . ILE A 1 316 ? -10.662 2.148 13.257 1.00 98.06 316 ILE A O 1
ATOM 2562 N N . ALA A 1 317 ? -11.054 -0.041 13.436 1.00 97.62 317 ALA A N 1
ATOM 2563 C CA . ALA A 1 317 ? -10.399 -0.173 14.737 1.00 97.62 317 ALA A CA 1
ATOM 2564 C C . ALA A 1 317 ? -8.923 0.270 14.702 1.00 97.62 317 ALA A C 1
ATOM 2566 O O . ALA A 1 317 ? -8.448 0.941 15.621 1.00 97.62 317 ALA A O 1
ATOM 2567 N N . ARG A 1 318 ? -8.181 -0.063 13.635 1.00 98.00 318 ARG A N 1
ATOM 2568 C CA . ARG A 1 318 ? -6.804 0.427 13.425 1.00 98.00 318 ARG A CA 1
ATOM 2569 C C . ARG A 1 318 ? -6.768 1.934 13.208 1.00 98.00 318 ARG A C 1
ATOM 2571 O O . ARG A 1 318 ? -5.880 2.591 13.743 1.00 98.00 318 ARG A O 1
ATOM 2578 N N . LEU A 1 319 ? -7.727 2.468 12.458 1.00 97.44 319 LEU A N 1
ATOM 2579 C CA . LEU A 1 319 ? -7.840 3.896 12.197 1.00 97.44 319 LEU A CA 1
ATOM 2580 C C . LEU A 1 319 ? -8.123 4.682 13.487 1.00 97.44 319 LEU A C 1
ATOM 2582 O O . LEU A 1 319 ? -7.440 5.664 13.766 1.00 97.44 319 LEU A O 1
ATOM 2586 N N . VAL A 1 320 ? -9.041 4.196 14.326 1.00 97.50 320 VAL A N 1
ATOM 2587 C CA . VAL A 1 320 ? -9.341 4.769 15.648 1.00 97.50 320 VAL A CA 1
ATOM 2588 C C . VAL A 1 320 ? -8.105 4.733 16.549 1.00 97.50 320 VAL A C 1
ATOM 2590 O O . VAL A 1 320 ? -7.754 5.756 17.136 1.00 97.50 320 VAL A O 1
ATOM 2593 N N . LYS A 1 321 ? -7.375 3.609 16.593 1.00 96.75 321 LYS A N 1
ATOM 2594 C CA . LYS A 1 321 ? -6.103 3.503 17.335 1.00 96.75 321 LYS A CA 1
ATOM 2595 C C . LYS A 1 321 ? -5.057 4.508 16.841 1.00 96.75 321 LYS A C 1
ATOM 2597 O O . LYS A 1 321 ? -4.434 5.180 17.656 1.00 96.75 321 LYS A O 1
ATOM 2602 N N . ALA A 1 322 ? -4.887 4.639 15.525 1.00 97.12 322 ALA A N 1
ATOM 2603 C CA . ALA A 1 322 ? -3.927 5.565 14.920 1.00 97.12 322 ALA A CA 1
ATOM 2604 C C . ALA A 1 322 ? -4.315 7.042 15.108 1.00 97.12 322 ALA A C 1
ATOM 2606 O O . ALA A 1 322 ? -3.440 7.894 15.221 1.00 97.12 322 ALA A O 1
ATOM 2607 N N . SER A 1 323 ? -5.615 7.344 15.176 1.00 95.75 323 SER A N 1
ATOM 2608 C CA . SER A 1 323 ? -6.129 8.706 15.373 1.00 95.75 323 SER A CA 1
ATOM 2609 C C . SER A 1 323 ? -5.893 9.266 16.782 1.00 95.75 323 SER A C 1
ATOM 2611 O O . SER A 1 323 ? -6.101 10.457 17.008 1.00 95.75 323 SER A O 1
ATOM 2613 N N . GLY A 1 324 ? -5.492 8.418 17.737 1.00 95.50 324 GLY A N 1
ATOM 2614 C CA . GLY A 1 324 ? -5.216 8.817 19.117 1.00 95.50 324 GLY A CA 1
ATOM 2615 C C . GLY A 1 324 ? -6.453 9.037 19.992 1.00 95.50 324 GLY A C 1
ATOM 2616 O O . GLY A 1 324 ? -6.288 9.420 21.146 1.00 95.50 324 GLY A O 1
ATOM 2617 N N . ILE A 1 325 ? -7.669 8.753 19.503 1.00 94.44 325 ILE A N 1
ATOM 2618 C CA . ILE A 1 325 ? -8.924 8.893 20.277 1.00 94.44 325 ILE A CA 1
ATOM 2619 C C . ILE A 1 325 ? -8.871 8.120 21.605 1.00 94.44 325 ILE A C 1
ATOM 2621 O O . ILE A 1 325 ? -9.401 8.581 22.607 1.00 94.44 325 ILE A O 1
ATOM 2625 N N . LEU A 1 326 ? -8.189 6.970 21.635 1.00 93.31 326 LEU A N 1
ATOM 2626 C CA . LEU A 1 326 ? -8.035 6.174 22.858 1.00 93.31 326 LEU A CA 1
ATOM 2627 C C . LEU A 1 326 ? -7.156 6.849 23.919 1.00 93.31 326 LEU A C 1
ATOM 2629 O O . LEU A 1 326 ? -7.353 6.607 25.103 1.00 93.31 326 LEU A O 1
ATOM 2633 N N . ASN A 1 327 ? -6.202 7.687 23.503 1.00 87.88 327 ASN A N 1
ATOM 2634 C CA . ASN A 1 327 ? -5.216 8.289 24.403 1.00 87.88 327 ASN A CA 1
ATOM 2635 C C . ASN A 1 327 ? -5.598 9.714 24.830 1.00 87.88 327 ASN A C 1
ATOM 2637 O O . ASN A 1 327 ? -5.234 10.131 25.921 1.00 87.88 327 ASN A O 1
ATOM 2641 N N . GLN A 1 328 ? -6.338 10.458 23.998 1.00 80.88 328 GLN A N 1
ATOM 2642 C CA . GLN A 1 328 ? -6.680 11.868 24.257 1.00 80.88 328 GLN A CA 1
ATOM 2643 C C . GLN A 1 328 ? -7.454 12.095 25.563 1.00 80.88 328 GLN A C 1
ATOM 2645 O O . GLN A 1 328 ? -7.354 13.162 26.157 1.00 80.88 328 GLN A O 1
ATOM 2650 N N . ASN A 1 329 ? -8.186 11.085 26.024 1.00 70.88 329 ASN A N 1
ATOM 2651 C CA . ASN A 1 329 ? -9.059 11.186 27.191 1.00 70.88 329 ASN A CA 1
ATOM 2652 C C . ASN A 1 329 ? -8.354 10.856 28.519 1.00 70.88 329 ASN A C 1
ATOM 2654 O O . ASN A 1 329 ? -8.952 10.999 29.583 1.00 70.88 329 ASN A O 1
ATOM 2658 N N . GLN A 1 330 ? -7.083 10.440 28.473 1.00 70.44 330 GLN A N 1
ATOM 2659 C CA . GLN A 1 330 ? -6.326 10.069 29.669 1.00 70.44 330 GLN A CA 1
ATOM 2660 C C . GLN A 1 330 ? -5.662 11.273 30.368 1.00 70.44 330 GLN A C 1
ATOM 2662 O O . GLN A 1 330 ? -5.363 11.186 31.558 1.00 70.44 330 GLN A O 1
ATOM 2667 N N . ASP A 1 331 ? -5.475 12.398 29.667 1.00 61.62 331 ASP A N 1
ATOM 2668 C CA . ASP A 1 331 ? -4.659 13.527 30.143 1.00 61.62 331 ASP A CA 1
ATOM 2669 C C . ASP A 1 331 ? -5.431 14.585 30.963 1.00 61.62 331 ASP A C 1
ATOM 2671 O O . ASP A 1 331 ? -4.810 15.382 31.666 1.00 61.62 331 ASP A O 1
ATOM 2675 N N . SER A 1 332 ? -6.768 14.613 30.917 1.00 61.25 332 SER A N 1
ATOM 2676 C CA . SER A 1 332 ? -7.586 15.645 31.579 1.00 61.25 332 SER A CA 1
ATOM 2677 C C . SER A 1 332 ? -8.266 15.134 32.858 1.00 61.25 332 SER A C 1
ATOM 2679 O O . SER A 1 332 ? -9.452 14.858 32.851 1.00 61.25 332 SER A O 1
ATOM 2681 N N . ASP A 1 333 ? -7.534 14.989 33.962 1.00 68.25 333 ASP A N 1
ATOM 2682 C CA . ASP A 1 333 ? -8.056 14.579 35.290 1.00 68.25 333 ASP A CA 1
ATOM 2683 C C . ASP A 1 333 ? -8.457 13.096 35.457 1.00 68.25 333 ASP A C 1
ATOM 2685 O O . ASP A 1 333 ? -8.926 12.696 36.521 1.00 68.25 333 ASP A O 1
ATOM 2689 N N . GLY A 1 334 ? -8.209 12.239 34.458 1.00 68.94 334 GLY A N 1
ATOM 2690 C CA . GLY A 1 334 ? -8.427 10.787 34.571 1.00 68.94 334 GLY A CA 1
ATOM 2691 C C . GLY A 1 334 ? -9.898 10.367 34.704 1.00 68.94 334 GLY A C 1
ATOM 2692 O O . GLY A 1 334 ? -10.179 9.226 35.066 1.00 68.94 334 GLY A O 1
ATOM 2693 N N . GLU A 1 335 ? -10.833 11.272 34.411 1.00 84.12 335 GLU A N 1
ATOM 2694 C CA . GLU A 1 335 ? -12.269 11.062 34.623 1.00 84.12 335 GLU A CA 1
ATOM 2695 C C . GLU A 1 335 ? -12.936 10.239 33.509 1.00 84.12 335 GLU A C 1
ATOM 2697 O O . GLU A 1 335 ? -14.033 9.709 33.693 1.00 84.12 335 GLU A O 1
ATOM 2702 N N . THR A 1 336 ? -12.277 10.096 32.353 1.00 92.06 336 THR A N 1
ATOM 2703 C CA . THR A 1 336 ? -12.827 9.353 31.215 1.00 92.06 336 THR A CA 1
ATOM 2704 C C . THR A 1 336 ? -11.859 8.293 30.700 1.00 92.06 336 THR A C 1
ATOM 2706 O O . THR A 1 336 ? -10.690 8.561 30.432 1.00 92.06 336 THR A O 1
ATOM 2709 N N . HIS A 1 337 ? -12.348 7.066 30.536 1.00 93.69 337 HIS A N 1
ATOM 2710 C CA . HIS A 1 337 ? -11.592 5.953 29.972 1.00 93.69 337 HIS A CA 1
ATOM 2711 C C . HIS A 1 337 ? -12.253 5.490 28.677 1.00 93.69 337 HIS A C 1
ATOM 2713 O O . HIS A 1 337 ? -13.445 5.205 28.653 1.00 93.69 337 HIS A O 1
ATOM 2719 N N . THR A 1 338 ? -11.502 5.434 27.576 1.00 95.88 338 THR A N 1
ATOM 2720 C CA . THR A 1 338 ? -12.026 4.974 26.281 1.00 95.88 338 THR A CA 1
ATOM 2721 C C . THR A 1 338 ? -11.333 3.683 25.875 1.00 95.88 338 THR A C 1
ATOM 2723 O O . THR A 1 338 ? -10.106 3.627 2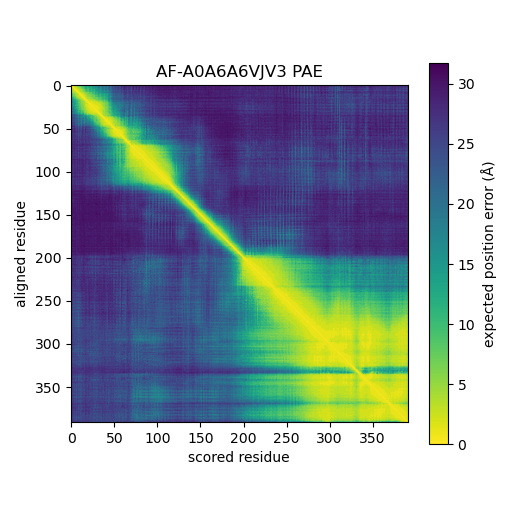5.833 1.00 95.88 338 THR A O 1
ATOM 2726 N N . MET A 1 339 ? -12.106 2.648 25.550 1.00 96.31 339 MET A N 1
ATOM 2727 C CA . MET A 1 339 ? -11.571 1.340 25.168 1.00 96.31 339 MET A CA 1
ATOM 2728 C C . MET A 1 339 ? -12.354 0.706 24.017 1.00 96.31 339 MET A C 1
ATOM 2730 O O . MET A 1 339 ? -13.504 1.057 23.761 1.00 96.31 339 MET A O 1
ATOM 2734 N N . ILE A 1 340 ? -11.710 -0.232 23.317 1.00 97.56 340 ILE A N 1
ATOM 2735 C CA . ILE A 1 340 ? -12.340 -1.051 22.272 1.00 97.56 340 ILE A CA 1
ATOM 2736 C C . ILE A 1 340 ? -12.590 -2.445 22.851 1.00 97.56 340 ILE A C 1
ATOM 2738 O O . ILE A 1 340 ? -11.641 -3.084 23.312 1.00 97.56 340 ILE A O 1
ATOM 2742 N N . THR A 1 341 ? -13.835 -2.914 22.821 1.00 96.88 341 THR A N 1
ATOM 2743 C CA . THR A 1 341 ? -14.219 -4.261 23.267 1.00 96.88 341 THR A CA 1
ATOM 2744 C C . THR A 1 341 ? -13.842 -5.321 22.226 1.00 96.88 341 THR A C 1
ATOM 2746 O O . THR A 1 341 ? -13.573 -5.015 21.061 1.00 96.88 341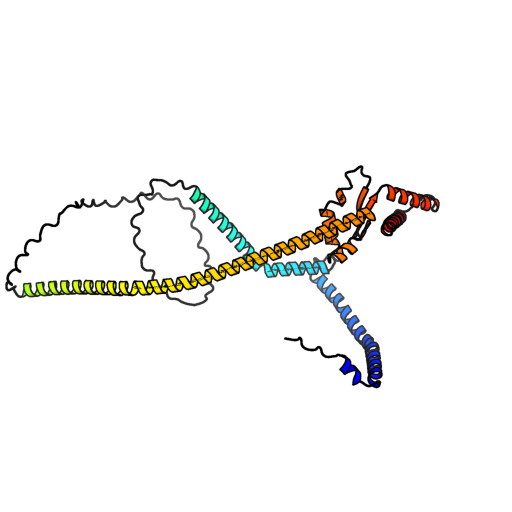 THR A O 1
ATOM 2749 N N . SER A 1 342 ? -13.822 -6.596 22.626 1.00 93.94 342 SER A N 1
ATOM 2750 C CA . SER A 1 342 ? -13.585 -7.722 21.705 1.00 93.94 342 SER A CA 1
ATOM 2751 C C . SER A 1 342 ? -14.651 -7.849 20.618 1.00 93.94 342 SER A C 1
ATOM 2753 O O . SER A 1 342 ? -14.366 -8.384 19.551 1.00 93.94 342 SER A O 1
ATOM 2755 N N . GLU A 1 343 ? -15.850 -7.339 20.885 1.00 94.62 343 GLU A N 1
ATOM 2756 C CA . GLU A 1 343 ? -16.997 -7.367 19.976 1.00 94.62 343 GLU A CA 1
ATOM 2757 C C . GLU A 1 343 ? -17.031 -6.168 19.020 1.00 94.62 343 GLU A C 1
ATOM 2759 O O . GLU A 1 343 ? -17.981 -6.001 18.268 1.00 94.62 343 GLU A O 1
ATOM 2764 N N . GLY A 1 344 ? -15.995 -5.321 19.027 1.00 96.69 344 GLY A N 1
ATOM 2765 C CA . GLY A 1 344 ? -15.891 -4.205 18.089 1.00 96.69 344 GLY A CA 1
ATOM 2766 C C . GLY A 1 344 ? -16.654 -2.950 18.513 1.00 96.69 344 GLY A C 1
ATOM 2767 O O . GLY A 1 344 ? -16.885 -2.080 17.677 1.00 96.69 344 GLY A O 1
ATOM 2768 N N . TRP A 1 345 ? -16.994 -2.803 19.795 1.00 97.75 345 TRP A N 1
ATOM 2769 C CA . TRP A 1 345 ? -17.552 -1.559 20.326 1.00 97.75 345 TRP A CA 1
ATOM 2770 C C . TRP A 1 345 ? -16.448 -0.634 20.825 1.00 97.75 345 TRP A C 1
ATOM 2772 O O . TRP A 1 345 ? -15.526 -1.065 21.513 1.00 97.75 345 TRP A O 1
ATOM 2782 N N . LEU A 1 346 ? -16.548 0.653 20.505 1.00 97.69 346 LEU A N 1
ATOM 2783 C CA . LEU A 1 346 ? -15.757 1.711 21.121 1.00 97.69 346 LEU A CA 1
ATOM 2784 C C . LEU A 1 346 ? -16.598 2.355 22.220 1.00 97.69 346 LEU A C 1
ATOM 2786 O O . LEU A 1 346 ? -17.614 2.976 21.919 1.00 97.69 346 LEU A O 1
ATOM 2790 N N . VAL A 1 347 ? -16.178 2.211 23.474 1.00 97.44 347 VAL A N 1
ATOM 2791 C CA . VAL A 1 347 ? -16.942 2.659 24.646 1.00 97.44 347 VAL A CA 1
ATOM 2792 C C . VAL A 1 347 ? -16.140 3.702 25.415 1.00 97.44 347 VAL A C 1
ATOM 2794 O O . VAL A 1 347 ? -14.951 3.503 25.678 1.00 97.44 347 VAL A O 1
ATOM 2797 N N . ARG A 1 348 ? -16.794 4.809 25.779 1.00 96.19 348 ARG A N 1
ATOM 2798 C CA . ARG A 1 348 ? -16.282 5.845 26.681 1.00 96.19 348 ARG A CA 1
ATOM 2799 C C . ARG A 1 348 ? -16.971 5.714 28.038 1.00 96.19 348 ARG A C 1
ATOM 2801 O O . ARG A 1 348 ? -18.159 5.988 28.169 1.00 96.19 348 ARG A O 1
ATOM 2808 N N . LEU A 1 349 ? -16.195 5.331 29.041 1.00 95.62 349 LEU A N 1
ATOM 2809 C CA . LEU A 1 349 ? -16.601 5.249 30.437 1.00 95.62 349 LEU A CA 1
ATOM 2810 C C . LEU A 1 349 ? -16.287 6.583 31.113 1.00 95.62 349 LEU A C 1
ATOM 2812 O O . LEU A 1 349 ? -15.120 6.964 31.194 1.00 95.62 349 LEU A O 1
ATOM 2816 N N . ASP A 1 350 ? -17.314 7.294 31.568 1.00 94.31 350 ASP A N 1
ATOM 2817 C CA . ASP A 1 350 ? -17.181 8.505 32.377 1.00 94.31 350 ASP A CA 1
ATOM 2818 C C . ASP A 1 350 ? -17.562 8.230 33.842 1.00 94.31 350 ASP A C 1
ATOM 2820 O O . ASP A 1 350 ? -18.192 7.219 34.174 1.00 94.31 350 ASP A O 1
ATOM 2824 N N . ALA A 1 351 ? -17.152 9.124 34.745 1.00 94.06 351 ALA A N 1
ATOM 2825 C CA . ALA A 1 351 ? -17.456 8.992 36.169 1.00 94.06 351 ALA A CA 1
ATOM 2826 C C . ALA A 1 351 ? -18.969 8.968 36.450 1.00 94.06 351 ALA A C 1
ATOM 2828 O O . ALA A 1 351 ? -19.412 8.249 37.345 1.00 94.06 351 ALA A O 1
ATOM 2829 N N . ALA A 1 352 ? -19.762 9.702 35.663 1.00 94.38 352 ALA A N 1
ATOM 2830 C CA . ALA A 1 352 ? -21.216 9.746 35.795 1.00 94.38 352 ALA A CA 1
ATOM 2831 C C . ALA A 1 352 ? -21.875 8.395 35.463 1.00 94.38 352 ALA A C 1
ATOM 2833 O O . ALA A 1 352 ? -22.693 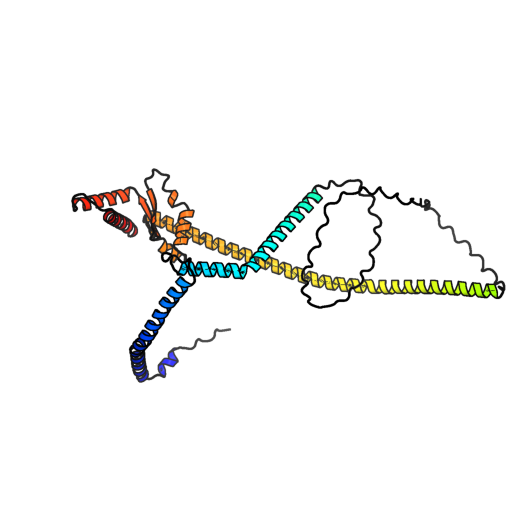7.913 36.248 1.00 94.38 352 ALA A O 1
ATOM 2834 N N . LEU A 1 353 ? -21.487 7.753 34.354 1.00 95.88 353 LEU A N 1
ATOM 2835 C CA . LEU A 1 353 ? -21.956 6.414 33.989 1.00 95.88 353 LEU A CA 1
ATOM 2836 C C . LEU A 1 353 ? -21.563 5.399 35.057 1.00 95.88 353 LEU A C 1
ATOM 2838 O O . LEU A 1 353 ? -22.405 4.636 35.519 1.00 95.88 353 LEU A O 1
ATOM 2842 N N . MET A 1 354 ? -20.304 5.417 35.501 1.00 96.56 354 MET A N 1
ATOM 2843 C CA . MET A 1 354 ? -19.854 4.494 36.543 1.00 96.56 354 MET A CA 1
ATOM 2844 C C . MET A 1 354 ? -20.609 4.706 37.857 1.00 96.56 354 MET A C 1
ATOM 2846 O O . MET A 1 354 ? -20.951 3.732 38.521 1.00 96.56 354 MET A O 1
ATOM 2850 N N . GLN A 1 355 ? -20.919 5.950 38.230 1.00 96.69 355 GLN A N 1
ATOM 2851 C CA . GLN A 1 355 ? -21.732 6.243 39.410 1.00 96.69 355 GLN A CA 1
ATOM 2852 C C . GLN A 1 355 ? -23.147 5.658 39.294 1.00 96.69 355 GLN A C 1
ATOM 2854 O O . GLN A 1 355 ? -23.644 5.105 40.275 1.00 96.69 355 GLN A O 1
ATOM 2859 N N . GLN A 1 356 ? -23.775 5.744 38.116 1.00 97.06 356 GLN A N 1
ATOM 2860 C CA . GLN A 1 356 ? -25.073 5.116 37.853 1.00 97.06 356 GLN A CA 1
ATOM 2861 C C . GLN A 1 356 ? -24.988 3.588 37.969 1.00 97.06 356 GLN A C 1
ATOM 2863 O O . GLN A 1 356 ? -25.766 2.989 38.706 1.00 97.06 356 GLN A O 1
ATOM 2868 N N . VAL A 1 357 ? -23.996 2.974 37.321 1.00 97.88 357 VAL A N 1
ATOM 2869 C CA . VAL A 1 357 ? -23.768 1.520 37.360 1.00 97.88 357 VAL A CA 1
ATOM 2870 C C . VAL A 1 357 ? -23.533 1.038 38.795 1.00 97.88 357 VAL A C 1
ATOM 2872 O O . VAL A 1 357 ? -24.097 0.031 39.212 1.00 97.88 357 VAL A O 1
ATOM 2875 N N . TYR A 1 358 ? -22.757 1.773 39.600 1.00 97.62 358 TYR A N 1
ATOM 2876 C CA . TYR A 1 358 ? -22.574 1.444 41.015 1.00 97.62 358 TYR A CA 1
ATOM 2877 C C . TYR A 1 358 ? -23.856 1.606 41.837 1.00 97.62 358 TYR A C 1
ATOM 2879 O O . TYR A 1 358 ? -24.079 0.813 42.749 1.00 97.62 358 TYR A O 1
ATOM 2887 N N . ALA A 1 359 ? -24.695 2.602 41.544 1.00 97.81 359 ALA A N 1
ATOM 2888 C CA . ALA A 1 359 ? -25.976 2.767 42.226 1.00 97.81 359 ALA A CA 1
ATOM 2889 C C . ALA A 1 359 ? -26.913 1.581 41.941 1.00 97.81 359 ALA A C 1
ATOM 2891 O O . ALA A 1 359 ? -27.437 0.982 42.880 1.00 97.81 359 ALA A O 1
ATOM 2892 N N . GLU A 1 360 ? -27.038 1.183 40.674 1.00 97.44 360 GLU A N 1
ATOM 2893 C CA . GLU A 1 360 ? -27.831 0.021 40.250 1.00 97.44 360 GLU A CA 1
ATOM 2894 C C . GLU A 1 360 ? -27.275 -1.288 40.839 1.00 97.44 360 GLU A C 1
ATOM 2896 O O . GLU A 1 360 ? -28.025 -2.116 41.360 1.00 97.44 360 GLU A O 1
ATOM 2901 N N . ALA A 1 361 ? -25.947 -1.441 40.879 1.00 97.62 361 ALA A N 1
ATOM 2902 C CA . ALA A 1 361 ? -25.303 -2.586 41.519 1.00 97.62 361 ALA A CA 1
ATOM 2903 C C . ALA A 1 361 ? -25.564 -2.645 43.036 1.00 97.62 361 ALA A C 1
ATOM 2905 O O . ALA A 1 361 ? -25.742 -3.731 43.585 1.00 97.62 361 ALA A O 1
ATOM 2906 N N . VAL A 1 362 ? -25.623 -1.506 43.737 1.00 97.75 362 VAL A N 1
ATOM 2907 C CA . VAL A 1 362 ? -25.979 -1.468 45.168 1.00 97.75 362 VAL A CA 1
ATOM 2908 C C . VAL A 1 362 ? -27.432 -1.891 45.384 1.00 97.75 362 VAL A C 1
ATOM 2910 O O . VAL A 1 362 ? -27.715 -2.636 46.324 1.00 97.75 362 VAL A O 1
ATOM 2913 N N . GLU A 1 363 ? -28.355 -1.461 44.522 1.00 97.12 363 GLU A N 1
ATOM 2914 C CA . GLU A 1 363 ? -29.759 -1.884 44.585 1.00 97.12 363 GLU A CA 1
ATOM 2915 C C . GLU A 1 363 ? -29.908 -3.396 44.376 1.00 97.12 363 GLU A C 1
ATOM 2917 O O . GLU A 1 363 ? -30.579 -4.063 45.170 1.00 97.12 363 GLU A O 1
ATOM 2922 N N . LEU A 1 364 ? -29.217 -3.952 43.376 1.00 96.62 364 LEU A N 1
ATOM 2923 C CA . LEU A 1 364 ? -29.206 -5.389 43.107 1.00 96.62 364 LEU A CA 1
ATOM 2924 C C . LEU A 1 364 ? -28.541 -6.180 44.246 1.00 96.62 364 LEU A C 1
ATOM 2926 O O . LEU A 1 364 ? -29.077 -7.190 44.705 1.00 96.62 364 LEU A O 1
ATOM 2930 N N . GLY A 1 365 ? -27.425 -5.679 44.779 1.00 96.31 365 GLY A N 1
ATOM 2931 C CA . GLY A 1 365 ? -26.725 -6.276 45.913 1.00 96.31 365 GLY A CA 1
ATOM 2932 C C . GLY A 1 365 ? -27.582 -6.320 47.178 1.00 96.31 365 GLY A C 1
ATOM 2933 O O . GLY A 1 365 ? -27.592 -7.333 47.872 1.00 96.31 365 GLY A O 1
ATOM 2934 N N . ASN A 1 366 ? -28.375 -5.282 47.462 1.00 96.44 366 ASN A N 1
ATOM 2935 C CA . ASN A 1 366 ? -29.304 -5.282 48.599 1.00 96.44 366 ASN A CA 1
ATOM 2936 C C . ASN A 1 366 ? -30.365 -6.394 48.499 1.00 96.44 366 ASN A C 1
ATOM 2938 O O . ASN A 1 366 ? -30.825 -6.891 49.528 1.00 96.44 366 ASN A O 1
ATOM 2942 N N . ALA A 1 367 ? -30.729 -6.814 47.283 1.00 95.44 367 ALA A N 1
ATOM 2943 C CA . ALA A 1 367 ? -31.621 -7.950 47.063 1.00 95.44 367 ALA A CA 1
ATOM 2944 C C . ALA A 1 367 ? -30.912 -9.313 47.216 1.00 95.44 367 ALA A C 1
ATOM 2946 O O . ALA A 1 367 ? -31.564 -10.298 47.564 1.00 95.44 367 ALA A O 1
ATOM 2947 N N . GLN A 1 368 ? -29.592 -9.370 46.998 1.00 94.50 368 GLN A N 1
ATOM 2948 C CA . GLN A 1 368 ? -28.771 -10.590 46.999 1.00 94.50 368 GLN A CA 1
ATOM 2949 C C . GLN A 1 368 ? -27.784 -10.701 48.188 1.00 94.50 368 GLN A C 1
ATOM 2951 O O . GLN A 1 368 ? -26.671 -11.208 48.043 1.00 94.50 368 GLN A O 1
ATOM 2956 N N . ASP A 1 369 ? -28.164 -10.246 49.388 1.00 95.12 369 ASP A N 1
ATOM 2957 C CA . ASP A 1 369 ? -27.321 -10.344 50.604 1.00 95.12 369 ASP A CA 1
ATOM 2958 C C . ASP A 1 369 ? -25.971 -9.590 50.499 1.00 95.12 369 ASP A C 1
ATOM 2960 O O . ASP A 1 369 ? -24.937 -9.996 51.033 1.00 95.12 369 ASP A O 1
ATOM 2964 N N . GLY A 1 370 ? -25.968 -8.467 49.778 1.00 93.44 370 GLY A N 1
ATOM 2965 C CA . GLY A 1 370 ? -24.841 -7.540 49.663 1.00 93.44 370 GLY A CA 1
ATOM 2966 C C . GLY A 1 370 ? -23.711 -8.002 48.740 1.00 93.44 370 GLY A C 1
ATOM 2967 O O . GLY A 1 370 ? -22.619 -7.435 48.800 1.00 93.44 370 GLY A O 1
ATOM 2968 N N . LYS A 1 371 ? -23.933 -9.025 47.907 1.00 95.00 371 LYS A N 1
ATOM 2969 C CA . LYS A 1 371 ? -22.937 -9.541 46.957 1.00 95.00 371 LYS A CA 1
ATOM 2970 C C . LYS A 1 371 ? -23.435 -9.361 45.530 1.00 95.00 371 LYS A C 1
ATOM 2972 O O . LYS A 1 371 ? -24.596 -9.624 45.257 1.00 95.00 371 LYS A O 1
ATOM 2977 N N . VAL A 1 372 ? -22.538 -8.934 44.646 1.00 96.75 372 VAL A N 1
ATOM 2978 C CA . VAL A 1 372 ? -22.773 -8.832 43.201 1.00 96.75 372 VAL A CA 1
ATOM 2979 C C . VAL A 1 372 ? -21.601 -9.512 42.507 1.00 96.75 372 VAL A C 1
ATOM 2981 O O . VAL A 1 372 ? -20.442 -9.246 42.846 1.00 96.75 372 VAL A O 1
ATOM 2984 N N . GLY A 1 373 ? -21.893 -10.444 41.602 1.00 97.12 373 GLY A N 1
ATOM 2985 C CA . GLY A 1 373 ? -20.876 -11.108 40.791 1.00 97.12 373 GLY A CA 1
ATOM 2986 C C . GLY A 1 373 ? -20.268 -10.170 39.744 1.00 97.12 373 GLY A C 1
ATOM 2987 O O . GLY A 1 373 ? -20.865 -9.162 39.377 1.00 97.12 373 GLY A O 1
ATOM 2988 N N . PHE A 1 374 ? -19.083 -10.505 39.222 1.00 96.88 374 PHE A N 1
ATOM 2989 C CA . PHE A 1 374 ? -18.494 -9.736 38.116 1.00 96.88 374 PHE A CA 1
ATOM 2990 C C . PHE A 1 374 ? -19.338 -9.811 36.842 1.00 96.88 374 PHE A C 1
ATOM 2992 O O . PHE A 1 374 ? -19.439 -8.806 36.148 1.00 96.88 374 PHE A O 1
ATOM 2999 N N . ASP A 1 375 ? -19.955 -10.963 36.571 1.00 97.06 375 ASP A N 1
ATOM 3000 C CA . ASP A 1 375 ? -20.823 -11.152 35.404 1.00 97.06 375 ASP A CA 1
ATOM 3001 C C . ASP A 1 375 ? -22.076 -10.267 35.515 1.00 97.06 375 ASP A C 1
ATOM 3003 O O . ASP A 1 375 ? -22.369 -9.498 34.612 1.00 97.06 375 ASP A O 1
ATOM 3007 N N . GLU A 1 376 ? -22.734 -10.256 36.680 1.00 97.38 376 GLU A N 1
ATOM 3008 C CA . GLU A 1 376 ? -23.901 -9.395 36.932 1.00 97.38 376 GLU A CA 1
ATOM 3009 C C . GLU A 1 376 ? -23.546 -7.904 36.857 1.00 97.38 376 GLU A C 1
ATOM 3011 O O . GLU A 1 376 ? -24.312 -7.099 36.338 1.00 97.38 376 GLU A O 1
ATOM 3016 N N . PHE A 1 377 ? -22.371 -7.515 37.363 1.00 97.31 377 PHE A N 1
ATOM 3017 C CA . PHE A 1 377 ? -21.895 -6.137 37.241 1.00 97.31 377 PHE A CA 1
ATOM 3018 C C . PHE A 1 377 ? -21.589 -5.764 35.783 1.00 97.31 377 PHE A C 1
ATOM 3020 O O . PHE A 1 377 ? -21.822 -4.623 35.386 1.00 97.31 377 PHE A O 1
ATOM 3027 N N . ALA A 1 378 ? -21.071 -6.708 34.991 1.00 95.62 378 ALA A N 1
ATOM 3028 C CA . ALA A 1 378 ? -20.834 -6.512 33.566 1.00 95.62 378 ALA A CA 1
ATOM 3029 C C . ALA A 1 378 ? -22.152 -6.335 32.799 1.00 95.62 378 ALA A C 1
ATOM 3031 O O . ALA A 1 378 ? -22.227 -5.416 31.990 1.00 95.62 378 ALA A O 1
ATOM 3032 N N . ASP A 1 379 ? -23.187 -7.118 33.118 1.00 97.38 379 ASP A N 1
ATOM 3033 C CA . ASP A 1 379 ? -24.522 -6.986 32.520 1.00 97.38 379 ASP A CA 1
ATOM 3034 C C . ASP A 1 379 ? -25.138 -5.606 32.824 1.00 97.38 379 ASP A C 1
ATOM 3036 O O . ASP A 1 379 ? -25.627 -4.930 31.921 1.00 97.38 379 ASP A O 1
ATOM 3040 N N . ILE A 1 380 ? -25.046 -5.128 34.076 1.00 97.75 380 ILE A N 1
ATOM 3041 C CA . ILE A 1 380 ? -25.516 -3.779 34.462 1.00 97.75 380 ILE A CA 1
ATOM 3042 C C . ILE A 1 380 ? -24.740 -2.695 33.699 1.00 97.75 380 ILE A C 1
ATOM 3044 O O . ILE A 1 380 ? -25.319 -1.715 33.224 1.00 97.75 380 ILE A O 1
ATOM 3048 N N . LEU A 1 381 ? -23.419 -2.852 33.572 1.00 97.19 381 LEU A N 1
ATOM 3049 C CA . LEU A 1 381 ? -22.587 -1.916 32.819 1.00 97.19 381 LEU A CA 1
ATOM 3050 C C . LEU A 1 381 ? -22.961 -1.905 31.330 1.00 97.19 381 LEU A C 1
ATOM 3052 O O . LEU A 1 381 ? -23.043 -0.831 30.735 1.00 97.19 381 LEU A O 1
ATOM 3056 N N . GLU A 1 382 ? -23.190 -3.075 30.734 1.00 96.19 382 GLU A N 1
ATOM 3057 C CA . GLU A 1 382 ? -23.632 -3.211 29.347 1.00 96.19 382 GLU A CA 1
ATOM 3058 C C . GLU A 1 382 ? -24.990 -2.534 29.135 1.00 96.19 382 GLU A C 1
ATOM 3060 O O . GLU A 1 382 ? -25.119 -1.702 28.235 1.00 96.19 382 GLU A O 1
ATOM 3065 N N . ASP A 1 383 ? -25.969 -2.799 30.001 1.00 97.06 383 ASP A N 1
ATOM 3066 C CA . ASP A 1 383 ? -27.300 -2.194 29.934 1.00 97.06 383 ASP A CA 1
ATOM 3067 C C . ASP A 1 383 ? -27.244 -0.665 30.055 1.00 97.06 383 ASP A C 1
ATOM 3069 O O . ASP A 1 383 ? -27.896 0.041 29.279 1.00 97.06 383 ASP A O 1
ATOM 3073 N N . ALA A 1 384 ? -26.424 -0.132 30.966 1.00 96.56 384 ALA A N 1
ATOM 3074 C CA . ALA A 1 384 ? -26.241 1.309 31.126 1.00 96.56 384 ALA A CA 1
ATOM 3075 C C . ALA A 1 384 ? -25.580 1.953 29.892 1.00 96.56 384 ALA A C 1
ATOM 3077 O O . ALA A 1 384 ? -25.998 3.027 29.442 1.00 96.56 384 ALA A O 1
ATOM 3078 N N . VAL A 1 385 ? -24.582 1.290 29.297 1.00 96.25 385 VAL A N 1
ATOM 3079 C CA . VAL A 1 385 ? -23.945 1.737 28.048 1.00 96.25 385 VAL A CA 1
ATOM 3080 C C . VAL A 1 385 ? -24.948 1.704 26.891 1.00 96.25 385 VAL A C 1
ATOM 3082 O O . VAL A 1 385 ? -25.085 2.690 26.164 1.00 96.25 385 VAL A O 1
ATOM 3085 N N . LEU A 1 386 ? -25.698 0.611 26.736 1.00 94.94 386 LEU A N 1
ATOM 3086 C CA . LEU A 1 386 ? -26.703 0.459 25.686 1.00 94.94 386 LEU A CA 1
ATOM 3087 C C . LEU A 1 386 ? -27.859 1.450 25.850 1.00 94.94 386 LEU A C 1
ATOM 3089 O O . LEU A 1 386 ? -28.341 1.987 24.851 1.00 94.94 386 LEU A O 1
ATOM 3093 N N . ALA A 1 387 ? -28.284 1.748 27.079 1.00 95.19 387 ALA A N 1
ATOM 3094 C CA . ALA A 1 387 ? -29.309 2.752 27.349 1.00 95.19 387 ALA A CA 1
ATOM 3095 C C . ALA A 1 387 ? -28.907 4.131 26.804 1.00 95.19 387 ALA A C 1
ATOM 3097 O O . ALA A 1 387 ? -29.732 4.798 26.178 1.00 95.19 387 ALA A O 1
ATOM 3098 N N . ARG A 1 388 ? -27.629 4.509 26.942 1.00 92.38 388 ARG A N 1
ATOM 3099 C CA . ARG A 1 388 ? -27.085 5.774 26.425 1.00 92.38 388 ARG A CA 1
ATOM 3100 C C . ARG A 1 388 ? -27.051 5.843 24.898 1.00 92.38 388 ARG A C 1
ATOM 3102 O O . ARG A 1 388 ? -27.177 6.921 24.331 1.00 92.38 388 ARG A O 1
ATOM 3109 N N . THR A 1 389 ? -26.925 4.701 24.221 1.00 93.06 389 THR A N 1
ATOM 3110 C CA . THR A 1 389 ? -26.969 4.655 22.748 1.00 93.06 389 THR A CA 1
ATOM 3111 C C . THR A 1 389 ? -28.372 4.801 22.159 1.00 93.06 389 THR A C 1
ATOM 3113 O O . THR A 1 389 ? -28.505 5.055 20.964 1.00 93.06 389 THR A O 1
ATOM 3116 N N . ARG A 1 390 ? -29.426 4.613 22.968 1.00 88.44 390 ARG A N 1
ATOM 3117 C CA . ARG A 1 390 ? -30.830 4.689 22.522 1.00 88.44 390 ARG A CA 1
ATOM 3118 C C . ARG A 1 390 ? -31.458 6.073 22.698 1.00 88.44 390 ARG A C 1
ATOM 3120 O O . ARG A 1 390 ? -32.508 6.317 22.103 1.00 88.44 390 ARG A O 1
ATOM 3127 N N . THR A 1 391 ? -30.870 6.917 23.542 1.00 72.00 391 THR A N 1
ATOM 3128 C CA . THR A 1 391 ? -31.214 8.340 23.707 1.00 72.00 391 THR A CA 1
ATOM 3129 C C . THR A 1 391 ? -30.664 9.172 22.570 1.00 72.00 391 THR A C 1
ATOM 3131 O O . THR A 1 391 ? -31.432 10.028 22.075 1.00 72.00 391 THR A O 1
#

Solvent-accessible surface area (backbone atoms only — not comparable to full-atom values): 23749 Å² total; per-residue (Å²): 133,84,81,82,83,77,82,70,77,72,64,68,68,73,78,61,58,83,70,54,60,59,54,51,51,53,51,48,51,53,53,66,66,60,50,57,65,61,48,50,60,53,51,57,57,57,65,54,49,58,59,55,52,50,56,53,49,58,68,74,38,87,80,70,55,92,86,54,64,68,66,56,59,50,50,51,49,52,49,52,52,48,48,61,72,42,39,66,61,53,50,52,51,50,53,52,51,50,50,52,52,50,51,51,50,52,53,51,55,52,50,52,54,57,75,68,53,71,81,63,84,81,67,82,81,73,89,73,85,80,80,82,78,76,84,80,76,84,74,82,88,73,92,66,97,68,85,76,72,79,74,81,77,73,82,77,76,76,94,69,80,85,76,83,72,76,80,77,81,77,79,83,82,76,81,75,77,85,80,80,90,80,79,81,87,68,84,81,73,82,76,78,74,80,76,78,87,69,88,60,55,74,71,55,43,54,52,48,52,55,52,49,52,52,49,53,49,54,50,50,53,50,51,53,52,50,50,52,52,49,56,50,56,64,52,39,60,59,52,51,50,52,53,50,55,51,51,52,55,50,52,54,53,50,51,54,51,51,52,51,53,52,48,52,53,50,54,50,51,49,50,55,49,50,54,50,49,54,51,48,54,49,52,51,52,52,51,51,52,52,50,53,41,35,70,73,27,31,39,36,62,36,51,65,54,12,58,75,69,77,47,53,41,67,57,48,52,50,48,45,60,73,68,37,67,56,57,67,43,55,77,69,86,61,50,37,49,48,50,72,50,98,87,43,34,41,40,53,48,37,58,67,58,52,51,49,40,51,51,54,47,50,57,55,9,66,76,51,84,70,50,74,54,72,67,61,51,47,51,48,43,49,50,56,49,52,53,42,58,72,111

Secondary structure (DSSP, 8-state):
-PPPPPP-GGGGGGSS-THHHHHHHHHHHHHHHHHHHHHHHHHHHHHTHHHHHHHHHHHH-TT--TTS-HHHHHHHHHHHHHHHHHHHHHHHHHHHHHHHHHHHHHHHHHHHHHHT----GGGTT----PPP----------------PPPPPPPPPP------PPPPPPPP---PPP----------PPPPPPPP-----HHHHHHHHHHHHHHHHHHHHHHHHHHHHHHHHHHHHHHHHHHHHHHHHHHHHHHHHHHHHHHHHHHHHHHHHHHHHHHHHHHHHHHHHHHHHHHHHSEEEHHHHHHHTTS-HHHHHHHHHHTTHHHHTSSSTT-EEEEE-TTSEEEEEEHHHHHHHHHHHHHHHHHTTT---HHHHHHHHHHHHHHHHH-